Protein AF-A0A4R6TU83-F1 (afdb_monomer_lite)

Foldseek 3Di:
DDDDDDDDDDDDPPDPPPPPQQPAPLRLDPLNVLQVVCCVLVLQHAPDPRGNFQFAFDFQLSLLSSLLSLLVFFFAAQQAPPQDPPHPSRRSNRRLVVLVLADADDPSHNRRGDFDFLLNSLSSLLSSLVSLVDDADFADQQAPCLVVRPCNRSVRRCVSLVLADADLVRHRRRGDGHGNSNSSSSSSSSSVSSVLVPPDDPDDDPDDPDDDPPDPPPPPPQPPDPFQWKWFWDADPVRDTDIDDTDNDPVVNVVVVVPDVTAFMDRRNATQFGNFDWKFFQAWWWWAADDPPCPPPRHHTFFIAGGQDIWGFPGGDRQWTWTAALNDTTITGSVGIGGAYPSRPLDAWWWFDDPQFIKTWHQGPNDTDIDTLAGDDPPGDHGDIFDDRNVADTPPDGDDQQQQFDQQLDEDPDALVLLLVLLCVVPVPAPCRPCSVLLNVLCVVQSGYSLLLSLQLCVQCVSQPNPCCVVQVASNLPQQDPVHRNSGGHRDPHVSRNSNVVSNLCSQADNDPPRHVQHFHRHLHFCNGGNNVYVDSHRCSSSNSSSSSNVSCVVSPNRPGPPDDGDDD

Sequence (569 aa):
MKKTWLLAAGLVLAVPVHAGAANDDVSGHYFEVEIRDLEEAGIMNGYGNGQFKPDQNVTRAEFAAFVSRSLSLSKGEATFTDVSEEHPLYNEVGAAAEAGIVRGIGDDLFDPKRFITREEMAVMLDRAVQYKDIDPEAAELTFLDKDDILYPLNVRHTVALGIVAGGKDGMFRPKDSATRGQAATFIHRMLEAIAVAELPEPEEPITPPEEPVTPEEELPDPPETSSDAYRTATFDSEGQPQFSDEVNSWEEALELLGDKDADVLYKGDQIVWIADGLAVSKGLTYIYREEEDDVALGGQQVTYVAPGTEMKLLESGQERVHVMLQGLKGSVNASDIALLPTELIPGQSYYKERDGFLWHYIYVNNKYEAYLYGEAPSFFDEGEQIQSWDGATFEDETYRQYFSYMPLRSTTSYSAEELDEYVASQRPDSPLIGLGEFFKDAEETYDVNALYLLAHAIHESAWGFSQIAQEKNNLYGLRAYDVNPGENALAFPSVEANIDFAAKYISENYLTDAEGTYYNGGYLGNKNGGMNVVYASDPYWGQKIAGYMYRADKVMGEKDIHQLDMISQ

Secondary structure (DSSP, 8-state):
----------------------SSSSTT-TTHHHHHHHHHTTSS---STT---TTSBPBHHHHHHHHHHHTTPPP-----TTS-TTSTTHHHHHHHHHTTS---SBTTB--TTSBPBHHHHHHHHHHHHHHTT-----PPP--TTGGG-S-HHHHHHHHHTTS----TTS---TTSBPBHHHHHHHHHHHHHHHHHHTSPPPP--------------------------EEEEEE-TTS-EEE---BSSHHHHHHHHHSS---EEEETTEEEEESSEEEEESSSEEEE---TT-TTTT--EEEEE-TT-EEEEEE--SSEEEEEETTEEEEEEGGGEEEEEGGG-----EEEEETTEEEEEEEETTEEEEEEEEEPPTTSPTT-EE--SSSSEETTEE---HHHHS-TTSPPS--HHHHHHHHHHH-TT-TTTT-HHHHHHHHHHH---HHHHHHHHHHHTTTTTSHHHHHH--TT-TT--TT-HHHHSPP-SSHHHHHHHHHHHHIIIIISTTT-TT-S-SS--BTTBSGGGTS-S-TTHHHHHHHHHHHHHHHHTSSSTTSSPPPP-

Organism: NCBI:txid1508390

pLDDT: mean 81.79, std 19.55, range [25.62, 98.81]

Structure (mmCIF, N/CA/C/O backbone):
data_AF-A0A4R6TU83-F1
#
_entry.id   AF-A0A4R6TU83-F1
#
loop_
_atom_site.group_PDB
_atom_site.id
_atom_site.type_symbol
_atom_site.label_atom_id
_atom_site.label_alt_id
_atom_site.label_comp_id
_atom_site.label_asym_id
_atom_site.label_entity_id
_atom_site.label_seq_id
_atom_site.pdbx_PDB_ins_code
_atom_site.Cartn_x
_atom_site.Cartn_y
_atom_site.Cartn_z
_atom_site.occupancy
_atom_site.B_iso_or_equiv
_atom_site.auth_seq_id
_atom_site.auth_comp_id
_atom_site.auth_asym_id
_atom_site.auth_atom_id
_atom_site.pdbx_PDB_model_num
ATOM 1 N N . MET A 1 1 ? -47.762 1.571 49.901 1.00 35.19 1 MET A N 1
ATOM 2 C CA . MET A 1 1 ? -47.682 2.751 49.014 1.00 35.19 1 MET A CA 1
ATOM 3 C C . MET A 1 1 ? -46.217 2.979 48.667 1.00 35.19 1 MET A C 1
ATOM 5 O O . MET A 1 1 ? -45.483 3.488 49.501 1.00 35.19 1 MET A O 1
ATOM 9 N N . LYS A 1 2 ? -45.774 2.506 47.496 1.00 30.38 2 LYS A N 1
ATOM 10 C CA . LYS A 1 2 ? -44.437 2.791 46.954 1.00 30.38 2 LYS A CA 1
ATOM 11 C C . LYS A 1 2 ? -44.485 4.197 46.344 1.00 30.38 2 LYS A C 1
ATOM 13 O O . LYS A 1 2 ? -45.356 4.445 45.517 1.00 30.38 2 LYS A O 1
ATOM 18 N N . LYS A 1 3 ? -43.616 5.110 46.783 1.00 30.70 3 LYS A N 1
ATOM 19 C CA . LYS A 1 3 ? -43.396 6.410 46.132 1.00 30.70 3 LYS A CA 1
ATOM 20 C C . LYS A 1 3 ? -42.045 6.355 45.429 1.00 30.70 3 LYS A C 1
ATOM 22 O O . LYS A 1 3 ? -41.011 6.318 46.084 1.00 30.70 3 LYS A O 1
ATOM 27 N N . THR A 1 4 ? -42.101 6.292 44.109 1.00 28.95 4 THR A N 1
ATOM 28 C CA . THR A 1 4 ? -40.997 6.523 43.179 1.00 28.95 4 THR A CA 1
ATOM 29 C C . THR A 1 4 ? -40.622 8.004 43.199 1.00 28.95 4 THR A C 1
ATOM 31 O O . THR A 1 4 ? -41.498 8.860 43.077 1.00 28.95 4 THR A O 1
ATOM 34 N N . TRP A 1 5 ? -39.333 8.299 43.349 1.00 28.38 5 TRP A N 1
ATOM 35 C CA . TRP A 1 5 ? -38.755 9.610 43.067 1.00 28.38 5 TRP A CA 1
ATOM 36 C C . TRP A 1 5 ? -37.956 9.493 41.769 1.00 28.38 5 TRP A C 1
ATOM 38 O O . TRP A 1 5 ? -37.032 8.688 41.690 1.00 28.38 5 TRP A O 1
ATOM 48 N N . LEU A 1 6 ? -38.359 10.264 40.758 1.00 32.53 6 LEU A N 1
ATOM 49 C CA . LEU A 1 6 ? -37.559 10.553 39.571 1.00 32.53 6 LEU A CA 1
ATOM 50 C C . LEU A 1 6 ? -36.451 11.532 39.970 1.00 32.53 6 LEU A C 1
ATOM 52 O O . LEU A 1 6 ? -36.744 12.601 40.505 1.00 32.53 6 LEU A O 1
ATOM 56 N N . LEU A 1 7 ? -35.201 11.177 39.684 1.00 31.27 7 LEU A N 1
ATOM 57 C CA . LEU A 1 7 ? -34.068 12.096 39.673 1.00 31.27 7 LEU A CA 1
ATOM 58 C C . LEU A 1 7 ? -33.671 12.290 38.211 1.00 31.27 7 LEU A C 1
ATOM 60 O O . LEU A 1 7 ? -33.149 11.382 37.573 1.00 31.27 7 LEU A O 1
ATOM 64 N N . ALA A 1 8 ? -33.996 13.467 37.682 1.00 32.00 8 ALA A N 1
ATOM 65 C CA . ALA A 1 8 ? -33.477 13.953 36.417 1.00 32.00 8 ALA A CA 1
ATOM 66 C C . ALA A 1 8 ? -32.016 14.370 36.635 1.00 32.00 8 ALA A C 1
ATOM 68 O O . ALA A 1 8 ? -31.750 15.321 37.372 1.00 32.00 8 ALA A O 1
ATOM 69 N N . ALA A 1 9 ? -31.079 13.646 36.026 1.00 30.14 9 ALA A N 1
ATOM 70 C CA . ALA A 1 9 ? -29.693 14.071 35.910 1.00 30.14 9 ALA A CA 1
ATOM 71 C C . ALA A 1 9 ? -29.566 14.896 34.624 1.00 30.14 9 ALA A C 1
ATOM 73 O O . ALA A 1 9 ? -29.602 14.355 33.523 1.00 30.14 9 ALA A O 1
ATOM 74 N N . GLY A 1 10 ? -29.486 16.220 34.766 1.00 28.58 10 GLY A N 1
ATOM 75 C CA . GLY A 1 10 ? -29.050 17.091 33.681 1.00 28.58 10 GLY A CA 1
ATOM 76 C C . GLY A 1 10 ? -27.556 16.886 33.464 1.00 28.58 10 GLY A C 1
ATOM 77 O O . GLY A 1 10 ? -26.762 17.198 34.351 1.00 28.58 10 GLY A O 1
ATOM 78 N N . LEU A 1 11 ? -27.188 16.340 32.308 1.00 28.86 11 LEU A N 1
ATOM 79 C CA . LEU A 1 11 ? -25.810 16.273 31.849 1.00 28.86 11 LEU A CA 1
ATOM 80 C C . LEU A 1 11 ? -25.394 17.691 31.434 1.00 28.86 11 LEU A C 1
ATOM 82 O O . LEU A 1 11 ? -25.859 18.222 30.428 1.00 28.86 11 LEU A O 1
ATOM 86 N N . VAL A 1 12 ? -24.563 18.337 32.250 1.00 32.38 12 VAL A N 1
ATOM 87 C CA . VAL A 1 12 ? -23.805 19.509 31.811 1.00 32.38 12 VAL A CA 1
ATOM 88 C C . VAL A 1 12 ? -22.707 18.968 30.903 1.00 32.38 12 VAL A C 1
ATOM 90 O O . VAL A 1 12 ? -21.768 18.344 31.390 1.00 32.38 12 VAL A O 1
ATOM 93 N N . LEU A 1 13 ? -22.848 19.170 29.592 1.00 31.61 13 LEU A N 1
ATOM 94 C CA . LEU A 1 13 ? -21.758 18.999 28.636 1.00 31.61 13 LEU A CA 1
ATOM 95 C C . LEU A 1 13 ? -20.667 20.012 28.996 1.00 31.61 13 LEU A C 1
ATOM 97 O O . LEU A 1 13 ? -20.763 21.199 28.684 1.00 31.61 13 LEU A O 1
ATOM 101 N N . ALA A 1 14 ? -19.651 19.546 29.718 1.00 30.66 14 ALA A N 1
ATOM 102 C CA . ALA A 1 14 ? -18.363 20.206 29.717 1.00 30.66 14 ALA A CA 1
ATOM 103 C C . ALA A 1 14 ? -17.799 20.017 28.308 1.00 30.66 14 ALA A C 1
ATOM 105 O O . ALA A 1 14 ? -17.489 18.899 27.908 1.00 30.66 14 ALA A O 1
ATOM 106 N N . VAL A 1 15 ? -17.733 21.105 27.542 1.00 30.89 15 VAL A N 1
ATOM 107 C CA . VAL A 1 15 ? -16.955 21.148 26.302 1.00 30.89 15 VAL A CA 1
ATOM 108 C C . VAL A 1 15 ? -15.545 20.665 26.656 1.00 30.89 15 VAL A C 1
ATOM 110 O O . VAL A 1 15 ? -14.980 21.206 27.617 1.00 30.89 15 VAL A O 1
ATOM 113 N N . PRO A 1 16 ? -14.965 19.676 25.953 1.00 36.34 16 PRO A N 1
ATOM 114 C CA . PRO A 1 16 ? -13.550 19.415 26.101 1.00 36.34 16 PRO A CA 1
ATOM 115 C C . PRO A 1 16 ? -12.838 20.688 25.648 1.00 36.34 16 PRO A C 1
ATOM 117 O O . PRO A 1 16 ? -12.824 21.058 24.474 1.00 36.34 16 PRO A O 1
ATOM 120 N N . VAL A 1 17 ? -12.297 21.420 26.620 1.00 30.08 17 VAL A N 1
ATOM 121 C CA . VAL A 1 17 ? -11.197 22.337 26.357 1.00 30.08 17 VAL A CA 1
ATOM 122 C C . VAL A 1 17 ? -10.165 21.476 25.645 1.00 30.08 17 VAL A C 1
ATOM 124 O O . VAL A 1 17 ? -9.714 20.497 26.237 1.00 30.08 17 VAL A O 1
ATOM 127 N N . HIS A 1 18 ? -9.864 21.793 24.382 1.00 39.09 18 HIS A N 1
ATOM 128 C CA . HIS A 1 18 ? -8.729 21.204 23.683 1.00 39.09 18 HIS A CA 1
ATOM 129 C C . HIS A 1 18 ? -7.546 21.295 24.642 1.00 39.09 18 HIS A C 1
ATOM 131 O O . HIS A 1 18 ? -7.115 22.400 24.996 1.00 39.09 18 HIS A O 1
ATOM 137 N N . ALA A 1 19 ? -7.096 20.145 25.143 1.00 35.38 19 ALA A N 1
ATOM 138 C CA . ALA A 1 19 ? -5.836 20.078 25.843 1.00 35.38 19 ALA A CA 1
ATOM 139 C C . ALA A 1 19 ? -4.815 20.599 24.832 1.00 35.38 19 ALA A C 1
ATOM 141 O O . ALA A 1 19 ? -4.676 20.036 23.750 1.00 35.38 19 ALA A O 1
ATOM 142 N N . GLY A 1 20 ? -4.209 21.754 25.123 1.00 34.62 20 GLY A N 1
ATOM 143 C CA . GLY A 1 20 ? -3.124 22.260 24.294 1.00 34.62 20 GLY A CA 1
ATOM 144 C C . GLY A 1 20 ? -2.085 21.159 24.122 1.00 34.62 20 GLY A C 1
ATOM 145 O O . GLY A 1 20 ? -1.944 20.343 25.037 1.00 34.62 20 GLY A O 1
ATOM 146 N N . ALA A 1 21 ? -1.399 21.151 22.971 1.00 43.66 21 ALA A N 1
ATOM 147 C CA . ALA A 1 21 ? -0.225 20.317 22.724 1.00 43.66 21 ALA A CA 1
ATOM 148 C C . ALA A 1 21 ? 0.522 20.124 24.043 1.00 43.66 21 ALA A C 1
ATOM 150 O O . ALA A 1 21 ? 0.873 21.117 24.703 1.00 43.66 21 ALA A O 1
ATOM 151 N N . ALA A 1 22 ? 0.619 18.872 24.495 1.00 51.59 22 ALA A N 1
ATOM 152 C CA . ALA A 1 22 ? 1.301 18.585 25.737 1.00 51.59 22 ALA A CA 1
ATOM 153 C C . ALA A 1 22 ? 2.679 19.244 25.628 1.00 51.59 22 ALA A C 1
ATOM 155 O O . ALA A 1 22 ? 3.353 19.130 24.609 1.00 51.59 22 ALA A O 1
ATOM 156 N N . ASN A 1 23 ? 3.056 20.040 26.628 1.00 66.62 23 ASN A N 1
ATOM 157 C CA . ASN A 1 23 ? 4.357 20.703 26.645 1.00 66.62 23 ASN A CA 1
ATOM 158 C C . ASN A 1 23 ? 5.407 19.651 27.043 1.00 66.62 23 ASN A C 1
ATOM 160 O O . ASN A 1 23 ? 5.991 19.726 28.126 1.00 66.62 23 ASN A O 1
ATOM 164 N N . ASP A 1 24 ? 5.509 18.609 26.218 1.00 83.94 24 ASP A N 1
ATOM 165 C CA . ASP A 1 24 ? 6.352 17.437 26.364 1.00 83.94 24 ASP A CA 1
ATOM 166 C C . ASP A 1 24 ? 7.282 17.279 25.151 1.00 83.94 24 ASP A C 1
ATOM 168 O O . ASP A 1 24 ? 7.118 17.938 24.126 1.00 83.94 24 ASP A O 1
ATOM 172 N N . ASP A 1 25 ? 8.320 16.461 25.299 1.00 88.25 25 ASP A N 1
ATOM 173 C CA . ASP A 1 25 ? 9.330 16.207 24.263 1.00 88.25 25 ASP A CA 1
ATOM 174 C C . ASP A 1 25 ? 8.973 15.028 23.334 1.00 88.25 25 ASP A C 1
ATOM 176 O O . ASP A 1 25 ? 9.843 14.532 22.616 1.00 88.25 25 ASP A O 1
ATOM 180 N N . VAL A 1 26 ? 7.710 14.584 23.357 1.00 84.06 26 VAL A N 1
ATOM 181 C CA . VAL A 1 26 ? 7.176 13.489 22.528 1.00 84.06 26 VAL A CA 1
ATOM 182 C C . VAL A 1 26 ? 6.273 14.026 21.422 1.00 84.06 26 VAL A C 1
ATOM 184 O O . VAL A 1 26 ? 6.304 13.498 20.317 1.00 84.06 26 VAL A O 1
ATOM 187 N N . SER A 1 27 ? 5.501 15.080 21.696 1.00 81.69 27 SER A N 1
ATOM 188 C CA . SER A 1 27 ? 4.569 15.681 20.736 1.00 81.69 27 SER A CA 1
ATOM 189 C C . SER A 1 27 ? 5.290 16.159 19.465 1.00 81.69 27 SER A C 1
ATOM 191 O O . SER A 1 27 ? 6.193 16.995 19.534 1.00 81.69 27 SER A O 1
ATOM 193 N N . GLY A 1 28 ? 4.890 15.639 18.304 1.00 68.56 28 GLY A N 1
ATOM 194 C CA . GLY A 1 28 ? 5.500 15.890 16.995 1.00 68.56 28 GLY A CA 1
ATOM 195 C C . GLY A 1 28 ? 6.803 15.122 16.738 1.00 68.56 28 GLY A C 1
ATOM 196 O O . GLY A 1 28 ? 7.482 15.383 15.742 1.00 68.56 28 GLY A O 1
ATOM 197 N N . HIS A 1 29 ? 7.203 14.204 17.624 1.00 81.75 29 HIS A N 1
ATOM 198 C CA . HIS A 1 29 ? 8.405 13.394 17.438 1.00 81.75 29 HIS A CA 1
ATOM 199 C C . HIS A 1 29 ? 8.140 12.205 16.506 1.00 81.75 29 HIS A C 1
ATOM 201 O O . HIS A 1 29 ? 7.101 11.561 16.580 1.00 81.75 29 HIS A O 1
ATOM 207 N N . TYR A 1 30 ? 9.144 11.804 15.721 1.00 73.00 30 TYR A N 1
ATOM 208 C CA . TYR A 1 30 ? 9.068 10.664 14.789 1.00 73.00 30 TYR A CA 1
ATOM 209 C C . TYR A 1 30 ? 8.641 9.317 15.420 1.00 73.00 30 TYR A C 1
ATOM 211 O O . TYR A 1 30 ? 8.233 8.415 14.704 1.00 73.00 30 TYR A O 1
ATOM 219 N N . PHE A 1 31 ? 8.742 9.172 16.744 1.00 74.06 31 PHE A N 1
ATOM 220 C CA . PHE A 1 31 ? 8.420 7.937 17.479 1.00 74.06 31 PHE A CA 1
ATOM 221 C C . PHE A 1 31 ? 7.224 8.135 18.423 1.00 74.06 31 PHE A C 1
ATOM 223 O O . PHE A 1 31 ? 7.078 7.400 19.394 1.00 74.06 31 PHE A O 1
ATOM 230 N N . GLU A 1 32 ? 6.439 9.201 18.230 1.00 74.06 32 GLU A N 1
ATOM 231 C CA . GLU A 1 32 ? 5.381 9.603 19.160 1.00 74.06 32 GLU A CA 1
ATOM 232 C C . GLU A 1 32 ? 4.382 8.477 19.426 1.00 74.06 32 GLU A C 1
ATOM 234 O O . GLU A 1 32 ? 4.090 8.200 20.587 1.00 74.06 32 GLU A O 1
ATOM 239 N N . VAL A 1 33 ? 3.906 7.810 18.372 1.00 67.44 33 VAL A N 1
ATOM 240 C CA . VAL A 1 33 ? 2.890 6.755 18.476 1.00 67.44 33 VAL A CA 1
ATOM 241 C C . VAL A 1 33 ? 3.392 5.617 19.358 1.00 67.44 33 VAL A C 1
ATOM 243 O O . VAL A 1 33 ? 2.807 5.344 20.404 1.00 67.44 33 VAL A O 1
ATOM 246 N N . GLU A 1 34 ? 4.535 5.019 19.013 1.00 75.38 34 GLU A N 1
ATOM 247 C CA . GLU A 1 34 ? 5.049 3.867 19.757 1.00 75.38 34 GLU A CA 1
ATOM 248 C C . GLU A 1 34 ? 5.438 4.238 21.190 1.00 75.38 34 GLU A C 1
ATOM 250 O O . GLU A 1 34 ? 5.336 3.419 22.103 1.00 75.38 34 GLU A O 1
ATOM 255 N N . ILE A 1 35 ? 5.881 5.477 21.410 1.00 80.81 35 ILE A N 1
ATOM 256 C CA . ILE A 1 35 ? 6.171 5.981 22.750 1.00 80.81 35 ILE A CA 1
ATOM 257 C C . ILE A 1 35 ? 4.895 6.072 23.582 1.00 80.81 35 ILE A C 1
ATOM 259 O O . ILE A 1 35 ? 4.890 5.583 24.712 1.00 80.81 35 ILE A O 1
ATOM 263 N N . ARG A 1 36 ? 3.828 6.674 23.044 1.00 77.06 36 ARG A N 1
ATOM 264 C CA . ARG A 1 36 ? 2.573 6.863 23.778 1.00 77.06 36 ARG A CA 1
ATOM 265 C C . ARG A 1 36 ? 1.898 5.534 24.091 1.00 77.06 36 ARG A C 1
ATOM 267 O O . ARG A 1 36 ? 1.487 5.341 25.234 1.00 77.06 36 ARG A O 1
ATOM 274 N N . ASP A 1 37 ? 1.890 4.598 23.147 1.00 61.50 37 ASP A N 1
ATOM 275 C CA . ASP A 1 37 ? 1.312 3.267 23.352 1.00 61.50 37 ASP A CA 1
ATOM 276 C C . ASP A 1 37 ? 2.053 2.500 24.462 1.00 61.50 37 ASP A C 1
ATOM 278 O O . ASP A 1 37 ? 1.445 1.898 25.354 1.00 61.50 37 ASP A O 1
ATOM 282 N N . LEU A 1 38 ? 3.390 2.569 24.480 1.00 79.06 38 LEU A N 1
ATOM 283 C CA . LEU A 1 38 ? 4.195 1.920 25.518 1.00 79.06 38 LEU A CA 1
ATOM 284 C C . LEU A 1 38 ? 4.172 2.658 26.865 1.00 79.06 38 LEU A C 1
ATOM 286 O O . LEU A 1 38 ? 4.383 2.013 27.900 1.00 79.06 38 LEU A O 1
ATOM 290 N N . GLU A 1 39 ? 3.931 3.972 26.882 1.00 80.19 39 GLU A N 1
ATOM 291 C CA . GLU A 1 39 ? 3.656 4.741 28.102 1.00 80.19 39 GLU A CA 1
ATOM 292 C C . GLU A 1 39 ? 2.310 4.342 28.710 1.00 80.19 39 GLU A C 1
ATOM 294 O O . GLU A 1 39 ? 2.245 4.059 29.909 1.00 80.19 39 GLU A O 1
ATOM 299 N N . GLU A 1 40 ? 1.257 4.250 27.896 1.00 74.00 40 GLU A N 1
ATOM 300 C CA . GLU A 1 40 ? -0.078 3.833 28.331 1.00 74.00 40 GLU A CA 1
ATOM 301 C C . GLU A 1 40 ? -0.079 2.394 28.864 1.00 74.00 40 GLU A C 1
ATOM 303 O O . GLU A 1 40 ? -0.641 2.120 29.928 1.00 74.00 40 GLU A O 1
ATOM 308 N N . ALA A 1 41 ? 0.650 1.492 28.201 1.00 68.50 41 ALA A N 1
ATOM 309 C CA . ALA A 1 41 ? 0.853 0.121 28.665 1.00 68.50 41 ALA A CA 1
ATOM 310 C C . ALA A 1 41 ? 1.748 0.017 29.921 1.00 68.50 41 ALA A C 1
ATOM 312 O O . ALA A 1 41 ? 1.918 -1.068 30.484 1.00 68.50 41 ALA A O 1
ATOM 313 N N . GLY A 1 42 ? 2.361 1.119 30.372 1.00 84.62 42 GLY A N 1
ATOM 314 C CA . GLY A 1 42 ? 3.275 1.149 31.517 1.00 84.62 42 GLY A CA 1
ATOM 315 C C . GLY A 1 42 ? 4.616 0.443 31.269 1.00 84.62 42 GLY A C 1
ATOM 316 O O . GLY A 1 42 ? 5.358 0.152 32.216 1.00 84.62 42 GLY A O 1
ATOM 317 N N . ILE A 1 43 ? 4.948 0.166 30.008 1.00 91.50 43 ILE A N 1
ATOM 318 C CA . ILE A 1 43 ? 6.149 -0.562 29.586 1.00 91.50 43 ILE A CA 1
ATOM 319 C C . ILE A 1 43 ? 7.352 0.381 29.545 1.00 91.50 43 ILE A C 1
ATOM 321 O O . ILE A 1 43 ? 8.407 0.075 30.117 1.00 91.50 43 ILE A O 1
ATOM 325 N N . MET A 1 44 ? 7.199 1.553 28.933 1.00 93.38 44 MET A N 1
ATOM 326 C CA . MET A 1 44 ? 8.228 2.590 28.872 1.00 93.38 44 MET A CA 1
ATOM 327 C C . MET A 1 44 ? 7.680 3.861 29.494 1.00 93.38 44 MET A C 1
ATOM 329 O O . MET A 1 44 ? 6.862 4.519 28.890 1.00 93.38 44 MET A O 1
ATOM 333 N N . ASN A 1 45 ? 8.149 4.234 30.684 1.00 85.44 45 ASN A N 1
ATOM 334 C CA . ASN A 1 45 ? 7.729 5.484 31.318 1.00 85.44 45 ASN A CA 1
ATOM 335 C C . ASN A 1 45 ? 8.713 6.616 30.993 1.00 85.44 45 ASN A C 1
ATOM 337 O O . ASN A 1 45 ? 9.933 6.386 30.948 1.00 85.44 45 ASN A O 1
ATOM 341 N N . GLY A 1 46 ? 8.202 7.838 30.831 1.00 83.62 46 GLY A N 1
ATOM 342 C CA . GLY A 1 46 ? 9.012 9.049 30.856 1.00 83.62 46 GLY A CA 1
ATOM 343 C C . GLY A 1 46 ? 9.651 9.337 32.225 1.00 83.62 46 GLY A C 1
ATOM 344 O O . GLY A 1 46 ? 9.362 8.721 33.250 1.00 83.62 46 GLY A O 1
ATOM 345 N N . TYR A 1 47 ? 10.533 10.329 32.253 1.00 85.56 47 TYR A N 1
ATOM 346 C CA . TYR A 1 47 ? 11.227 10.845 33.436 1.00 85.56 47 TYR A CA 1
ATOM 347 C C . TYR A 1 47 ? 10.382 11.841 34.260 1.00 85.56 47 TYR A C 1
ATOM 349 O O . TYR A 1 47 ? 10.865 12.391 35.253 1.00 85.56 47 TYR A O 1
ATOM 357 N N . GLY A 1 48 ? 9.124 12.071 33.866 1.00 81.94 48 GLY A N 1
ATOM 358 C CA . GLY A 1 48 ? 8.203 13.022 34.489 1.00 81.94 48 GLY A CA 1
ATOM 359 C C . GLY A 1 48 ? 8.352 14.456 33.966 1.00 81.94 48 GLY A C 1
ATOM 360 O O . GLY A 1 48 ? 9.302 14.788 33.262 1.00 81.94 48 GLY A O 1
ATOM 361 N N . ASN A 1 49 ? 7.395 15.323 34.317 1.00 80.94 49 ASN A N 1
ATOM 362 C CA . ASN A 1 49 ? 7.329 16.729 33.878 1.00 80.94 49 ASN A CA 1
ATOM 363 C C . ASN A 1 49 ? 7.376 16.916 32.345 1.00 80.94 49 ASN A C 1
ATOM 365 O O . ASN A 1 49 ? 8.021 17.850 31.873 1.00 80.94 49 ASN A O 1
ATOM 369 N N . GLY A 1 50 ? 6.735 16.020 31.587 1.00 80.50 50 GLY A N 1
ATOM 370 C CA . GLY A 1 50 ? 6.718 16.073 30.120 1.00 80.50 50 GLY A CA 1
ATOM 371 C C . GLY A 1 50 ? 8.040 15.673 29.454 1.00 80.50 50 GLY A C 1
ATOM 372 O O . GLY A 1 50 ? 8.292 16.077 28.331 1.00 80.50 50 GLY A O 1
ATOM 373 N N . GLN A 1 51 ? 8.924 14.936 30.133 1.00 90.38 51 GLN A N 1
ATOM 374 C CA . GLN A 1 51 ? 10.169 14.454 29.525 1.00 90.38 51 GLN A CA 1
ATOM 375 C C . GLN A 1 51 ? 10.167 12.940 29.374 1.00 90.38 51 GLN A C 1
ATOM 377 O O . GLN A 1 51 ? 10.296 12.224 30.364 1.00 90.38 51 GLN A O 1
ATOM 382 N N . PHE A 1 52 ? 10.123 12.455 28.145 1.00 91.06 52 PHE A N 1
ATOM 383 C CA . PHE A 1 52 ? 10.387 11.080 27.750 1.00 91.06 52 PHE A CA 1
ATOM 384 C C . PHE A 1 52 ? 11.806 10.888 27.209 1.00 91.06 52 PHE A C 1
ATOM 386 O O . PHE A 1 52 ? 12.403 9.834 27.433 1.00 91.06 52 PHE A O 1
ATOM 393 N N . LYS A 1 53 ? 12.371 11.914 26.560 1.00 94.06 53 LYS A N 1
ATOM 394 C CA . LYS A 1 53 ? 13.704 11.948 25.938 1.00 94.06 53 LYS A CA 1
ATOM 395 C C . LYS A 1 53 ? 13.896 10.899 24.832 1.00 94.06 53 LYS A C 1
ATOM 397 O O . LYS A 1 53 ? 14.766 10.033 24.969 1.00 94.06 53 LYS A O 1
ATOM 402 N N . PRO A 1 54 ? 13.113 10.961 23.742 1.00 91.31 54 PRO A N 1
ATOM 403 C CA . PRO A 1 54 ? 13.127 9.958 22.671 1.00 91.31 54 PRO A CA 1
ATOM 404 C C . PRO A 1 54 ? 14.509 9.733 22.039 1.00 91.31 54 PRO A C 1
ATOM 406 O O . PRO A 1 54 ? 14.855 8.593 21.734 1.00 91.31 54 PRO A O 1
ATOM 409 N N . ASP A 1 55 ? 15.337 10.772 21.927 1.00 94.12 55 ASP A N 1
ATOM 410 C CA . ASP A 1 55 ? 16.681 10.685 21.336 1.00 94.12 55 ASP A CA 1
ATOM 411 C C . ASP A 1 55 ? 17.780 10.239 22.314 1.00 94.12 55 ASP A C 1
ATOM 413 O O . ASP A 1 55 ? 18.943 10.089 21.935 1.00 94.12 55 ASP A O 1
ATOM 417 N N . GLN A 1 56 ? 17.457 10.030 23.593 1.00 95.81 56 GLN A N 1
ATOM 418 C CA . GLN A 1 56 ? 18.448 9.580 24.565 1.00 95.81 56 GLN A CA 1
ATOM 419 C C . GLN A 1 56 ? 18.763 8.094 24.355 1.00 95.81 56 GLN A C 1
ATOM 421 O O . GLN A 1 56 ? 17.854 7.279 24.228 1.00 95.81 56 GLN A O 1
ATOM 426 N N . ASN A 1 57 ? 20.045 7.725 24.390 1.00 97.75 57 ASN A N 1
ATOM 427 C CA . ASN A 1 57 ? 20.458 6.323 24.332 1.00 97.75 57 ASN A CA 1
ATOM 428 C C . ASN A 1 57 ? 19.937 5.512 25.525 1.00 97.75 57 ASN A C 1
ATOM 430 O O . ASN A 1 57 ? 19.906 5.995 26.662 1.00 97.75 57 ASN A O 1
ATOM 434 N N . VAL A 1 58 ? 19.587 4.257 25.249 1.00 97.69 58 VAL A N 1
ATOM 435 C CA . VAL A 1 58 ? 19.059 3.297 26.223 1.00 97.69 58 VAL A CA 1
ATOM 436 C C . VAL A 1 58 ? 20.174 2.409 26.755 1.00 97.69 58 VAL A C 1
ATOM 438 O O . VAL A 1 58 ? 20.999 1.889 26.001 1.00 97.69 58 VAL A O 1
ATOM 441 N N . THR A 1 59 ? 20.209 2.215 28.070 1.00 98.12 59 THR A N 1
ATOM 442 C CA . THR A 1 59 ? 21.117 1.254 28.705 1.00 98.12 59 THR A CA 1
ATOM 443 C C . THR A 1 59 ? 20.613 -0.182 28.562 1.00 98.12 59 THR A C 1
ATOM 445 O O . THR A 1 59 ? 19.415 -0.439 28.448 1.00 98.12 59 THR A O 1
ATOM 448 N N . ARG A 1 60 ? 21.520 -1.160 28.630 1.00 97.56 60 ARG A N 1
ATOM 449 C CA . ARG A 1 60 ? 21.161 -2.588 28.597 1.00 97.56 60 ARG A CA 1
ATOM 450 C C . ARG A 1 60 ? 20.168 -2.979 29.688 1.00 97.56 60 ARG A C 1
ATOM 452 O O . ARG A 1 60 ? 19.268 -3.769 29.415 1.00 97.56 60 ARG A O 1
ATOM 459 N N . ALA A 1 61 ? 20.301 -2.421 30.896 1.00 97.88 61 ALA A N 1
ATOM 460 C CA . ALA A 1 61 ? 19.351 -2.671 31.978 1.00 97.88 61 ALA A CA 1
ATOM 461 C C . ALA A 1 61 ? 17.967 -2.082 31.689 1.00 97.88 61 ALA A C 1
ATOM 463 O O . ALA A 1 61 ? 16.967 -2.748 31.941 1.00 97.88 61 ALA A O 1
ATOM 464 N N . GLU A 1 62 ? 17.896 -0.864 31.141 1.00 98.19 62 GLU A N 1
ATOM 465 C CA . GLU A 1 62 ? 16.621 -0.254 30.749 1.00 98.19 62 GLU A CA 1
ATOM 466 C C . GLU A 1 62 ? 15.915 -1.086 29.676 1.00 98.19 62 GLU A C 1
ATOM 468 O O . GLU A 1 62 ? 14.735 -1.389 29.838 1.00 98.19 62 GLU A O 1
ATOM 473 N N . PHE A 1 63 ? 16.632 -1.526 28.635 1.00 98.44 63 PHE A N 1
ATOM 474 C CA . PHE A 1 63 ? 16.029 -2.339 27.578 1.00 98.44 63 PHE A CA 1
ATOM 475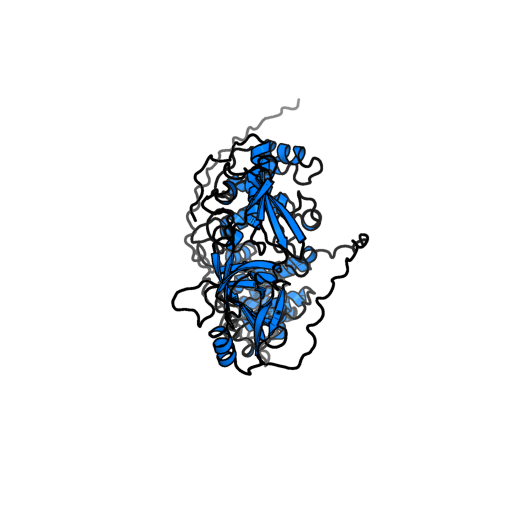 C C . PHE A 1 63 ? 15.543 -3.701 28.085 1.00 98.44 63 PHE A C 1
ATOM 477 O O . PHE A 1 63 ? 14.409 -4.086 27.808 1.00 98.44 63 PHE A O 1
ATOM 484 N N . ALA A 1 64 ? 16.348 -4.393 28.901 1.00 97.94 64 ALA A N 1
ATOM 485 C CA . ALA A 1 64 ? 15.925 -5.635 29.550 1.00 97.94 64 ALA A CA 1
ATOM 486 C C . ALA A 1 64 ? 14.659 -5.430 30.399 1.00 97.94 64 ALA A C 1
ATOM 488 O O . ALA A 1 64 ? 13.753 -6.263 30.380 1.00 97.94 64 ALA A O 1
ATOM 489 N N . ALA A 1 65 ? 14.558 -4.291 31.090 1.00 97.88 65 ALA A N 1
ATOM 490 C CA . ALA A 1 65 ? 13.375 -3.963 31.867 1.00 97.88 65 ALA A CA 1
ATOM 491 C C . ALA A 1 65 ? 12.141 -3.673 31.003 1.00 97.88 65 ALA A C 1
ATOM 493 O O . ALA A 1 65 ? 11.037 -4.065 31.382 1.00 97.88 65 ALA A O 1
ATOM 494 N N . PHE A 1 66 ? 12.304 -3.032 29.843 1.00 98.38 66 PHE A N 1
ATOM 495 C CA . PHE A 1 66 ? 11.201 -2.835 28.903 1.00 98.38 66 PHE A CA 1
ATOM 496 C C . PHE A 1 66 ? 10.680 -4.173 28.367 1.00 98.38 66 PHE A C 1
ATOM 498 O O . PHE A 1 66 ? 9.475 -4.415 28.418 1.00 98.38 66 PHE A O 1
ATOM 505 N N . VAL A 1 67 ? 11.567 -5.081 27.950 1.00 97.94 67 VAL A N 1
ATOM 506 C CA . VAL A 1 67 ? 11.178 -6.424 27.485 1.00 97.94 67 VAL A CA 1
ATOM 507 C C . VAL A 1 67 ? 10.502 -7.220 28.607 1.00 97.94 67 VAL A C 1
ATOM 509 O O . VAL A 1 67 ? 9.437 -7.796 28.402 1.00 97.94 67 VAL A O 1
ATOM 512 N N . SER A 1 68 ? 11.049 -7.181 29.826 1.00 97.44 68 SER A N 1
ATOM 513 C CA . SER A 1 68 ? 10.445 -7.844 30.989 1.00 97.44 68 SER A CA 1
ATOM 514 C C . SER A 1 68 ? 9.023 -7.357 31.274 1.00 97.44 68 SER A C 1
ATOM 516 O O . SER A 1 68 ? 8.165 -8.175 31.602 1.00 97.44 68 SER A O 1
ATOM 518 N N . ARG A 1 69 ? 8.761 -6.046 31.165 1.00 97.12 69 ARG A N 1
ATOM 519 C CA . ARG A 1 69 ? 7.410 -5.488 31.341 1.00 97.12 69 ARG A CA 1
ATOM 520 C C . ARG A 1 69 ? 6.487 -5.838 30.181 1.00 97.12 69 ARG A C 1
ATOM 522 O O . ARG A 1 69 ? 5.344 -6.199 30.430 1.00 97.12 69 ARG A O 1
ATOM 529 N N . SER A 1 70 ? 7.003 -5.813 28.953 1.00 90.88 70 SER A N 1
ATOM 530 C CA . SER A 1 70 ? 6.265 -6.189 27.739 1.00 90.88 70 SER A CA 1
ATOM 531 C C . SER A 1 70 ? 5.691 -7.602 27.842 1.00 90.88 70 SER A C 1
ATOM 533 O O . SER A 1 70 ? 4.530 -7.832 27.532 1.00 90.88 70 SER A O 1
ATOM 535 N N . LEU A 1 71 ? 6.481 -8.543 28.364 1.00 91.69 71 LEU A N 1
ATOM 536 C CA . LEU A 1 71 ? 6.058 -9.932 28.555 1.00 91.69 71 LEU A CA 1
ATOM 537 C C . LEU A 1 71 ? 5.363 -10.188 29.903 1.00 91.69 71 LEU A C 1
ATOM 539 O O . LEU A 1 71 ? 5.040 -11.334 30.210 1.00 91.69 71 LEU A O 1
ATOM 543 N N . SER A 1 72 ? 5.162 -9.151 30.725 1.00 92.50 72 SER A N 1
ATOM 544 C CA . SER A 1 72 ? 4.610 -9.262 32.082 1.00 92.50 72 SER A CA 1
ATOM 545 C C . SER A 1 72 ? 5.318 -10.315 32.952 1.00 92.50 72 SER A C 1
ATOM 547 O O . SER A 1 72 ? 4.677 -11.050 33.707 1.00 92.50 72 SER A O 1
ATOM 549 N N . LEU A 1 73 ? 6.651 -10.407 32.853 1.00 94.31 73 LEU A N 1
ATOM 550 C CA . LEU A 1 73 ? 7.427 -11.395 33.606 1.00 94.31 73 LEU A CA 1
ATOM 551 C C . LEU A 1 73 ? 7.321 -11.152 35.116 1.00 94.31 73 LEU A C 1
ATOM 553 O O . LEU A 1 73 ? 7.308 -10.015 35.597 1.00 94.31 73 LEU A O 1
ATOM 557 N N . SER A 1 74 ? 7.298 -12.244 35.879 1.00 93.50 74 SER A N 1
ATOM 558 C CA . SER A 1 74 ? 7.410 -12.170 37.336 1.00 93.50 74 SER A CA 1
ATOM 559 C C . SER A 1 74 ? 8.791 -11.656 37.734 1.00 93.50 74 SER A C 1
ATOM 561 O O . SER A 1 74 ? 9.778 -11.964 37.077 1.00 93.50 74 SER A O 1
ATOM 563 N N . LYS A 1 75 ? 8.862 -10.881 38.822 1.00 89.06 75 LYS A N 1
ATOM 564 C CA . LYS A 1 75 ? 10.134 -10.389 39.374 1.00 89.06 75 LYS A CA 1
ATOM 565 C C . LYS A 1 75 ? 11.085 -11.559 39.639 1.00 89.06 75 LYS A C 1
ATOM 567 O O . LYS A 1 75 ? 10.667 -12.512 40.293 1.00 89.06 75 LYS A O 1
ATOM 572 N N . GLY A 1 76 ? 12.329 -11.434 39.182 1.00 88.75 76 GLY A N 1
ATOM 573 C CA . GLY A 1 76 ? 13.386 -12.428 39.379 1.00 88.75 76 GLY A CA 1
ATOM 574 C C . GLY A 1 76 ? 14.601 -11.841 40.091 1.00 88.75 76 GLY A C 1
ATOM 575 O O . GLY A 1 76 ? 14.743 -10.622 40.192 1.00 88.75 76 GLY A O 1
ATOM 576 N N . GLU A 1 77 ? 15.491 -12.696 40.579 1.00 91.19 77 GLU A N 1
ATOM 577 C CA . GLU A 1 77 ? 16.724 -12.276 41.256 1.00 91.19 77 GLU A CA 1
ATOM 578 C C . GLU A 1 77 ? 17.887 -12.249 40.255 1.00 91.19 77 GLU A C 1
ATOM 580 O O . GLU A 1 77 ? 18.247 -13.267 39.665 1.00 91.19 77 GLU A O 1
ATOM 585 N N . ALA A 1 78 ? 18.499 -11.080 40.031 1.00 89.38 78 ALA A N 1
ATOM 586 C CA . ALA A 1 78 ? 19.653 -10.999 39.139 1.00 89.38 78 ALA A CA 1
ATOM 587 C C . ALA A 1 78 ? 20.869 -11.710 39.759 1.00 89.38 78 ALA A C 1
ATOM 589 O O . ALA A 1 78 ? 21.276 -11.405 40.881 1.00 89.38 78 ALA A O 1
ATOM 590 N N . THR A 1 79 ? 21.484 -12.624 39.002 1.00 90.69 79 THR A N 1
ATOM 591 C CA . THR A 1 79 ? 22.680 -13.380 39.423 1.00 90.69 79 THR A CA 1
ATOM 592 C C . THR A 1 79 ? 23.997 -12.741 38.975 1.00 90.69 79 THR A C 1
ATOM 594 O O . THR A 1 79 ? 25.068 -13.270 39.266 1.00 90.69 79 THR A O 1
ATOM 597 N N . PHE A 1 80 ? 23.937 -11.627 38.241 1.00 96.00 80 PHE A N 1
ATOM 598 C CA . PHE A 1 80 ? 25.117 -10.923 37.744 1.00 96.00 80 PHE A CA 1
ATOM 599 C C . PHE A 1 80 ? 25.776 -10.104 38.857 1.00 96.00 80 PHE A C 1
ATOM 601 O O . PHE A 1 80 ? 25.121 -9.328 39.551 1.00 96.00 80 PHE A O 1
ATOM 608 N N . THR A 1 81 ? 27.092 -10.240 39.005 1.00 95.44 81 THR A N 1
ATOM 609 C CA . THR A 1 81 ? 27.869 -9.632 40.099 1.00 95.44 81 THR A CA 1
ATOM 610 C C . THR A 1 81 ? 27.915 -8.102 40.053 1.00 95.44 81 THR A C 1
ATOM 612 O O . THR A 1 81 ? 28.154 -7.461 41.077 1.00 95.44 81 THR A O 1
ATOM 615 N N . ASP A 1 82 ? 27.660 -7.504 38.888 1.00 96.44 82 ASP A N 1
ATOM 616 C CA . ASP A 1 82 ? 27.596 -6.058 38.671 1.00 96.44 82 ASP A CA 1
ATOM 617 C C . ASP A 1 82 ? 26.170 -5.478 38.723 1.00 96.44 82 ASP A C 1
ATOM 619 O O . ASP A 1 82 ? 25.986 -4.269 38.545 1.00 96.44 82 ASP A O 1
ATOM 623 N N . VAL A 1 83 ? 25.165 -6.303 39.040 1.00 95.94 83 VAL A N 1
ATOM 624 C CA . VAL A 1 83 ? 23.773 -5.888 39.261 1.00 95.94 83 VAL A CA 1
ATOM 625 C C . VAL A 1 83 ? 23.428 -6.075 40.742 1.00 95.94 83 VAL A C 1
ATOM 627 O O . VAL A 1 83 ? 22.905 -7.099 41.161 1.00 95.94 83 VAL A O 1
ATOM 630 N N . SER A 1 84 ? 23.750 -5.063 41.555 1.00 94.88 84 SER A N 1
ATOM 631 C CA . SER A 1 84 ? 23.442 -5.038 42.998 1.00 94.88 84 SER A CA 1
ATOM 632 C C . SER A 1 84 ? 21.936 -5.154 43.269 1.00 94.88 84 SER A C 1
ATOM 634 O O . SER A 1 84 ? 21.147 -4.574 42.527 1.00 94.88 84 SER A O 1
ATOM 636 N N . GLU A 1 85 ? 21.542 -5.786 44.381 1.00 93.81 85 GLU A N 1
ATOM 637 C CA . GLU A 1 85 ? 20.152 -5.805 44.887 1.00 93.81 85 GLU A CA 1
ATOM 638 C C . GLU A 1 85 ? 19.562 -4.393 45.081 1.00 93.81 85 GLU A C 1
ATOM 640 O O . GLU A 1 85 ? 18.352 -4.195 45.016 1.00 93.81 85 GLU A O 1
ATOM 645 N N . GLU A 1 86 ? 20.415 -3.384 45.280 1.00 94.31 86 GLU A N 1
ATOM 646 C CA . GLU A 1 86 ? 20.009 -1.976 45.380 1.00 94.31 86 GLU A CA 1
ATOM 647 C C . GLU A 1 86 ? 19.782 -1.306 44.007 1.00 94.31 86 GLU A C 1
ATOM 649 O O . GLU A 1 86 ? 19.378 -0.142 43.941 1.00 94.31 86 GLU A O 1
ATOM 654 N N . HIS A 1 87 ? 20.066 -1.994 42.893 1.00 95.50 87 HIS A N 1
ATOM 655 C CA . HIS A 1 87 ? 19.876 -1.452 41.550 1.00 95.50 87 HIS A CA 1
ATOM 656 C C . HIS A 1 87 ? 18.373 -1.292 41.246 1.00 95.50 87 HIS A C 1
ATOM 658 O O . HIS A 1 87 ? 17.619 -2.251 41.404 1.00 95.50 87 HIS A O 1
ATOM 664 N N . PRO A 1 88 ? 17.906 -0.135 40.734 1.00 94.12 88 PRO A N 1
ATOM 665 C CA . PRO A 1 88 ? 16.473 0.108 40.520 1.00 94.12 88 PRO A CA 1
ATOM 666 C C . PRO A 1 88 ? 15.775 -0.899 39.599 1.00 94.12 88 PRO A C 1
ATOM 668 O O . PRO A 1 88 ? 14.583 -1.128 39.749 1.00 94.12 88 PRO A O 1
ATOM 671 N N . LEU A 1 89 ? 16.526 -1.485 38.661 1.00 96.56 89 LEU A N 1
ATOM 672 C CA . LEU A 1 89 ? 16.052 -2.487 37.698 1.00 96.56 89 LEU A CA 1
ATOM 673 C C . LEU A 1 89 ? 16.511 -3.916 38.046 1.00 96.56 89 LEU A C 1
ATOM 675 O O . LEU A 1 89 ? 16.556 -4.771 37.167 1.00 96.56 89 LEU A O 1
ATOM 679 N N . TYR A 1 90 ? 16.935 -4.169 39.294 1.00 97.25 90 TYR A N 1
ATOM 680 C CA . TYR A 1 90 ? 17.435 -5.482 39.734 1.00 97.25 90 TYR A CA 1
ATOM 681 C C . TYR A 1 90 ? 16.446 -6.606 39.403 1.00 97.25 90 TYR A C 1
ATOM 683 O O . TYR A 1 90 ? 16.827 -7.614 38.812 1.00 97.25 90 TYR A O 1
ATOM 691 N N . ASN A 1 91 ? 15.166 -6.392 39.725 1.00 96.94 91 ASN A N 1
ATOM 692 C CA . ASN A 1 91 ? 14.139 -7.420 39.580 1.00 96.94 91 ASN A CA 1
ATOM 693 C C . ASN A 1 91 ? 13.803 -7.718 38.116 1.00 96.94 91 ASN A C 1
ATOM 695 O O . ASN A 1 91 ? 13.575 -8.868 37.757 1.00 96.94 91 ASN A O 1
ATOM 699 N N . GLU A 1 92 ? 13.743 -6.691 37.271 1.00 97.31 92 GLU A N 1
ATOM 700 C CA . GLU A 1 92 ? 13.425 -6.840 35.853 1.00 97.31 92 GLU A CA 1
ATOM 701 C C . GLU A 1 92 ? 14.597 -7.436 35.064 1.00 97.31 92 GLU A C 1
ATOM 703 O O . GLU A 1 92 ? 14.391 -8.249 34.165 1.00 97.31 92 GLU A O 1
ATOM 708 N N . VAL A 1 93 ? 15.838 -7.089 35.427 1.00 97.62 93 VAL A N 1
ATOM 709 C CA . VAL A 1 93 ? 17.032 -7.738 34.866 1.00 97.62 93 VAL A CA 1
ATOM 710 C C . VAL A 1 93 ? 17.089 -9.208 35.289 1.00 97.62 93 VAL A C 1
ATOM 712 O O . VAL A 1 93 ? 17.371 -10.062 34.449 1.00 97.62 93 VAL A O 1
ATOM 715 N N . GLY A 1 94 ? 16.782 -9.514 36.555 1.00 96.75 94 GLY A N 1
ATOM 716 C CA . GLY A 1 94 ? 16.669 -10.888 37.048 1.00 96.75 94 GLY A CA 1
ATOM 717 C C . GLY A 1 94 ? 15.590 -11.681 36.314 1.00 96.75 94 GLY A C 1
ATOM 718 O O . GLY A 1 94 ? 15.872 -12.755 35.794 1.00 96.75 94 GLY A O 1
ATOM 719 N N . ALA A 1 95 ? 14.395 -11.107 36.158 1.00 97.06 95 ALA A N 1
ATOM 720 C CA . ALA A 1 95 ? 13.287 -11.717 35.422 1.00 97.06 95 ALA A CA 1
ATOM 721 C C . ALA A 1 95 ? 13.658 -12.049 33.967 1.00 97.06 95 ALA A C 1
ATOM 723 O O . ALA A 1 95 ? 13.423 -13.161 33.495 1.00 97.06 95 ALA A O 1
ATOM 724 N N . ALA A 1 96 ? 14.288 -11.107 33.257 1.00 97.25 96 ALA A N 1
ATOM 725 C CA . ALA A 1 96 ? 14.740 -11.328 31.884 1.00 97.25 96 ALA A CA 1
ATOM 726 C C . ALA A 1 96 ? 15.863 -12.382 31.788 1.00 97.25 96 ALA A C 1
ATOM 728 O O . ALA A 1 96 ? 15.966 -13.087 30.782 1.00 97.25 96 ALA A O 1
ATOM 729 N N . ALA A 1 97 ? 16.711 -12.509 32.812 1.00 96.12 97 ALA A N 1
ATOM 730 C CA . ALA A 1 97 ? 17.740 -13.545 32.872 1.00 96.12 97 ALA A CA 1
ATOM 731 C C . ALA A 1 97 ? 17.140 -14.935 33.139 1.00 96.12 97 ALA A C 1
ATOM 733 O O . ALA A 1 97 ? 17.482 -15.890 32.443 1.00 96.12 97 ALA A O 1
ATOM 734 N N . GLU A 1 98 ? 16.205 -15.040 34.087 1.00 96.00 98 GLU A N 1
ATOM 735 C CA . GLU A 1 98 ? 15.469 -16.275 34.391 1.00 96.00 98 GLU A CA 1
ATOM 736 C C . GLU A 1 98 ? 14.656 -16.769 33.185 1.00 96.00 98 GLU A C 1
ATOM 738 O O . GLU A 1 98 ? 14.640 -17.966 32.901 1.00 96.00 98 GLU A O 1
ATOM 743 N N . ALA A 1 99 ? 14.056 -15.849 32.422 1.00 95.00 99 ALA A N 1
ATOM 744 C CA . ALA A 1 99 ? 13.364 -16.139 31.164 1.00 95.00 99 ALA A CA 1
ATOM 745 C C . ALA A 1 99 ? 14.310 -16.478 29.992 1.00 95.00 99 ALA A C 1
ATOM 747 O O . ALA A 1 99 ? 13.855 -16.774 28.891 1.00 95.00 99 ALA A O 1
ATOM 748 N N . GLY A 1 100 ? 15.633 -16.419 30.185 1.00 95.56 100 GLY A N 1
ATOM 749 C CA . GLY A 1 100 ? 16.628 -16.746 29.158 1.00 95.56 100 GLY A CA 1
ATOM 750 C C . GLY A 1 100 ? 16.816 -15.683 28.067 1.00 95.56 100 GLY A C 1
ATOM 751 O O . GLY A 1 100 ? 17.623 -15.890 27.153 1.00 95.56 100 GLY A O 1
ATOM 752 N N . ILE A 1 101 ? 16.133 -14.542 28.185 1.00 97.25 101 ILE A N 1
ATOM 753 C CA . ILE A 1 101 ? 16.203 -13.386 27.278 1.00 97.25 101 ILE A CA 1
ATOM 754 C C . ILE A 1 101 ? 17.582 -12.717 27.383 1.00 97.25 101 ILE A C 1
ATOM 756 O O . ILE A 1 101 ? 18.219 -12.367 26.381 1.00 97.25 101 ILE A O 1
ATOM 760 N N . VAL A 1 102 ? 18.113 -12.630 28.604 1.00 95.00 102 VAL A N 1
ATOM 761 C CA . VAL A 1 102 ? 19.435 -12.073 28.912 1.00 95.00 102 VAL A CA 1
ATOM 762 C C . VAL A 1 102 ? 20.402 -13.173 29.362 1.00 95.00 102 VAL A C 1
ATOM 764 O O . VAL A 1 102 ? 20.052 -14.023 30.168 1.00 95.00 102 VAL A O 1
ATOM 767 N N . ARG A 1 103 ? 21.656 -13.137 28.877 1.00 88.94 103 ARG A N 1
ATOM 768 C CA . ARG A 1 103 ? 22.707 -14.127 29.219 1.00 88.94 103 ARG A CA 1
ATOM 769 C C . ARG A 1 103 ? 24.036 -13.521 29.710 1.00 88.94 103 ARG A C 1
ATOM 771 O O . ARG A 1 103 ? 25.035 -14.225 29.787 1.00 88.94 103 ARG A O 1
ATOM 778 N N . GLY A 1 104 ? 24.059 -12.230 30.050 1.00 86.25 104 GLY A N 1
ATOM 779 C CA . GLY A 1 104 ? 25.281 -11.522 30.462 1.00 86.25 104 GLY A CA 1
ATOM 780 C C . GLY A 1 104 ? 26.274 -11.274 29.319 1.00 86.25 104 GLY A C 1
ATOM 781 O O . GLY A 1 104 ? 25.956 -11.495 28.151 1.00 86.25 104 GLY A O 1
ATOM 782 N N . ILE A 1 105 ? 27.464 -10.775 29.657 1.00 90.19 105 ILE A N 1
ATOM 783 C CA . ILE A 1 105 ? 28.577 -10.502 28.726 1.00 90.19 105 ILE A CA 1
ATOM 784 C C . ILE A 1 105 ? 29.829 -11.358 29.010 1.00 90.19 105 ILE A C 1
ATOM 786 O O . ILE A 1 105 ? 30.866 -11.146 28.388 1.00 90.19 105 ILE A O 1
ATOM 790 N N . GLY A 1 106 ? 29.731 -12.328 29.927 1.00 88.50 106 GLY A N 1
ATOM 791 C CA . GLY A 1 106 ? 30.846 -13.152 30.418 1.00 88.50 106 GLY A CA 1
ATOM 792 C C . GLY A 1 106 ? 31.231 -12.824 31.865 1.00 88.50 106 GLY A C 1
ATOM 793 O O . GLY A 1 106 ? 30.825 -11.790 32.385 1.00 88.50 106 GLY A O 1
ATOM 794 N N . ASP A 1 107 ? 31.980 -13.720 32.519 1.00 90.19 107 ASP A N 1
ATOM 795 C CA . ASP A 1 107 ? 32.503 -13.565 33.893 1.00 90.19 107 ASP A CA 1
ATOM 796 C C . ASP A 1 107 ? 31.456 -13.151 34.952 1.00 90.19 107 ASP A C 1
ATOM 798 O O . ASP A 1 107 ? 31.745 -12.372 35.857 1.00 90.19 107 ASP A O 1
ATOM 802 N N . ASP A 1 108 ? 30.226 -13.663 34.831 1.00 90.75 108 ASP A N 1
ATOM 803 C CA . ASP A 1 108 ? 29.075 -13.305 35.677 1.00 90.75 108 ASP A CA 1
ATOM 804 C C . ASP A 1 108 ? 28.739 -11.795 35.675 1.00 90.75 108 ASP A C 1
ATOM 806 O O . ASP A 1 108 ? 28.220 -11.265 36.659 1.00 90.75 108 ASP A O 1
ATOM 810 N N . LEU A 1 109 ? 29.020 -11.091 34.570 1.00 95.50 109 LEU A N 1
ATOM 811 C CA . LEU A 1 109 ? 28.716 -9.667 34.365 1.00 95.50 109 LEU A CA 1
ATOM 812 C C . LEU A 1 109 ? 27.569 -9.457 33.366 1.00 95.50 109 LEU A C 1
ATOM 814 O O . LEU A 1 109 ? 27.412 -10.217 32.407 1.00 95.50 109 LEU A O 1
ATOM 818 N N . PHE A 1 110 ? 26.802 -8.379 33.542 1.00 96.31 110 PHE A N 1
ATOM 819 C CA . PHE A 1 110 ? 25.732 -7.948 32.629 1.00 96.31 110 PHE A CA 1
ATOM 820 C C . PHE A 1 110 ? 26.007 -6.609 31.930 1.00 96.31 110 PHE A C 1
ATOM 822 O O . PHE A 1 110 ? 25.543 -6.398 30.801 1.00 96.31 110 PHE A O 1
ATOM 829 N N . ASP A 1 111 ? 26.779 -5.745 32.584 1.00 96.38 111 ASP A N 1
ATOM 830 C CA . ASP A 1 111 ? 27.060 -4.354 32.240 1.00 96.38 111 ASP A CA 1
ATOM 831 C C . ASP A 1 111 ? 25.786 -3.491 32.142 1.00 96.38 111 ASP A C 1
ATOM 833 O O . ASP A 1 111 ? 25.389 -3.052 31.056 1.00 96.38 111 ASP A O 1
ATOM 837 N N . PRO A 1 112 ? 25.099 -3.242 33.280 1.00 96.81 112 PRO A N 1
ATOM 838 C CA . PRO A 1 112 ? 23.779 -2.612 33.293 1.00 96.81 112 PRO A CA 1
ATOM 839 C C . PRO A 1 112 ? 23.779 -1.158 32.809 1.00 96.81 112 PRO A C 1
ATOM 841 O O . PRO A 1 112 ? 22.730 -0.652 32.418 1.00 96.81 112 PRO A O 1
ATOM 844 N N . LYS A 1 113 ? 24.930 -0.473 32.847 1.00 96.69 113 LYS A N 1
ATOM 845 C CA . LYS A 1 113 ? 25.051 0.960 32.528 1.00 96.69 113 LYS A CA 1
ATOM 846 C C . LYS A 1 113 ? 25.505 1.227 31.098 1.00 96.69 113 LYS A C 1
ATOM 848 O O . LYS A 1 113 ? 25.437 2.373 30.657 1.00 96.69 113 LYS A O 1
ATOM 853 N N . ARG A 1 114 ? 25.986 0.211 30.381 1.00 96.75 114 ARG A N 1
ATOM 854 C CA . ARG A 1 114 ? 26.390 0.362 28.985 1.00 96.75 114 ARG A CA 1
ATOM 855 C C . ARG A 1 114 ? 25.170 0.558 28.095 1.00 96.75 114 ARG A C 1
ATOM 857 O O . ARG A 1 114 ? 24.148 -0.104 28.276 1.00 96.75 114 ARG A O 1
ATOM 864 N N . PHE A 1 115 ? 25.297 1.450 27.115 1.00 98.06 115 PHE A N 1
ATOM 865 C CA . PHE A 1 115 ? 24.287 1.607 26.075 1.00 98.06 115 PHE A CA 1
ATOM 866 C C . PHE A 1 115 ? 24.198 0.348 25.216 1.00 98.06 115 PHE A C 1
ATOM 868 O O . PHE A 1 115 ? 25.217 -0.222 24.814 1.00 98.06 115 PHE A O 1
ATOM 875 N N . ILE A 1 116 ? 22.972 -0.105 24.985 1.00 97.75 116 ILE A N 1
ATOM 876 C CA . ILE A 1 116 ? 22.717 -1.299 24.188 1.00 97.75 116 ILE A CA 1
ATOM 877 C C . ILE A 1 116 ? 22.839 -0.962 22.700 1.00 97.75 116 ILE A C 1
ATOM 879 O O . ILE A 1 116 ? 22.422 0.115 22.262 1.00 97.75 116 ILE A O 1
ATOM 883 N N . THR A 1 117 ? 23.425 -1.875 21.929 1.00 97.25 117 THR A N 1
ATOM 884 C CA . THR A 1 117 ? 23.509 -1.721 20.474 1.00 97.25 117 THR A CA 1
ATOM 885 C C . THR A 1 117 ? 22.263 -2.267 19.781 1.00 97.25 117 THR A C 1
ATOM 887 O O . THR A 1 117 ? 21.517 -3.070 20.348 1.00 97.25 117 THR A O 1
ATOM 890 N N . ARG A 1 118 ? 22.038 -1.861 18.528 1.00 96.38 118 ARG A N 1
ATOM 891 C CA . ARG A 1 118 ? 20.891 -2.327 17.729 1.00 96.38 118 ARG A CA 1
ATOM 892 C C . ARG A 1 118 ? 20.882 -3.844 17.523 1.00 96.38 118 ARG A C 1
ATOM 894 O O . ARG A 1 118 ? 19.827 -4.463 17.635 1.00 96.38 118 ARG A O 1
ATOM 901 N N . GLU A 1 119 ? 22.040 -4.465 17.293 1.00 96.25 119 GLU A N 1
ATOM 902 C CA . GLU A 1 119 ? 22.120 -5.931 17.184 1.00 96.25 119 GLU A CA 1
ATOM 903 C C . GLU A 1 119 ? 21.853 -6.632 18.527 1.00 96.25 119 GLU A C 1
ATOM 905 O O . GLU A 1 119 ? 21.276 -7.713 18.559 1.00 96.25 119 GLU A O 1
ATOM 910 N N . GLU A 1 120 ? 22.226 -6.018 19.654 1.00 97.00 120 GLU A N 1
ATOM 911 C CA . GLU A 1 120 ? 21.954 -6.577 20.980 1.00 97.00 120 GLU A CA 1
ATOM 912 C C . GLU A 1 120 ? 20.471 -6.479 21.346 1.00 97.00 120 GLU A C 1
ATOM 914 O O . GLU A 1 120 ? 19.948 -7.394 21.985 1.00 97.00 120 GLU A O 1
ATOM 919 N N . MET A 1 121 ? 19.783 -5.417 20.910 1.00 97.94 121 MET A N 1
ATOM 920 C CA . MET A 1 121 ? 18.323 -5.348 20.987 1.00 97.94 121 MET A CA 1
ATOM 921 C C . MET A 1 121 ? 17.688 -6.485 20.186 1.00 97.94 121 MET A C 1
ATOM 923 O O . MET A 1 121 ? 16.870 -7.212 20.740 1.00 97.94 121 MET A O 1
ATOM 927 N N . ALA A 1 122 ? 18.112 -6.700 18.934 1.00 97.19 122 ALA A N 1
ATOM 928 C CA . ALA A 1 122 ? 17.600 -7.787 18.095 1.00 97.19 122 ALA A CA 1
ATOM 929 C C . ALA A 1 122 ? 17.765 -9.164 18.765 1.00 97.19 122 ALA A C 1
ATOM 931 O O . ALA A 1 122 ? 16.831 -9.956 18.788 1.00 97.19 122 ALA A O 1
ATOM 932 N N . VAL A 1 123 ? 18.913 -9.421 19.401 1.00 98.19 123 VAL A N 1
ATOM 933 C CA . VAL A 1 123 ? 19.150 -10.651 20.178 1.00 98.19 123 VAL A CA 1
ATOM 934 C C . VAL A 1 123 ? 18.180 -10.802 21.353 1.00 98.19 123 VAL A C 1
ATOM 936 O O . VAL A 1 123 ? 17.690 -11.903 21.600 1.00 98.19 123 VAL A O 1
ATOM 939 N N . MET A 1 124 ? 17.927 -9.737 22.119 1.00 98.44 124 MET A N 1
ATOM 940 C CA . MET A 1 124 ? 16.987 -9.806 23.244 1.00 98.44 124 MET A CA 1
ATOM 941 C C . MET A 1 124 ? 15.540 -9.982 22.765 1.00 98.44 124 MET A C 1
ATOM 943 O O . MET A 1 124 ? 14.802 -10.748 23.373 1.00 98.44 124 MET A O 1
ATOM 947 N N . LEU A 1 125 ? 15.149 -9.324 21.672 1.00 98.25 125 LEU A N 1
ATOM 948 C CA . LEU A 1 125 ? 13.804 -9.422 21.096 1.00 98.25 125 LEU A CA 1
ATOM 949 C C . LEU A 1 125 ? 13.547 -10.800 20.472 1.00 98.25 125 LEU A C 1
ATOM 951 O O . LEU A 1 125 ? 12.506 -11.388 20.730 1.00 98.25 125 LEU A O 1
ATOM 955 N N . ASP A 1 126 ? 14.514 -11.361 19.740 1.00 97.94 126 ASP A N 1
ATOM 956 C CA . ASP A 1 126 ? 14.440 -12.731 19.207 1.00 97.94 126 ASP A CA 1
ATOM 957 C C . ASP A 1 126 ? 14.232 -13.765 20.329 1.00 97.94 126 ASP A C 1
ATOM 959 O O . ASP A 1 126 ? 13.383 -14.647 20.256 1.00 97.94 126 ASP A O 1
ATOM 963 N N . ARG A 1 127 ? 14.952 -13.618 21.444 1.00 98.31 127 ARG A N 1
ATOM 964 C CA . ARG A 1 127 ? 14.755 -14.500 22.605 1.00 98.31 127 ARG A CA 1
ATOM 965 C C . ARG A 1 127 ? 13.428 -14.258 23.314 1.00 98.31 127 ARG A C 1
ATOM 967 O O . ARG A 1 127 ? 12.891 -15.182 23.913 1.00 98.31 127 ARG A O 1
ATOM 974 N N . ALA A 1 128 ? 12.924 -13.028 23.293 1.00 97.44 128 ALA A N 1
ATOM 975 C CA . ALA A 1 128 ? 11.639 -12.683 23.884 1.00 97.44 128 ALA A CA 1
ATOM 976 C C . ALA A 1 128 ? 10.473 -13.316 23.113 1.00 97.44 128 ALA A C 1
ATOM 978 O O . ALA A 1 128 ? 9.553 -13.826 23.746 1.00 97.44 128 ALA A O 1
ATOM 979 N N . VAL A 1 129 ? 10.536 -13.351 21.778 1.00 89.38 129 VAL A N 1
ATOM 980 C CA . VAL A 1 129 ? 9.537 -14.064 20.966 1.00 89.38 129 VAL A CA 1
ATOM 981 C C . VAL A 1 129 ? 9.679 -15.584 21.109 1.00 89.38 129 VAL A C 1
ATOM 983 O O . VAL A 1 129 ? 8.677 -16.262 21.300 1.00 89.38 129 VAL A O 1
ATOM 986 N N . GLN A 1 130 ? 10.901 -16.122 21.193 1.00 94.81 130 GLN A N 1
ATOM 987 C CA . GLN A 1 130 ? 11.116 -17.550 21.490 1.00 94.81 130 GLN A CA 1
ATOM 988 C C . GLN A 1 130 ? 10.620 -17.953 22.885 1.00 94.81 130 GLN A C 1
ATOM 990 O O . GLN A 1 130 ? 10.142 -19.065 23.074 1.00 94.81 130 GLN A O 1
ATOM 995 N N . TYR A 1 131 ? 10.695 -17.058 23.877 1.00 94.94 131 TYR A N 1
ATOM 996 C CA . TYR A 1 131 ? 10.095 -17.285 25.199 1.00 94.94 131 TYR A CA 1
ATOM 997 C C . TYR A 1 131 ? 8.564 -17.420 25.132 1.00 94.94 131 TYR A C 1
ATOM 999 O O . TYR A 1 131 ? 7.958 -18.029 26.011 1.00 94.94 131 TYR A O 1
ATOM 1007 N N . LYS A 1 132 ? 7.945 -16.857 24.092 1.00 88.94 132 LYS A N 1
ATOM 1008 C CA . LYS A 1 132 ? 6.521 -16.990 23.769 1.00 88.94 132 LYS A CA 1
ATOM 1009 C C . LYS A 1 132 ? 6.231 -18.147 22.808 1.00 88.94 132 LYS A C 1
ATOM 1011 O O . LYS A 1 132 ? 5.162 -18.174 22.215 1.00 88.94 132 LYS A O 1
ATOM 1016 N N . ASP A 1 133 ? 7.173 -19.082 22.673 1.00 89.19 133 ASP A N 1
ATOM 1017 C CA . ASP A 1 133 ? 7.090 -20.249 21.791 1.00 89.19 133 ASP A CA 1
ATOM 1018 C C . ASP A 1 133 ? 6.945 -19.889 20.295 1.00 89.19 133 ASP A C 1
ATOM 1020 O O . ASP A 1 133 ? 6.418 -20.668 19.505 1.00 89.19 133 ASP A O 1
ATOM 1024 N N . ILE A 1 134 ? 7.454 -18.718 19.892 1.00 81.88 134 ILE A N 1
ATOM 1025 C CA . ILE A 1 134 ? 7.486 -18.260 18.496 1.00 81.88 134 ILE A CA 1
ATOM 1026 C C . ILE A 1 134 ? 8.869 -18.552 17.913 1.00 81.88 134 ILE A C 1
ATOM 1028 O O . ILE A 1 134 ? 9.865 -17.975 18.360 1.00 81.88 134 ILE A O 1
ATOM 1032 N N . ASP A 1 135 ? 8.925 -19.415 16.898 1.00 86.81 135 ASP A N 1
ATOM 1033 C CA . ASP A 1 135 ? 10.163 -19.805 16.211 1.00 86.81 135 ASP A CA 1
ATOM 1034 C C . ASP A 1 135 ? 10.112 -19.377 14.730 1.00 86.81 135 ASP A C 1
ATOM 1036 O O . ASP A 1 135 ? 9.571 -20.102 13.893 1.00 86.81 135 ASP A O 1
ATOM 1040 N N . PRO A 1 136 ? 10.570 -18.155 14.396 1.00 74.62 136 PRO A N 1
ATOM 1041 C CA . PRO A 1 136 ? 10.496 -17.633 13.035 1.00 74.62 136 PRO A CA 1
ATOM 1042 C C . PRO A 1 136 ? 11.576 -18.220 12.120 1.00 74.62 136 PRO A C 1
ATOM 1044 O O . PRO A 1 136 ? 12.745 -18.325 12.491 1.00 74.62 136 PRO A O 1
ATOM 1047 N N . GLU A 1 137 ? 11.212 -18.482 10.866 1.00 80.69 137 GLU A N 1
ATOM 1048 C CA . GLU A 1 137 ? 12.183 -18.812 9.821 1.00 80.69 137 GLU A CA 1
ATOM 1049 C C . GLU A 1 137 ? 13.112 -17.626 9.513 1.00 80.69 137 GLU A C 1
ATOM 1051 O O . GLU A 1 137 ? 12.740 -16.451 9.583 1.00 80.69 137 GLU A O 1
ATOM 1056 N N . ALA A 1 138 ? 14.360 -17.918 9.149 1.00 83.44 138 ALA A N 1
ATOM 1057 C CA . ALA A 1 138 ? 15.380 -16.889 8.992 1.00 83.44 138 ALA A CA 1
ATOM 1058 C C . ALA A 1 138 ? 15.285 -16.162 7.634 1.00 83.44 138 ALA A C 1
ATOM 1060 O O . ALA A 1 138 ? 15.736 -16.692 6.618 1.00 83.44 138 ALA A O 1
ATOM 1061 N N . ALA A 1 139 ? 14.829 -14.904 7.624 1.00 71.44 139 ALA A N 1
ATOM 1062 C CA . ALA A 1 139 ? 14.765 -14.062 6.419 1.00 71.44 139 ALA A CA 1
ATOM 1063 C C . ALA A 1 139 ? 16.145 -13.716 5.825 1.00 71.44 139 ALA A C 1
ATOM 1065 O O . ALA A 1 139 ? 17.155 -13.741 6.524 1.00 71.44 139 ALA A O 1
ATOM 1066 N N . GLU A 1 140 ? 16.208 -13.348 4.543 1.00 83.62 140 GLU A N 1
ATOM 1067 C CA . GLU A 1 140 ? 17.432 -12.820 3.926 1.00 83.62 140 GLU A CA 1
ATOM 1068 C C . GLU A 1 140 ? 17.702 -11.363 4.337 1.00 83.62 140 GLU A C 1
ATOM 1070 O O . GLU A 1 140 ? 16.792 -10.538 4.401 1.00 83.62 140 GLU A O 1
ATOM 1075 N N . LEU A 1 141 ? 18.971 -11.029 4.605 1.00 82.81 141 LEU A N 1
ATOM 1076 C CA . LEU A 1 141 ? 19.366 -9.667 4.981 1.00 82.81 141 LEU A CA 1
ATOM 1077 C C . LEU A 1 141 ? 19.764 -8.850 3.750 1.00 82.81 141 LEU A C 1
ATOM 1079 O O . LEU A 1 141 ? 20.713 -9.191 3.035 1.00 82.81 141 LEU A O 1
ATOM 1083 N N . THR A 1 142 ? 19.085 -7.722 3.563 1.00 89.06 142 THR A N 1
ATOM 1084 C CA . THR A 1 142 ? 19.303 -6.772 2.460 1.00 89.06 142 THR A CA 1
ATOM 1085 C C . THR A 1 142 ? 20.062 -5.511 2.883 1.00 89.06 142 THR A C 1
ATOM 1087 O O . THR A 1 142 ? 20.270 -4.618 2.067 1.00 89.06 142 THR A O 1
ATOM 1090 N N . PHE A 1 143 ? 20.509 -5.432 4.141 1.00 86.62 143 PHE A N 1
ATOM 1091 C CA . PHE A 1 143 ? 21.257 -4.281 4.649 1.00 86.62 143 PHE A CA 1
ATOM 1092 C C . PHE A 1 143 ? 22.634 -4.156 3.994 1.00 86.62 143 PHE A C 1
ATOM 1094 O O . PHE A 1 143 ? 23.338 -5.154 3.815 1.00 86.62 143 PHE A O 1
ATOM 1101 N N . LEU A 1 144 ? 23.040 -2.922 3.694 1.00 90.12 144 LEU A N 1
ATOM 1102 C CA . LEU A 1 144 ? 24.342 -2.628 3.087 1.00 90.12 144 LEU A CA 1
ATOM 1103 C C . LEU A 1 144 ? 25.518 -2.983 4.012 1.00 90.12 144 LEU A C 1
ATOM 1105 O O . LEU A 1 144 ? 26.590 -3.345 3.538 1.00 90.12 144 LEU A O 1
ATOM 1109 N N . ASP A 1 145 ? 25.305 -2.927 5.325 1.00 95.62 145 ASP A N 1
ATOM 1110 C CA . ASP A 1 145 ? 26.265 -3.259 6.381 1.00 95.62 145 ASP A CA 1
ATOM 1111 C C . ASP A 1 145 ? 25.976 -4.620 7.040 1.00 95.62 145 ASP A C 1
ATOM 1113 O O . ASP A 1 145 ? 26.353 -4.867 8.188 1.00 95.62 145 ASP A O 1
ATOM 1117 N N . LYS A 1 146 ? 25.304 -5.538 6.327 1.00 94.62 146 LYS A N 1
ATOM 1118 C CA . LYS A 1 146 ? 24.949 -6.864 6.866 1.00 94.62 146 LYS A CA 1
ATOM 1119 C C . LYS A 1 146 ? 26.152 -7.687 7.334 1.00 94.62 146 LYS A C 1
ATOM 1121 O O . LYS A 1 146 ? 26.013 -8.483 8.261 1.00 94.62 146 LYS A O 1
ATOM 1126 N N . ASP A 1 147 ? 27.320 -7.470 6.734 1.00 96.69 147 ASP A N 1
ATOM 1127 C CA . ASP A 1 147 ? 28.557 -8.174 7.083 1.00 96.69 147 ASP A CA 1
ATOM 1128 C C . ASP A 1 147 ? 29.153 -7.710 8.430 1.00 96.69 147 ASP A C 1
ATOM 1130 O O . ASP A 1 147 ? 29.962 -8.424 9.024 1.00 96.69 147 ASP A O 1
ATOM 1134 N N . ASP A 1 148 ? 28.712 -6.563 8.966 1.00 96.88 148 ASP A N 1
ATOM 1135 C CA . ASP A 1 148 ? 29.133 -6.053 10.280 1.00 96.88 148 ASP A CA 1
ATOM 1136 C C . ASP A 1 148 ? 28.306 -6.638 11.448 1.00 96.88 148 ASP A C 1
ATOM 1138 O O . ASP A 1 148 ? 28.591 -6.386 12.630 1.00 96.88 148 ASP A O 1
ATOM 1142 N N . ILE A 1 149 ? 27.269 -7.428 11.148 1.00 97.12 149 ILE A N 1
ATOM 1143 C CA . ILE A 1 149 ? 26.345 -8.005 12.132 1.00 97.12 149 ILE A CA 1
ATOM 1144 C C . ILE A 1 149 ? 26.989 -9.216 12.815 1.00 97.12 149 ILE A C 1
ATOM 1146 O O . ILE A 1 149 ? 27.283 -10.229 12.184 1.00 97.12 149 ILE A O 1
ATOM 1150 N N . LEU A 1 150 ? 27.153 -9.159 14.143 1.00 97.00 150 LEU A N 1
ATOM 1151 C CA . LEU A 1 150 ? 27.753 -10.262 14.908 1.00 97.00 150 LEU A CA 1
ATOM 1152 C C . LEU A 1 150 ? 26.767 -11.412 15.166 1.00 97.00 150 LEU A C 1
ATOM 1154 O O . LEU A 1 150 ? 27.181 -12.560 15.324 1.00 97.00 150 LEU A O 1
ATOM 1158 N N . TYR A 1 151 ? 25.470 -11.104 15.202 1.00 95.75 151 TYR A N 1
ATOM 1159 C CA . TYR A 1 151 ? 24.390 -12.051 15.495 1.00 95.75 151 TYR A CA 1
ATOM 1160 C C . TYR A 1 151 ? 23.403 -12.158 14.322 1.00 95.75 151 TYR A C 1
ATOM 1162 O O . TYR A 1 151 ? 22.232 -11.798 14.467 1.00 95.75 151 TYR A O 1
ATOM 1170 N N . PRO A 1 152 ? 23.851 -12.622 13.138 1.00 94.56 152 PRO A N 1
ATOM 1171 C CA . PRO A 1 152 ? 23.045 -12.562 11.923 1.00 94.56 152 PRO A CA 1
ATOM 1172 C C . PRO A 1 152 ? 21.754 -13.369 12.040 1.00 94.56 152 PRO A C 1
ATOM 1174 O O . PRO A 1 152 ? 20.730 -12.907 11.563 1.00 94.56 152 PRO A O 1
ATOM 1177 N N . LEU A 1 153 ? 21.756 -14.519 12.723 1.00 95.88 153 LEU A N 1
ATOM 1178 C CA . LEU A 1 153 ? 20.547 -15.336 12.877 1.00 95.88 153 LEU A CA 1
ATOM 1179 C C . LEU A 1 153 ? 19.435 -14.595 13.638 1.00 95.88 153 LEU A C 1
ATOM 1181 O O . LEU A 1 153 ? 18.320 -14.501 13.141 1.00 95.88 153 LEU A O 1
ATOM 1185 N N . ASN A 1 154 ? 19.752 -13.990 14.788 1.00 97.44 154 ASN A N 1
ATOM 1186 C CA . ASN A 1 154 ? 18.774 -13.235 15.581 1.00 97.44 154 ASN A CA 1
ATOM 1187 C C . ASN A 1 154 ? 18.235 -12.019 14.807 1.00 97.44 154 ASN A C 1
ATOM 1189 O O . ASN A 1 154 ? 17.056 -11.679 14.904 1.00 97.44 154 ASN A O 1
ATOM 1193 N N . VAL A 1 155 ? 19.088 -11.363 14.010 1.00 95.25 155 VAL A N 1
ATOM 1194 C CA . VAL A 1 155 ? 18.647 -10.271 13.131 1.00 95.25 155 VAL A CA 1
ATOM 1195 C C . VAL A 1 155 ? 17.741 -10.803 12.017 1.00 95.25 155 VAL A C 1
ATOM 1197 O O . VAL A 1 155 ? 16.696 -10.219 11.773 1.00 95.25 155 VAL A O 1
ATOM 1200 N N . ARG A 1 156 ? 18.067 -11.936 11.386 1.00 91.25 156 ARG A N 1
ATOM 1201 C CA . ARG A 1 156 ? 17.223 -12.571 10.355 1.00 91.25 156 ARG A CA 1
ATOM 1202 C C . ARG A 1 156 ? 15.842 -12.952 10.885 1.00 91.25 156 ARG A C 1
ATOM 1204 O O . ARG A 1 156 ? 14.851 -12.668 10.225 1.00 91.25 156 ARG A O 1
ATOM 1211 N N . HIS A 1 157 ? 15.773 -13.532 12.079 1.00 92.00 157 HIS A N 1
ATOM 1212 C CA . HIS A 1 157 ? 14.515 -13.868 12.750 1.00 92.00 157 HIS A CA 1
ATOM 1213 C C . HIS A 1 157 ? 13.663 -12.625 13.033 1.00 92.00 157 HIS A C 1
ATOM 1215 O O . HIS A 1 157 ? 12.482 -12.563 12.704 1.00 92.00 157 HIS A O 1
ATOM 1221 N N . THR A 1 158 ? 14.276 -11.587 13.602 1.00 79.19 158 THR A N 1
ATOM 1222 C CA . THR A 1 158 ? 13.562 -10.339 13.908 1.00 79.19 158 THR A CA 1
ATOM 1223 C C . THR A 1 158 ? 13.187 -9.537 12.662 1.00 79.19 158 THR A C 1
ATOM 1225 O O . THR A 1 158 ? 12.198 -8.811 12.700 1.00 79.19 158 THR A O 1
ATOM 1228 N N . VAL A 1 159 ? 13.921 -9.675 11.555 1.00 74.75 159 VAL A N 1
ATOM 1229 C CA . VAL A 1 159 ? 13.528 -9.142 10.240 1.00 74.75 159 VAL A CA 1
ATOM 1230 C C . VAL A 1 159 ? 12.350 -9.930 9.665 1.00 74.75 159 VAL A C 1
ATOM 1232 O O . VAL A 1 159 ? 11.411 -9.309 9.178 1.00 74.75 159 VAL A O 1
ATOM 1235 N N . ALA A 1 160 ? 12.352 -11.264 9.772 1.00 61.94 160 ALA A N 1
ATOM 1236 C CA . ALA A 1 160 ? 11.242 -12.109 9.323 1.00 61.94 160 ALA A CA 1
ATOM 1237 C C . ALA A 1 160 ? 9.920 -11.748 10.017 1.00 61.94 160 ALA A C 1
ATOM 1239 O O . ALA A 1 160 ? 8.872 -11.714 9.384 1.00 61.94 160 ALA A O 1
ATOM 1240 N N . LEU A 1 161 ? 9.991 -11.399 11.304 1.00 62.81 161 LEU A N 1
ATOM 1241 C CA . LEU A 1 161 ? 8.847 -10.940 12.096 1.00 62.81 161 LEU A CA 1
ATOM 1242 C C . LEU A 1 161 ? 8.522 -9.445 11.924 1.00 62.81 161 LEU A C 1
ATOM 1244 O O . LEU A 1 161 ? 7.639 -8.928 12.604 1.00 62.81 161 LEU A O 1
ATOM 1248 N N . GLY A 1 162 ? 9.261 -8.708 11.088 1.00 71.81 162 GLY A N 1
ATOM 1249 C CA . GLY A 1 162 ? 9.078 -7.264 10.900 1.00 71.81 162 GLY A CA 1
ATOM 1250 C C . GLY A 1 162 ? 9.442 -6.399 12.117 1.00 71.81 162 GLY A C 1
ATOM 1251 O O . GLY A 1 162 ? 9.208 -5.191 12.110 1.00 71.81 162 GLY A O 1
ATOM 1252 N N . ILE A 1 163 ? 10.047 -6.982 13.155 1.00 81.75 163 ILE A N 1
ATOM 1253 C CA . ILE A 1 163 ? 10.462 -6.289 14.383 1.00 81.75 163 ILE A CA 1
ATOM 1254 C C . ILE A 1 163 ? 11.614 -5.328 14.077 1.00 81.75 163 ILE A C 1
ATOM 1256 O O . ILE A 1 163 ? 11.596 -4.159 14.474 1.00 81.75 163 ILE A O 1
ATOM 1260 N N . VAL A 1 164 ? 12.610 -5.815 13.334 1.00 83.69 164 VAL A N 1
ATOM 1261 C CA . VAL A 1 164 ? 13.803 -5.058 12.949 1.00 83.69 164 VAL A CA 1
ATOM 1262 C C . VAL A 1 164 ? 13.708 -4.616 11.492 1.00 83.69 164 VAL A C 1
ATOM 1264 O O . VAL A 1 164 ? 13.426 -5.411 10.604 1.00 83.69 164 VAL A O 1
ATOM 1267 N N . ALA A 1 165 ? 14.019 -3.342 11.248 1.00 73.88 165 ALA A N 1
ATOM 1268 C CA . ALA A 1 165 ? 14.143 -2.768 9.912 1.00 73.88 165 ALA A CA 1
ATOM 1269 C C . ALA A 1 165 ? 15.396 -1.881 9.800 1.00 73.88 165 ALA A C 1
ATOM 1271 O O . ALA A 1 165 ? 15.905 -1.355 10.802 1.00 73.88 165 ALA A O 1
ATOM 1272 N N . GLY A 1 166 ? 15.881 -1.720 8.568 1.00 72.44 166 GLY A N 1
ATOM 1273 C CA . GLY A 1 166 ? 16.984 -0.822 8.221 1.00 72.44 166 GLY A CA 1
ATOM 1274 C C . GLY A 1 166 ? 16.556 0.646 8.224 1.00 72.44 166 GLY A C 1
ATOM 1275 O O . GLY A 1 166 ? 15.367 0.966 8.223 1.00 72.44 166 GLY A O 1
ATOM 1276 N N . GLY A 1 167 ? 17.534 1.549 8.245 1.00 64.94 167 GLY A N 1
ATOM 1277 C CA . GLY A 1 167 ? 17.301 2.970 8.003 1.00 64.94 167 GLY A CA 1
ATOM 1278 C C . GLY A 1 167 ? 16.897 3.241 6.551 1.00 64.94 167 GLY A C 1
ATOM 1279 O O . GLY A 1 167 ? 17.071 2.395 5.676 1.00 64.94 167 GLY A O 1
ATOM 1280 N N . LYS A 1 168 ? 16.401 4.455 6.278 1.00 67.81 168 LYS A N 1
ATOM 1281 C CA . LYS A 1 168 ? 16.041 4.903 4.915 1.00 67.81 168 LYS A CA 1
ATOM 1282 C C . LYS A 1 168 ? 17.217 4.863 3.927 1.00 67.81 168 LYS A C 1
ATOM 1284 O O . LYS A 1 168 ? 17.007 4.904 2.726 1.00 67.81 168 LYS A O 1
ATOM 1289 N N . ASP A 1 169 ? 18.439 4.784 4.437 1.00 72.94 169 ASP A N 1
ATOM 1290 C CA . ASP A 1 169 ? 19.691 4.670 3.693 1.00 72.94 169 ASP A CA 1
ATOM 1291 C C . ASP A 1 169 ? 20.165 3.218 3.494 1.00 72.94 169 ASP A C 1
ATOM 1293 O O . ASP A 1 169 ? 21.305 2.992 3.098 1.00 72.94 169 ASP A O 1
ATOM 1297 N N . GLY A 1 170 ? 19.326 2.225 3.812 1.00 75.50 170 GLY A N 1
ATOM 1298 C CA . GLY A 1 170 ? 19.635 0.803 3.631 1.00 75.50 170 GLY A CA 1
ATOM 1299 C C . GLY A 1 170 ? 20.594 0.210 4.672 1.00 75.50 170 GLY A C 1
ATOM 1300 O O . GLY A 1 170 ? 20.991 -0.947 4.543 1.00 75.50 170 GLY A O 1
ATOM 1301 N N . MET A 1 171 ? 20.965 0.966 5.710 1.00 86.62 171 MET A N 1
ATOM 1302 C CA . MET A 1 171 ? 21.907 0.532 6.751 1.00 86.62 171 MET A CA 1
ATOM 1303 C C . MET A 1 171 ? 21.173 0.033 8.004 1.00 86.62 171 MET A C 1
ATOM 1305 O O . MET A 1 171 ? 20.229 0.672 8.479 1.00 86.62 171 MET A O 1
ATOM 1309 N N . PHE A 1 172 ? 21.636 -1.063 8.606 1.00 92.00 172 PHE A N 1
ATOM 1310 C CA . PHE A 1 172 ? 21.132 -1.554 9.891 1.00 92.00 172 PHE A CA 1
ATOM 1311 C C . PHE A 1 172 ? 21.844 -0.932 11.092 1.00 92.00 172 PHE A C 1
ATOM 1313 O O . PHE A 1 172 ? 21.204 -0.739 12.123 1.00 92.00 172 PHE A O 1
ATOM 1320 N N . ARG A 1 173 ? 23.124 -0.577 10.970 1.00 94.38 173 ARG A N 1
ATOM 1321 C CA . ARG A 1 173 ? 23.994 -0.018 12.016 1.00 94.38 173 ARG A CA 1
ATOM 1322 C C . ARG A 1 173 ? 24.086 -0.910 13.258 1.00 94.38 173 ARG A C 1
ATOM 1324 O O . ARG A 1 173 ? 23.709 -0.485 14.354 1.00 94.38 173 ARG A O 1
ATOM 1331 N N . PRO A 1 174 ? 24.593 -2.150 13.137 1.00 96.75 174 PRO A N 1
ATOM 1332 C CA . PRO A 1 174 ? 24.536 -3.135 14.219 1.00 96.75 174 PRO A CA 1
ATOM 1333 C C . PRO A 1 174 ? 25.235 -2.690 15.509 1.00 96.75 174 PRO A C 1
ATOM 1335 O O . PRO A 1 174 ? 24.818 -3.094 16.595 1.00 96.75 174 PRO A O 1
ATOM 1338 N N . LYS A 1 175 ? 26.284 -1.862 15.402 1.00 96.81 175 LYS A N 1
ATOM 1339 C CA . LYS A 1 175 ? 27.123 -1.427 16.533 1.00 96.81 175 LYS A CA 1
ATOM 1340 C C . LYS A 1 175 ? 26.697 -0.100 17.155 1.00 96.81 175 LYS A C 1
ATOM 1342 O O . LYS A 1 175 ? 27.211 0.252 18.219 1.00 96.81 175 LYS A O 1
ATOM 1347 N N . ASP A 1 176 ? 25.773 0.620 16.528 1.00 95.19 176 ASP A N 1
ATOM 1348 C CA . ASP A 1 176 ? 25.329 1.910 17.039 1.00 95.19 176 ASP A CA 1
ATOM 1349 C C . ASP A 1 176 ? 24.466 1.717 18.285 1.00 95.19 176 ASP A C 1
ATOM 1351 O O . ASP A 1 176 ? 23.684 0.765 18.392 1.00 95.19 176 ASP A O 1
ATOM 1355 N N . SER A 1 177 ? 24.622 2.632 19.245 1.00 95.38 177 SER A N 1
ATOM 1356 C CA . SER A 1 177 ? 23.735 2.700 20.406 1.00 95.38 177 SER A CA 1
ATOM 1357 C C . SER A 1 177 ? 22.341 3.124 19.962 1.00 95.38 177 SER A C 1
ATOM 1359 O O . SER A 1 177 ? 22.205 4.042 19.156 1.00 95.38 177 SER A O 1
ATOM 1361 N N . ALA A 1 178 ? 21.319 2.472 20.502 1.00 90.62 178 ALA A N 1
ATOM 1362 C CA . ALA A 1 178 ? 19.939 2.769 20.151 1.00 90.62 178 ALA A CA 1
ATOM 1363 C C . ALA A 1 178 ? 19.298 3.778 21.115 1.00 90.62 178 ALA A C 1
ATOM 1365 O O . ALA A 1 178 ? 19.536 3.750 22.330 1.00 90.62 178 ALA A O 1
ATOM 1366 N N . THR A 1 179 ? 18.466 4.658 20.559 1.00 95.56 179 THR A N 1
ATOM 1367 C CA . THR A 1 179 ? 17.720 5.667 21.322 1.00 95.56 179 THR A CA 1
ATOM 1368 C C . THR A 1 179 ? 16.462 5.082 21.964 1.00 95.56 179 THR A C 1
ATOM 1370 O O . THR A 1 179 ? 16.019 3.981 21.628 1.00 95.56 179 THR A O 1
ATOM 1373 N N . ARG A 1 180 ? 15.857 5.819 22.901 1.00 96.75 180 ARG A N 1
ATOM 1374 C CA . ARG A 1 180 ? 14.597 5.441 23.559 1.00 96.75 180 ARG A CA 1
ATOM 1375 C C . ARG A 1 180 ? 13.445 5.306 22.574 1.00 96.75 180 ARG A C 1
ATOM 1377 O O . ARG A 1 180 ? 12.666 4.373 22.713 1.00 96.75 180 ARG A O 1
ATOM 1384 N N . GLY A 1 181 ? 13.360 6.184 21.581 1.00 89.75 181 GLY A N 1
ATOM 1385 C CA . GLY A 1 181 ? 12.351 6.095 20.531 1.00 89.75 181 GLY A CA 1
ATOM 1386 C C . GLY A 1 181 ? 12.556 4.885 19.616 1.00 89.75 181 GLY A C 1
ATOM 1387 O O . GLY A 1 181 ? 11.614 4.152 19.351 1.00 89.75 181 GLY A O 1
ATOM 1388 N N . GLN A 1 182 ? 13.801 4.570 19.243 1.00 89.50 182 GLN A N 1
ATOM 1389 C CA . GLN A 1 182 ? 14.094 3.341 18.490 1.00 89.50 182 GLN A CA 1
ATOM 1390 C C . GLN A 1 182 ? 13.777 2.074 19.298 1.00 89.50 182 GLN A C 1
ATOM 1392 O O . GLN A 1 182 ? 13.248 1.107 18.752 1.00 89.50 182 GLN A O 1
ATOM 1397 N N . ALA A 1 183 ? 14.081 2.083 20.601 1.00 96.69 183 ALA A N 1
ATOM 1398 C CA . ALA A 1 183 ? 13.701 1.009 21.512 1.00 96.69 183 ALA A CA 1
ATOM 1399 C C . ALA A 1 183 ? 12.178 0.837 21.567 1.00 96.69 183 ALA A C 1
ATOM 1401 O O . ALA A 1 183 ? 11.703 -0.295 21.523 1.00 96.69 183 ALA A O 1
ATOM 1402 N N . ALA A 1 184 ? 11.433 1.947 21.627 1.00 87.44 184 ALA A N 1
ATOM 1403 C CA . ALA A 1 184 ? 9.976 1.941 21.630 1.00 87.44 184 ALA A CA 1
ATOM 1404 C C . ALA A 1 184 ? 9.423 1.291 20.356 1.00 87.44 184 ALA A C 1
ATOM 1406 O O . ALA A 1 184 ? 8.670 0.328 20.450 1.00 87.44 184 ALA A O 1
ATOM 1407 N N . THR A 1 185 ? 9.892 1.704 19.175 1.00 79.62 185 THR A N 1
ATOM 1408 C CA . THR A 1 185 ? 9.474 1.096 17.902 1.00 79.62 185 THR A CA 1
ATOM 1409 C C . THR A 1 185 ? 9.731 -0.413 17.856 1.00 79.62 185 THR A C 1
ATOM 1411 O O . THR A 1 185 ? 8.865 -1.179 17.437 1.00 79.62 185 THR A O 1
ATOM 1414 N N . PHE A 1 186 ? 10.904 -0.876 18.295 1.00 91.81 186 PHE A N 1
ATOM 1415 C CA . PHE A 1 186 ? 11.230 -2.306 18.269 1.00 91.81 186 PHE A CA 1
ATOM 1416 C C . PHE A 1 186 ? 10.374 -3.123 19.245 1.00 91.81 186 PHE A C 1
ATOM 1418 O O . PHE A 1 186 ? 9.943 -4.226 18.917 1.00 91.81 186 PHE A O 1
ATOM 1425 N N . ILE A 1 187 ? 10.105 -2.587 20.435 1.00 91.75 187 ILE A N 1
ATOM 1426 C CA . ILE A 1 187 ? 9.263 -3.252 21.435 1.00 91.75 187 ILE A CA 1
ATOM 1427 C C . ILE A 1 187 ? 7.804 -3.274 20.996 1.00 91.75 187 ILE A C 1
ATOM 1429 O O . ILE A 1 187 ? 7.153 -4.306 21.131 1.00 91.75 187 ILE A O 1
ATOM 1433 N N . HIS A 1 188 ? 7.314 -2.173 20.432 1.00 84.25 188 HIS A N 1
ATOM 1434 C CA . HIS A 1 188 ? 5.967 -2.089 19.888 1.00 84.25 188 HIS A CA 1
ATOM 1435 C C . HIS A 1 188 ? 5.740 -3.175 18.826 1.00 84.25 188 HIS A C 1
ATOM 1437 O O . HIS A 1 188 ? 4.826 -3.983 18.946 1.00 84.25 188 HIS A O 1
ATOM 1443 N N . ARG A 1 189 ? 6.650 -3.296 17.851 1.00 76.12 189 ARG A N 1
ATOM 1444 C CA . ARG A 1 189 ? 6.576 -4.336 16.808 1.00 76.12 189 ARG A CA 1
ATOM 1445 C C . ARG A 1 189 ? 6.733 -5.758 17.350 1.00 76.12 189 ARG A C 1
ATOM 1447 O O . ARG A 1 189 ? 6.131 -6.683 16.821 1.00 76.12 189 ARG A O 1
ATOM 1454 N N . MET A 1 190 ? 7.519 -5.956 18.410 1.00 91.81 190 MET A N 1
ATOM 1455 C CA . MET A 1 190 ? 7.603 -7.257 19.083 1.00 91.81 190 MET A CA 1
ATOM 1456 C C . MET A 1 190 ? 6.274 -7.636 19.743 1.00 91.81 190 MET A C 1
ATOM 1458 O O . MET A 1 190 ? 5.856 -8.784 19.633 1.00 91.81 190 MET A O 1
ATOM 1462 N N . LEU A 1 191 ? 5.609 -6.697 20.422 1.00 69.94 191 LEU A N 1
ATOM 1463 C CA . LEU A 1 191 ? 4.287 -6.933 21.008 1.00 69.94 191 LEU A CA 1
ATOM 1464 C C . LEU A 1 191 ? 3.255 -7.260 19.930 1.00 69.94 191 LEU A C 1
ATOM 1466 O O . LEU A 1 191 ? 2.465 -8.176 20.125 1.00 69.94 191 LEU A O 1
ATOM 1470 N N . GLU A 1 192 ? 3.309 -6.577 18.786 1.00 59.59 192 GLU A N 1
ATOM 1471 C CA . GLU A 1 192 ? 2.490 -6.922 17.621 1.00 59.59 192 GLU A CA 1
ATOM 1472 C C . GLU A 1 192 ? 2.777 -8.352 17.134 1.00 59.59 192 GLU A C 1
ATOM 1474 O O . GLU A 1 192 ? 1.844 -9.131 16.966 1.00 59.59 192 GLU A O 1
ATOM 1479 N N . ALA A 1 193 ? 4.049 -8.733 16.965 1.00 62.47 193 ALA A N 1
ATOM 1480 C CA . ALA A 1 193 ? 4.428 -10.080 16.526 1.00 62.47 193 ALA A CA 1
ATOM 1481 C C . ALA A 1 193 ? 3.985 -11.177 17.515 1.00 62.47 193 ALA A C 1
ATOM 1483 O O . ALA A 1 193 ? 3.513 -12.233 17.100 1.00 62.47 193 ALA A O 1
ATOM 1484 N N . ILE A 1 194 ? 4.092 -10.924 18.824 1.00 70.56 194 ILE A N 1
ATOM 1485 C CA . ILE A 1 194 ? 3.622 -11.851 19.865 1.00 70.56 194 ILE A CA 1
ATOM 1486 C C . ILE A 1 194 ? 2.100 -11.952 19.859 1.00 70.56 194 ILE A C 1
ATOM 1488 O O . ILE A 1 194 ? 1.564 -13.055 19.906 1.00 70.56 194 ILE A O 1
ATOM 1492 N N . ALA A 1 195 ? 1.405 -10.818 19.770 1.00 55.38 195 ALA A N 1
ATOM 1493 C CA . ALA A 1 195 ? -0.049 -10.799 19.710 1.00 55.38 195 ALA A CA 1
ATOM 1494 C C . ALA A 1 195 ? -0.574 -11.579 18.497 1.00 55.38 195 ALA A C 1
ATOM 1496 O O . ALA A 1 195 ? -1.596 -12.241 18.624 1.00 55.38 195 ALA A O 1
ATOM 1497 N N . VAL A 1 196 ? 0.137 -11.545 17.361 1.00 48.59 196 VAL A N 1
ATOM 1498 C CA . VAL A 1 196 ? -0.174 -12.349 16.168 1.00 48.59 196 VAL A CA 1
ATOM 1499 C C . VAL A 1 196 ? -0.013 -13.849 16.431 1.00 48.59 196 VAL A C 1
ATOM 1501 O O . VAL A 1 196 ? -0.890 -14.619 16.051 1.00 48.59 196 VAL A O 1
ATOM 1504 N N . ALA A 1 197 ? 1.065 -14.275 17.094 1.00 51.16 197 ALA A N 1
ATOM 1505 C CA . ALA A 1 197 ? 1.332 -15.694 17.339 1.00 51.16 197 ALA A CA 1
ATOM 1506 C C . ALA A 1 197 ? 0.494 -16.315 18.474 1.00 51.16 197 ALA A C 1
ATOM 1508 O O . ALA A 1 197 ? 0.293 -17.524 18.497 1.00 51.16 197 ALA A O 1
ATOM 1509 N N . GLU A 1 198 ? -0.003 -15.510 19.420 1.00 47.88 198 GLU A N 1
ATOM 1510 C CA . GLU A 1 198 ? -0.899 -15.966 20.498 1.00 47.88 198 GLU A CA 1
ATOM 1511 C C . GLU A 1 198 ? -2.369 -16.111 20.042 1.00 47.88 198 GLU A C 1
ATOM 1513 O O . GLU A 1 198 ? -3.229 -16.528 20.828 1.00 47.88 198 GLU A O 1
ATOM 1518 N N . LEU A 1 199 ? -2.679 -15.788 18.779 1.00 40.25 199 LEU A N 1
ATOM 1519 C CA . LEU A 1 199 ? -3.984 -16.077 18.185 1.00 40.25 199 LEU A CA 1
ATOM 1520 C C . LEU A 1 199 ? -4.155 -17.599 18.025 1.00 40.25 199 LEU A C 1
ATOM 1522 O O . LEU A 1 199 ? -3.200 -18.290 17.676 1.00 40.25 199 LEU A O 1
ATOM 1526 N N . PRO A 1 200 ? -5.354 -18.154 18.284 1.00 30.38 200 PRO A N 1
ATOM 1527 C CA . PRO A 1 200 ? -5.580 -19.585 18.133 1.00 30.38 200 PRO A CA 1
ATOM 1528 C C . PRO A 1 200 ? -5.288 -20.014 16.693 1.00 30.38 200 PRO A C 1
ATOM 1530 O O . PRO A 1 200 ? -5.811 -19.402 15.759 1.00 30.38 200 PRO A O 1
ATOM 1533 N N . GLU A 1 201 ? -4.489 -21.074 16.523 1.00 30.88 201 GLU A N 1
ATOM 1534 C CA . GLU A 1 201 ? -4.334 -21.696 15.209 1.00 30.88 201 GLU A CA 1
ATOM 1535 C C . GLU A 1 201 ? -5.725 -22.079 14.680 1.00 30.88 201 GLU A C 1
ATOM 1537 O O . GLU A 1 201 ? -6.517 -22.682 15.421 1.00 30.88 201 GLU A O 1
ATOM 1542 N N . PRO A 1 202 ? -6.062 -21.703 13.435 1.00 30.38 202 PRO A N 1
ATOM 1543 C CA . PRO A 1 202 ? -7.326 -22.099 12.841 1.00 30.38 202 PRO A CA 1
ATOM 1544 C C . PRO A 1 202 ? -7.409 -23.630 12.826 1.00 30.38 202 PRO A C 1
ATOM 1546 O O . PRO A 1 202 ? -6.458 -24.308 12.439 1.00 30.38 202 PRO A O 1
ATOM 1549 N N . GLU A 1 203 ? -8.546 -24.188 13.261 1.00 29.45 203 GLU A N 1
ATOM 1550 C CA . GLU A 1 203 ? -8.834 -25.610 13.043 1.00 29.45 203 GLU A CA 1
ATOM 1551 C C . GLU A 1 203 ? -8.642 -25.913 11.550 1.00 29.45 203 GLU A C 1
ATOM 1553 O O . GLU A 1 203 ? -9.143 -25.156 10.716 1.00 29.45 203 GLU A O 1
ATOM 1558 N N . GLU A 1 204 ? -7.888 -26.977 11.225 1.00 26.59 204 GLU A N 1
ATOM 1559 C CA . GLU A 1 204 ? -7.468 -27.264 9.847 1.00 26.59 204 GLU A CA 1
ATOM 1560 C C . GLU A 1 204 ? -8.617 -27.075 8.839 1.00 26.59 204 GLU A C 1
ATOM 1562 O O . GLU A 1 204 ? -9.711 -27.627 9.032 1.00 26.59 204 GLU A O 1
ATOM 1567 N N . PRO A 1 205 ? -8.390 -26.325 7.746 1.00 29.86 205 PRO A N 1
ATOM 1568 C CA . PRO A 1 205 ? -9.438 -26.018 6.795 1.00 29.86 205 PRO A CA 1
ATOM 1569 C C . PRO A 1 205 ? -9.969 -27.295 6.140 1.00 29.86 205 PRO A C 1
ATOM 1571 O O . PRO A 1 205 ? -9.228 -28.147 5.643 1.00 29.86 205 PRO A O 1
ATOM 1574 N N . ILE A 1 206 ? -11.296 -27.401 6.065 1.00 27.12 206 ILE A N 1
ATOM 1575 C CA . ILE A 1 206 ? -11.957 -28.332 5.154 1.00 27.12 206 ILE A CA 1
ATOM 1576 C C . ILE A 1 206 ? -11.575 -27.879 3.743 1.00 27.12 206 ILE A C 1
ATOM 1578 O O . ILE A 1 206 ? -12.058 -26.845 3.292 1.00 27.12 206 ILE A O 1
ATOM 1582 N N . THR A 1 207 ? -10.698 -28.631 3.070 1.00 25.62 207 THR A N 1
ATOM 1583 C CA . THR A 1 207 ? -10.283 -28.355 1.681 1.00 25.62 207 THR A CA 1
ATOM 1584 C C . THR A 1 207 ? -11.488 -27.996 0.792 1.00 25.62 207 THR A C 1
ATOM 1586 O O . THR A 1 207 ? -12.370 -28.840 0.588 1.00 25.62 207 THR A O 1
ATOM 1589 N N . PRO A 1 208 ? -11.564 -26.760 0.262 1.00 27.94 208 PRO A N 1
ATOM 1590 C CA . PRO A 1 208 ? -12.435 -26.450 -0.864 1.00 27.94 208 PRO A CA 1
ATOM 1591 C C . PRO A 1 208 ? -12.003 -27.312 -2.061 1.00 27.94 208 PRO A C 1
ATOM 1593 O O . PRO A 1 208 ? -10.824 -27.666 -2.148 1.00 27.94 208 PRO A O 1
ATOM 1596 N N . PRO A 1 209 ? -12.912 -27.696 -2.979 1.00 29.42 209 PRO A N 1
ATOM 1597 C CA . PRO A 1 209 ? -12.492 -28.396 -4.186 1.00 29.42 209 PRO A CA 1
ATOM 1598 C C . PRO A 1 209 ? -11.473 -27.517 -4.910 1.00 29.42 209 PRO A C 1
ATOM 1600 O O . PRO A 1 209 ? -11.737 -26.329 -5.088 1.00 29.42 209 PRO A O 1
ATOM 1603 N N . GLU A 1 210 ? -10.334 -28.104 -5.291 1.00 31.28 210 GLU A N 1
ATOM 1604 C CA . GLU A 1 210 ? -9.348 -27.456 -6.155 1.00 31.28 210 GLU A CA 1
ATOM 1605 C C . GLU A 1 210 ? -10.094 -26.759 -7.297 1.00 31.28 210 GLU A C 1
ATOM 1607 O O . GLU A 1 210 ? -10.749 -27.410 -8.122 1.00 31.28 210 GLU A O 1
ATOM 1612 N N . GLU A 1 211 ? -10.028 -25.426 -7.327 1.00 30.00 211 GLU A N 1
ATOM 1613 C CA . GLU A 1 211 ? -10.266 -24.714 -8.571 1.00 30.00 211 GLU A CA 1
ATOM 1614 C C . GLU A 1 211 ? -9.302 -25.302 -9.602 1.00 30.00 211 GLU A C 1
ATOM 1616 O O . GLU A 1 211 ? -8.175 -25.660 -9.244 1.00 30.00 211 GLU A O 1
ATOM 1621 N N . PRO A 1 212 ? -9.742 -25.501 -10.855 1.00 28.58 212 PRO A N 1
ATOM 1622 C CA . PRO A 1 212 ? -8.916 -26.172 -11.833 1.00 28.58 212 PRO A CA 1
ATOM 1623 C C . PRO A 1 212 ? -7.606 -25.406 -11.942 1.00 28.58 212 PRO A C 1
ATOM 1625 O O . PRO A 1 212 ? -7.585 -24.268 -12.407 1.00 28.58 212 PRO A O 1
ATOM 1628 N N . VAL A 1 213 ? -6.527 -26.064 -11.525 1.00 32.25 213 VAL A N 1
ATOM 1629 C CA . VAL A 1 213 ? -5.172 -25.683 -11.878 1.00 32.25 213 VAL A CA 1
ATOM 1630 C C . VAL A 1 213 ? -5.136 -25.774 -13.399 1.00 32.25 213 VAL A C 1
ATOM 1632 O O . VAL A 1 213 ? -4.961 -26.845 -13.984 1.00 32.25 213 VAL A O 1
ATOM 1635 N N . THR A 1 214 ? -5.418 -24.661 -14.074 1.00 28.44 214 THR A N 1
ATOM 1636 C CA . THR A 1 214 ? -4.883 -24.453 -15.410 1.00 28.44 214 THR A CA 1
ATOM 1637 C C . THR A 1 214 ? -3.383 -24.595 -15.239 1.00 28.44 214 THR A C 1
ATOM 1639 O O . THR A 1 214 ? -2.845 -23.908 -14.368 1.00 28.44 214 THR A O 1
ATOM 1642 N N . PRO A 1 215 ? -2.723 -25.506 -15.971 1.00 32.28 215 PRO A N 1
ATOM 1643 C CA . PRO A 1 215 ? -1.279 -25.591 -15.917 1.00 32.28 215 PRO A CA 1
ATOM 1644 C C . PRO A 1 215 ? -0.747 -24.176 -16.117 1.00 32.28 215 PRO A C 1
ATOM 1646 O O . PRO A 1 215 ? -1.078 -23.540 -17.120 1.00 32.28 215 PRO A O 1
ATOM 1649 N N . GLU A 1 216 ? 0.019 -23.677 -15.150 1.00 39.25 216 GLU A N 1
ATOM 1650 C CA . GLU A 1 216 ? 1.088 -22.754 -15.484 1.00 39.25 216 GLU A CA 1
ATOM 1651 C C . GLU A 1 216 ? 1.851 -23.473 -16.596 1.00 39.25 216 GLU A C 1
ATOM 1653 O O . GLU A 1 216 ? 2.524 -24.481 -16.366 1.00 39.25 216 GLU A O 1
ATOM 1658 N N . GLU A 1 217 ? 1.646 -23.043 -17.841 1.00 32.38 217 GLU A N 1
ATOM 1659 C CA . GLU A 1 217 ? 2.722 -23.178 -18.801 1.00 32.38 217 GLU A CA 1
ATOM 1660 C C . GLU A 1 217 ? 3.840 -22.345 -18.190 1.00 32.38 217 GLU A C 1
ATOM 1662 O O . GLU A 1 217 ? 3.847 -21.118 -18.300 1.00 32.38 217 GLU A O 1
ATOM 1667 N N . GLU A 1 218 ? 4.743 -23.023 -17.473 1.00 33.22 218 GLU A N 1
ATOM 1668 C CA . GLU A 1 218 ? 6.105 -22.543 -17.331 1.00 33.22 218 GLU A CA 1
ATOM 1669 C C . GLU A 1 218 ? 6.493 -22.048 -18.720 1.00 33.22 218 GLU A C 1
ATOM 1671 O O . GLU A 1 218 ? 6.468 -22.810 -19.698 1.00 33.22 218 GLU A O 1
ATOM 1676 N N . LEU A 1 219 ? 6.779 -20.746 -18.814 1.00 34.38 219 LEU A N 1
ATOM 1677 C CA . LEU A 1 219 ? 7.529 -20.231 -19.944 1.00 34.38 219 LEU A CA 1
ATOM 1678 C C . LEU A 1 219 ? 8.681 -21.217 -20.141 1.00 34.38 219 LEU A C 1
ATOM 1680 O O . LEU A 1 219 ? 9.349 -21.528 -19.151 1.00 34.38 219 LEU A O 1
ATOM 1684 N N . PRO A 1 220 ? 8.867 -21.773 -21.352 1.00 34.09 220 PRO A N 1
ATOM 1685 C CA . PRO A 1 220 ? 9.948 -22.712 -21.569 1.00 34.09 220 PRO A CA 1
ATOM 1686 C C . PRO A 1 220 ? 11.213 -22.052 -21.044 1.00 34.09 220 PRO A C 1
ATOM 1688 O O . PRO A 1 220 ? 11.482 -20.906 -21.423 1.00 34.09 220 PRO A O 1
ATOM 1691 N N . ASP A 1 221 ? 11.937 -22.749 -20.159 1.00 33.31 221 ASP A N 1
ATOM 1692 C CA . ASP A 1 221 ? 13.275 -22.326 -19.767 1.00 33.31 221 ASP A CA 1
ATOM 1693 C C . ASP A 1 221 ? 13.970 -21.874 -21.053 1.00 33.31 221 ASP A C 1
ATOM 1695 O O . ASP A 1 221 ? 13.978 -22.649 -22.029 1.00 33.31 221 ASP A O 1
ATOM 1699 N N . PRO A 1 222 ? 14.458 -20.617 -21.125 1.00 38.00 222 PRO A N 1
ATOM 1700 C CA . PRO A 1 222 ? 15.168 -20.172 -22.306 1.00 38.00 222 PRO A CA 1
ATOM 1701 C C . PRO A 1 222 ? 16.236 -21.230 -22.568 1.00 38.00 222 PRO A C 1
ATOM 1703 O O . PRO A 1 222 ? 16.882 -21.680 -21.613 1.00 38.00 222 PRO A O 1
ATOM 1706 N N . PRO A 1 223 ? 16.352 -21.725 -23.812 1.00 35.50 223 PRO A N 1
ATOM 1707 C CA . PRO A 1 223 ? 17.269 -22.811 -24.092 1.00 35.50 223 PRO A CA 1
ATOM 1708 C C . PRO A 1 223 ? 18.625 -22.411 -23.525 1.00 35.50 223 PRO A C 1
ATOM 1710 O O . PRO A 1 223 ? 19.075 -21.298 -23.779 1.00 35.50 223 PRO A O 1
ATOM 1713 N N . GLU A 1 224 ? 19.244 -23.274 -22.710 1.00 39.94 224 GLU A N 1
ATOM 1714 C CA . GLU A 1 224 ? 20.586 -23.020 -22.187 1.00 39.94 224 GLU A CA 1
ATOM 1715 C C . GLU A 1 224 ? 21.552 -22.900 -23.376 1.00 39.94 224 GLU A C 1
ATOM 1717 O O . GLU A 1 224 ? 22.170 -23.867 -23.832 1.00 39.94 224 GLU A O 1
ATOM 1722 N N . THR A 1 225 ? 21.667 -21.689 -23.913 1.00 42.31 225 THR A N 1
ATOM 1723 C CA . THR A 1 225 ? 22.688 -21.294 -24.858 1.00 42.31 225 THR A CA 1
ATOM 1724 C C . THR A 1 225 ? 23.709 -20.468 -24.087 1.00 42.31 225 THR A C 1
ATOM 1726 O O . THR A 1 225 ? 23.498 -19.351 -23.632 1.00 42.31 225 THR A O 1
ATOM 1729 N N . SER A 1 226 ? 24.842 -21.133 -23.890 1.00 50.97 226 SER A N 1
ATOM 1730 C CA . SER A 1 226 ? 26.081 -20.784 -23.189 1.00 50.97 226 SER A CA 1
ATOM 1731 C C . SER A 1 226 ? 26.802 -19.510 -23.695 1.00 50.97 226 SER A C 1
ATOM 1733 O O . SER A 1 226 ? 28.031 -19.438 -23.609 1.00 50.97 226 SER A O 1
ATOM 1735 N N . SER A 1 227 ? 26.102 -18.527 -24.267 1.00 60.62 227 SER A N 1
ATOM 1736 C CA . SER A 1 227 ? 26.730 -17.335 -24.847 1.00 60.62 227 SER A CA 1
ATOM 1737 C C . SER A 1 227 ? 26.335 -16.063 -24.100 1.00 60.62 227 SER A C 1
ATOM 1739 O O . SER A 1 227 ? 25.187 -15.638 -24.136 1.00 60.62 227 SER A O 1
ATOM 1741 N N . ASP A 1 228 ? 27.321 -15.416 -23.474 1.00 74.88 228 ASP A N 1
ATOM 1742 C CA . ASP A 1 228 ? 27.222 -14.041 -22.960 1.00 74.88 228 ASP A CA 1
ATOM 1743 C C . ASP A 1 228 ? 27.306 -12.980 -24.081 1.00 74.88 228 ASP A C 1
ATOM 1745 O O . ASP A 1 228 ? 27.387 -11.783 -23.792 1.00 74.88 228 ASP A O 1
ATOM 1749 N N . ALA A 1 229 ? 27.324 -13.404 -25.350 1.00 88.75 229 ALA A N 1
ATOM 1750 C CA . ALA A 1 229 ? 27.421 -12.517 -26.499 1.00 88.75 229 ALA A CA 1
ATOM 1751 C C . ALA A 1 229 ? 26.116 -11.751 -26.755 1.00 88.75 229 ALA A C 1
ATOM 1753 O O . ALA A 1 229 ? 25.009 -12.187 -26.420 1.00 88.75 229 ALA A O 1
ATOM 1754 N N . TYR A 1 230 ? 26.274 -10.604 -27.399 1.00 91.00 230 TYR A N 1
ATOM 1755 C CA . TYR A 1 230 ? 25.209 -9.709 -27.804 1.00 91.00 230 TYR A CA 1
ATOM 1756 C C . TYR A 1 230 ? 24.934 -9.834 -29.301 1.00 91.00 230 TYR A C 1
ATOM 1758 O O . TYR A 1 230 ? 25.845 -10.078 -30.090 1.00 91.00 230 TYR A O 1
ATOM 1766 N N . ARG A 1 231 ? 23.686 -9.614 -29.709 1.00 91.69 231 ARG A N 1
ATOM 1767 C CA . ARG A 1 231 ? 23.282 -9.512 -31.122 1.00 91.69 231 ARG A CA 1
ATOM 1768 C C . ARG A 1 231 ? 22.066 -8.609 -31.251 1.00 91.69 231 ARG A C 1
ATOM 1770 O O . ARG A 1 231 ? 21.207 -8.614 -30.371 1.00 91.69 231 ARG A O 1
ATOM 1777 N N . THR A 1 232 ? 21.973 -7.853 -32.337 1.00 91.25 232 THR A N 1
ATOM 1778 C CA . THR A 1 232 ? 20.788 -7.038 -32.624 1.00 91.25 232 THR A CA 1
ATOM 1779 C C . THR A 1 232 ? 19.801 -7.806 -33.494 1.00 91.25 232 THR A C 1
ATOM 1781 O O . THR A 1 232 ? 20.172 -8.787 -34.146 1.00 91.25 232 THR A O 1
ATOM 1784 N N . ALA A 1 233 ? 18.539 -7.384 -33.501 1.00 90.56 233 ALA A N 1
ATOM 1785 C CA . ALA A 1 233 ? 17.535 -7.911 -34.412 1.00 90.56 233 ALA A CA 1
ATOM 1786 C C . ALA A 1 233 ? 16.617 -6.812 -34.953 1.00 90.56 233 ALA A C 1
ATOM 1788 O O . ALA A 1 233 ? 16.343 -5.821 -34.276 1.00 90.56 233 ALA A O 1
ATOM 1789 N N . THR A 1 234 ? 16.116 -7.040 -36.163 1.00 89.31 234 THR A N 1
ATOM 1790 C CA . THR A 1 234 ? 14.904 -6.404 -36.696 1.00 89.31 234 THR A CA 1
ATOM 1791 C C . THR A 1 234 ? 13.779 -7.421 -36.753 1.00 89.31 234 THR A C 1
ATOM 1793 O O . THR A 1 234 ? 14.047 -8.621 -36.811 1.00 89.31 234 THR A O 1
ATOM 1796 N N . PHE A 1 235 ? 12.528 -6.974 -36.775 1.00 86.31 235 PHE A N 1
ATOM 1797 C CA . PHE A 1 235 ? 11.401 -7.861 -37.055 1.00 86.31 235 PHE A CA 1
ATOM 1798 C C . PHE A 1 235 ? 10.978 -7.744 -38.515 1.00 86.31 235 PHE A C 1
ATOM 1800 O O . PHE A 1 235 ? 10.886 -6.652 -39.076 1.00 86.31 235 PHE A O 1
ATOM 1807 N N . ASP A 1 236 ? 10.734 -8.884 -39.157 1.00 84.81 236 ASP A N 1
ATOM 1808 C CA . ASP A 1 236 ? 10.099 -8.888 -40.470 1.00 84.81 236 ASP A CA 1
ATOM 1809 C C . ASP A 1 236 ? 8.579 -8.668 -40.372 1.00 84.81 236 ASP A C 1
ATOM 1811 O O . ASP A 1 236 ? 7.995 -8.545 -39.296 1.00 84.81 236 ASP A O 1
ATOM 1815 N N . SER A 1 237 ? 7.904 -8.628 -41.523 1.00 81.12 237 SER A N 1
ATOM 1816 C CA . SER A 1 237 ? 6.451 -8.421 -41.591 1.00 81.12 237 SER A CA 1
ATOM 1817 C C . SER A 1 237 ? 5.616 -9.532 -40.939 1.00 81.12 237 SER A C 1
ATOM 1819 O O . SER A 1 237 ? 4.404 -9.374 -40.817 1.00 81.12 237 SER A O 1
ATOM 1821 N N . GLU A 1 238 ? 6.230 -10.664 -40.589 1.00 79.94 238 GLU A N 1
ATOM 1822 C CA . GLU A 1 238 ? 5.602 -11.792 -39.894 1.00 79.94 238 GLU A CA 1
ATOM 1823 C C . GLU A 1 238 ? 5.978 -11.818 -38.396 1.00 79.94 238 GLU A C 1
ATOM 1825 O O . GLU A 1 238 ? 5.639 -12.770 -37.690 1.00 79.94 238 GLU A O 1
ATOM 1830 N N . GLY A 1 239 ? 6.663 -10.777 -37.902 1.00 78.06 239 GLY A N 1
ATOM 1831 C CA . GLY A 1 239 ? 7.094 -10.649 -36.510 1.00 78.06 239 GLY A CA 1
ATOM 1832 C C . GLY A 1 239 ? 8.253 -11.574 -36.139 1.00 78.06 239 GLY A C 1
ATOM 1833 O O . GLY A 1 239 ? 8.485 -11.813 -34.956 1.00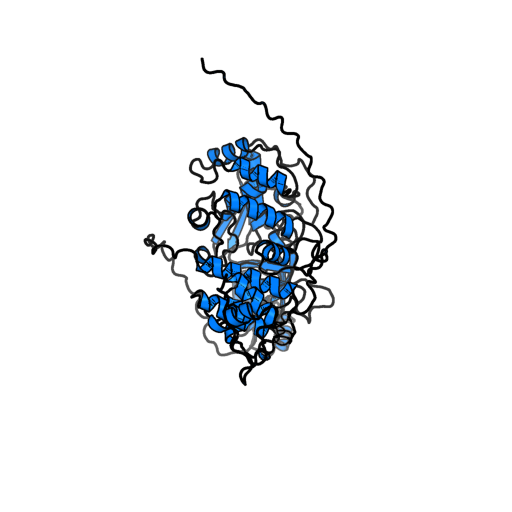 78.06 239 GLY A O 1
ATOM 1834 N N . GLN A 1 240 ? 8.972 -12.138 -37.118 1.00 84.69 240 GLN A N 1
ATOM 1835 C CA . GLN A 1 240 ? 10.112 -13.013 -36.843 1.00 84.69 240 GLN A CA 1
ATOM 1836 C C . GLN A 1 240 ? 11.410 -12.197 -36.733 1.00 84.69 240 GLN A C 1
ATOM 1838 O O . GLN A 1 240 ? 11.671 -11.351 -37.597 1.00 84.69 240 GLN A O 1
ATOM 1843 N N . PRO A 1 241 ? 12.246 -12.440 -35.703 1.00 87.75 241 PRO A N 1
ATOM 1844 C CA . PRO A 1 241 ? 13.487 -11.701 -35.515 1.00 87.75 241 PRO A CA 1
ATOM 1845 C C . PRO A 1 241 ? 14.551 -12.108 -36.546 1.00 87.75 241 PRO A C 1
ATOM 1847 O O . PRO A 1 241 ? 14.838 -13.289 -36.756 1.00 87.75 241 PRO A O 1
ATOM 1850 N N . GLN A 1 242 ? 15.183 -11.109 -37.154 1.00 90.25 242 GLN A N 1
ATOM 1851 C CA . GLN A 1 242 ? 16.287 -11.230 -38.101 1.00 90.25 242 GLN A CA 1
ATOM 1852 C C . GLN A 1 242 ? 17.577 -10.753 -37.425 1.00 90.25 242 GLN A C 1
ATOM 1854 O O . GLN A 1 242 ? 17.807 -9.553 -37.279 1.00 90.25 242 GLN A O 1
ATOM 1859 N N . PHE A 1 243 ? 18.408 -11.699 -36.983 1.00 90.50 243 PHE A N 1
ATOM 1860 C CA . PHE A 1 243 ? 19.574 -11.416 -36.140 1.00 90.50 243 PHE A CA 1
ATOM 1861 C C . PHE A 1 243 ? 20.811 -10.934 -36.913 1.00 90.50 243 PHE A C 1
ATOM 1863 O O . PHE A 1 243 ? 21.092 -11.385 -38.027 1.00 90.50 243 PHE A O 1
ATOM 1870 N N . SER A 1 244 ? 21.592 -10.059 -36.275 1.00 89.94 244 SER A N 1
ATOM 1871 C CA . SER A 1 244 ? 22.950 -9.696 -36.686 1.00 89.94 244 SER A CA 1
ATOM 1872 C C . SER A 1 244 ? 23.976 -10.790 -36.363 1.00 89.94 244 SER A C 1
ATOM 1874 O O . SER A 1 244 ? 23.675 -11.783 -35.700 1.00 89.94 244 SER A O 1
ATOM 1876 N N . ASP A 1 245 ? 25.227 -10.561 -36.777 1.00 88.25 245 ASP A N 1
ATOM 1877 C CA . ASP A 1 245 ? 26.377 -11.269 -36.207 1.00 88.25 245 ASP A CA 1
ATOM 1878 C C . ASP A 1 245 ? 26.507 -10.964 -34.699 1.00 88.25 245 ASP A C 1
ATOM 1880 O O . ASP A 1 245 ? 26.085 -9.897 -34.239 1.00 88.25 245 ASP A O 1
ATOM 1884 N N . GLU A 1 246 ? 27.094 -11.896 -33.945 1.00 91.25 246 GLU A N 1
ATOM 1885 C CA . GLU A 1 246 ? 27.331 -11.758 -32.502 1.00 91.25 246 GLU A CA 1
ATOM 1886 C C . GLU A 1 246 ? 28.563 -10.888 -32.191 1.00 91.25 246 GLU A C 1
ATOM 1888 O O . GLU A 1 246 ? 29.592 -10.969 -32.870 1.00 91.25 246 GLU A O 1
ATOM 1893 N N . VAL A 1 247 ? 28.477 -10.105 -31.115 1.00 90.00 247 VAL A N 1
ATOM 1894 C CA . VAL A 1 247 ? 29.552 -9.270 -30.551 1.00 90.00 247 VAL A CA 1
ATOM 1895 C C . VAL A 1 247 ? 29.708 -9.530 -29.053 1.00 90.00 247 VAL A C 1
ATOM 1897 O O . VAL A 1 247 ? 28.808 -10.067 -28.417 1.00 90.00 247 VAL A O 1
ATOM 1900 N N . ASN A 1 248 ? 30.859 -9.194 -28.465 1.00 88.19 248 ASN A N 1
ATOM 1901 C CA . ASN A 1 248 ? 31.184 -9.629 -27.094 1.00 88.19 248 ASN A CA 1
ATOM 1902 C C . ASN A 1 248 ? 31.167 -8.498 -26.057 1.00 88.19 248 ASN A C 1
ATOM 1904 O O . ASN A 1 248 ? 31.429 -8.754 -24.880 1.00 88.19 248 ASN A O 1
ATOM 1908 N N . SER A 1 249 ? 30.867 -7.262 -26.461 1.00 86.38 249 SER A N 1
ATOM 1909 C CA . SER A 1 249 ? 30.702 -6.136 -25.542 1.00 86.38 249 SER A CA 1
ATOM 1910 C C . SER A 1 249 ? 29.416 -5.361 -25.802 1.00 86.38 249 SER A C 1
ATOM 1912 O O . SER A 1 249 ? 28.863 -5.374 -26.903 1.00 86.38 249 SER A O 1
ATOM 1914 N N . TRP A 1 250 ? 28.954 -4.669 -24.761 1.00 83.31 250 TRP A N 1
ATOM 1915 C CA . TRP A 1 250 ? 27.802 -3.778 -24.836 1.00 83.31 250 TRP A CA 1
ATOM 1916 C C . TRP A 1 250 ? 28.069 -2.601 -25.782 1.00 83.31 250 TRP A C 1
ATOM 1918 O O . TRP A 1 250 ? 27.199 -2.214 -26.549 1.00 83.31 250 TRP A O 1
ATOM 1928 N N . GLU A 1 251 ? 29.288 -2.062 -25.790 1.00 86.62 251 GLU A N 1
ATOM 1929 C CA . GLU A 1 251 ? 29.656 -0.950 -26.667 1.00 86.62 251 GLU A CA 1
ATOM 1930 C C . GLU A 1 251 ? 29.624 -1.354 -28.146 1.00 86.62 251 GLU A C 1
ATOM 1932 O O . GLU A 1 251 ? 29.068 -0.624 -28.962 1.00 86.62 251 GLU A O 1
ATOM 1937 N N . GLU A 1 252 ? 30.144 -2.539 -28.489 1.00 87.38 252 GLU A N 1
ATOM 1938 C CA . GLU A 1 252 ? 30.047 -3.089 -29.850 1.00 87.38 252 GLU A CA 1
ATOM 1939 C C . GLU A 1 252 ? 28.580 -3.331 -30.237 1.00 87.38 252 GLU A C 1
ATOM 1941 O O . GLU A 1 252 ? 28.175 -3.087 -31.372 1.00 87.38 252 GLU A O 1
ATOM 1946 N N . ALA A 1 253 ? 27.764 -3.774 -29.281 1.00 87.06 253 ALA A N 1
ATOM 1947 C CA . ALA A 1 253 ? 26.339 -3.991 -29.477 1.00 87.06 253 ALA A CA 1
ATOM 1948 C C . ALA A 1 253 ? 25.566 -2.685 -29.731 1.00 87.06 253 ALA A C 1
ATOM 1950 O O . ALA A 1 253 ? 24.693 -2.647 -30.598 1.00 87.06 253 ALA A O 1
ATOM 1951 N N . LEU A 1 254 ? 25.915 -1.601 -29.032 1.00 83.88 254 LEU A N 1
ATOM 1952 C CA . LEU A 1 254 ? 25.357 -0.270 -29.279 1.00 83.88 254 LEU A CA 1
ATOM 1953 C C . LEU A 1 254 ? 25.776 0.287 -30.648 1.00 83.88 254 LEU A C 1
ATOM 1955 O O . LEU A 1 254 ? 24.965 0.924 -31.318 1.00 83.88 254 LEU A O 1
ATOM 1959 N N . GLU A 1 255 ? 27.006 0.028 -31.104 1.00 84.62 255 GLU A N 1
ATOM 1960 C CA . GLU A 1 255 ? 27.428 0.401 -32.463 1.00 84.62 255 GLU A CA 1
ATOM 1961 C C . GLU A 1 255 ? 26.582 -0.309 -33.532 1.00 84.62 255 GLU A C 1
ATOM 1963 O O . GLU A 1 255 ? 26.203 0.309 -34.528 1.00 84.62 255 GLU A O 1
ATOM 1968 N N . LEU A 1 256 ? 26.211 -1.577 -33.308 1.00 81.06 256 LEU A N 1
ATOM 1969 C CA . LEU A 1 256 ? 25.315 -2.314 -34.207 1.00 81.06 256 LEU A CA 1
ATOM 1970 C C . LEU A 1 256 ? 23.898 -1.723 -34.277 1.00 81.06 256 LEU A C 1
ATOM 1972 O O . LEU A 1 256 ? 23.271 -1.831 -35.332 1.00 81.06 256 LEU A O 1
ATOM 1976 N N . LEU A 1 257 ? 23.404 -1.112 -33.192 1.00 81.25 257 LEU A N 1
ATOM 1977 C CA . LEU A 1 257 ? 22.118 -0.398 -33.170 1.00 81.25 257 LEU A CA 1
ATOM 1978 C C . LEU A 1 257 ? 22.183 0.930 -33.940 1.00 81.25 257 LEU A C 1
ATOM 1980 O O . LEU A 1 257 ? 21.196 1.351 -34.531 1.00 81.25 257 LEU A O 1
ATOM 1984 N N . GLY A 1 258 ? 23.341 1.596 -33.954 1.00 67.25 258 GLY A N 1
ATOM 1985 C CA . GLY A 1 258 ? 23.504 2.912 -34.580 1.00 67.25 258 GLY A CA 1
ATOM 1986 C C . GLY A 1 258 ? 23.577 2.913 -36.114 1.00 67.25 258 GLY A C 1
ATOM 1987 O O . GLY A 1 258 ? 23.411 3.972 -36.719 1.00 67.25 258 GLY A O 1
ATOM 1988 N N . ASP A 1 259 ? 23.833 1.760 -36.742 1.00 55.06 259 ASP A N 1
ATOM 1989 C CA . ASP A 1 259 ? 24.192 1.661 -38.172 1.00 55.06 259 ASP A CA 1
ATOM 1990 C C . ASP A 1 259 ? 23.175 0.874 -39.026 1.00 55.06 259 ASP A C 1
ATOM 1992 O O . ASP A 1 259 ? 23.329 0.746 -40.246 1.00 55.06 259 ASP A O 1
ATOM 1996 N N . LYS A 1 260 ? 22.136 0.312 -38.405 1.00 54.12 260 LYS A N 1
ATOM 1997 C CA . LYS A 1 260 ? 21.107 -0.520 -39.044 1.00 54.12 260 LYS A CA 1
ATOM 1998 C C . LYS A 1 260 ? 19.777 -0.217 -38.370 1.00 54.12 260 LYS A C 1
ATOM 2000 O O . LYS A 1 260 ? 19.787 0.105 -37.194 1.00 54.12 260 LYS A O 1
ATOM 2005 N N . ASP A 1 261 ? 18.669 -0.338 -39.093 1.00 64.81 261 ASP A N 1
ATOM 2006 C CA . ASP A 1 261 ? 17.288 -0.156 -38.608 1.00 64.81 261 ASP A CA 1
ATOM 2007 C C . ASP A 1 261 ? 16.882 -1.173 -37.505 1.00 64.81 261 ASP A C 1
ATOM 2009 O O . ASP A 1 261 ? 15.783 -1.701 -37.544 1.00 64.81 261 ASP A O 1
ATOM 2013 N N . ALA A 1 262 ? 17.796 -1.549 -36.604 1.00 66.69 262 ALA A N 1
ATOM 2014 C CA . ALA A 1 262 ? 17.656 -2.558 -35.571 1.00 66.69 262 ALA A CA 1
ATOM 2015 C C . ALA A 1 262 ? 16.916 -2.003 -34.356 1.00 66.69 262 ALA A C 1
ATOM 2017 O O . ALA A 1 262 ? 17.344 -1.023 -33.748 1.00 66.69 262 ALA A O 1
ATOM 2018 N N . ASP A 1 263 ? 15.859 -2.706 -33.968 1.00 84.25 263 ASP A N 1
ATOM 2019 C CA . ASP A 1 263 ? 14.928 -2.250 -32.938 1.00 84.25 263 ASP A CA 1
ATOM 2020 C C . ASP A 1 263 ? 15.138 -2.965 -31.598 1.00 84.25 263 ASP A C 1
ATOM 2022 O O . ASP A 1 263 ? 14.579 -2.559 -30.581 1.00 84.25 263 ASP A O 1
ATOM 2026 N N . VAL A 1 264 ? 15.947 -4.034 -31.570 1.00 91.31 264 VAL A N 1
ATOM 2027 C CA . VAL A 1 264 ? 16.125 -4.888 -30.388 1.00 91.31 264 VAL A CA 1
ATOM 2028 C C . VAL A 1 264 ? 17.572 -5.330 -30.218 1.00 91.31 264 VAL A C 1
ATOM 2030 O O . VAL A 1 264 ? 18.235 -5.707 -31.186 1.00 91.31 264 VAL A O 1
ATOM 2033 N N . LEU A 1 265 ? 18.032 -5.373 -28.968 1.00 92.50 265 LEU A N 1
ATOM 2034 C CA . LEU A 1 265 ? 19.272 -6.023 -28.565 1.00 92.50 265 LEU A CA 1
ATOM 2035 C C . LEU A 1 265 ? 19.003 -7.233 -27.675 1.00 92.50 265 LEU A C 1
ATOM 2037 O O . LEU A 1 265 ? 18.296 -7.147 -26.668 1.00 92.50 265 LEU A O 1
ATOM 2041 N N . TYR A 1 266 ? 19.661 -8.336 -28.011 1.00 91.94 266 TYR A N 1
ATOM 2042 C CA . TYR A 1 266 ? 19.668 -9.563 -27.235 1.00 91.94 266 TYR A CA 1
ATOM 2043 C C . TYR A 1 266 ? 21.026 -9.767 -26.568 1.00 91.94 266 TYR A C 1
ATOM 2045 O O . TYR A 1 266 ? 22.062 -9.482 -27.173 1.00 91.94 266 TYR A O 1
ATOM 2053 N N . LYS A 1 267 ? 21.015 -10.325 -25.356 1.00 90.00 267 LYS A N 1
ATOM 2054 C CA . LYS A 1 267 ? 22.158 -10.984 -24.720 1.00 90.00 267 LYS A CA 1
ATOM 2055 C C . LYS A 1 267 ? 21.801 -12.461 -24.554 1.00 90.00 267 LYS A C 1
ATOM 2057 O O . LYS A 1 267 ? 20.888 -12.791 -23.798 1.00 90.00 267 LYS A O 1
ATOM 2062 N N . GLY A 1 268 ? 22.465 -13.334 -25.308 1.00 87.88 268 GLY A N 1
ATOM 2063 C CA . GLY A 1 268 ? 21.982 -14.702 -25.516 1.00 87.88 268 GLY A CA 1
ATOM 2064 C C . GLY A 1 268 ? 20.564 -14.700 -26.108 1.00 87.88 268 GLY A C 1
ATOM 2065 O O . GLY A 1 268 ? 20.337 -14.175 -27.205 1.00 87.88 268 GLY A O 1
ATOM 2066 N N . ASP A 1 269 ? 19.604 -15.248 -25.364 1.00 85.25 269 ASP A N 1
ATOM 2067 C CA . ASP A 1 269 ? 18.184 -15.291 -25.743 1.00 85.25 269 ASP A CA 1
ATOM 2068 C C . ASP A 1 269 ? 17.324 -14.235 -25.020 1.00 85.25 269 ASP A C 1
ATOM 2070 O O . ASP A 1 269 ? 16.138 -14.094 -25.311 1.00 85.25 269 ASP A O 1
ATOM 2074 N N . GLN A 1 270 ? 17.911 -13.446 -24.114 1.00 88.69 270 GLN A N 1
ATOM 2075 C CA . GLN A 1 270 ? 17.199 -12.403 -23.378 1.00 88.69 270 GLN A CA 1
ATOM 2076 C C . GLN A 1 270 ? 17.242 -11.068 -24.129 1.00 88.69 270 GLN A C 1
ATOM 2078 O O . GLN A 1 270 ? 18.317 -10.597 -24.498 1.00 88.69 270 GLN A O 1
ATOM 2083 N N . ILE A 1 271 ? 16.090 -10.410 -24.275 1.00 92.62 271 ILE A N 1
ATOM 2084 C CA . ILE A 1 271 ? 16.019 -9.014 -24.722 1.00 92.62 271 ILE A CA 1
ATOM 2085 C C . ILE A 1 271 ? 16.514 -8.102 -23.595 1.00 92.62 271 ILE A C 1
ATOM 2087 O O . ILE A 1 271 ? 15.976 -8.123 -22.487 1.00 92.62 271 ILE A O 1
ATOM 2091 N N . VAL A 1 272 ? 17.537 -7.298 -23.882 1.00 92.56 272 VAL A N 1
ATOM 2092 C CA . VAL A 1 272 ? 18.193 -6.401 -22.911 1.00 92.56 272 VAL A CA 1
ATOM 2093 C C . VAL A 1 272 ? 18.112 -4.923 -23.295 1.00 92.56 272 VAL A C 1
ATOM 2095 O O . VAL A 1 272 ? 18.444 -4.065 -22.485 1.00 92.56 272 VAL A O 1
ATOM 2098 N N . TRP A 1 273 ? 17.663 -4.613 -24.512 1.00 93.56 273 TRP A N 1
ATOM 2099 C CA . TRP A 1 273 ? 17.395 -3.249 -24.969 1.00 93.56 273 TRP A CA 1
ATOM 2100 C C . TRP A 1 273 ? 16.381 -3.290 -26.115 1.00 93.56 273 TRP A C 1
ATOM 2102 O O . TRP A 1 273 ? 16.442 -4.195 -26.949 1.00 93.56 273 TRP A O 1
ATOM 2112 N N . ILE A 1 274 ? 15.470 -2.319 -26.166 1.00 93.50 274 ILE A N 1
ATOM 2113 C CA . ILE A 1 274 ? 14.526 -2.122 -27.278 1.00 93.50 274 ILE A CA 1
ATOM 2114 C C . ILE A 1 274 ? 14.437 -0.634 -27.637 1.00 93.50 274 ILE A C 1
ATOM 2116 O O . ILE A 1 274 ? 14.588 0.222 -26.760 1.00 93.50 274 ILE A O 1
ATOM 2120 N N . ALA A 1 275 ? 14.181 -0.331 -28.906 1.00 91.00 275 ALA A N 1
ATOM 2121 C CA . ALA A 1 275 ? 14.014 1.036 -29.390 1.00 91.00 275 ALA A CA 1
ATOM 2122 C C . ALA A 1 275 ? 12.654 1.626 -28.985 1.00 91.00 275 ALA A C 1
ATOM 2124 O O . ALA A 1 275 ? 12.579 2.784 -28.579 1.00 91.00 275 ALA A O 1
ATOM 2125 N N . ASP A 1 276 ? 11.597 0.819 -29.075 1.00 90.94 276 ASP A N 1
ATOM 2126 C CA . ASP A 1 276 ? 10.225 1.183 -28.725 1.00 90.94 276 ASP A CA 1
ATOM 2127 C C . ASP A 1 276 ? 9.461 -0.042 -28.206 1.00 90.94 276 ASP A C 1
ATOM 2129 O O . ASP A 1 276 ? 9.784 -1.184 -28.548 1.00 90.94 276 ASP A O 1
ATOM 2133 N N . GLY A 1 277 ? 8.463 0.202 -27.358 1.00 93.88 277 GLY A N 1
ATOM 2134 C CA . GLY A 1 277 ? 7.619 -0.838 -26.778 1.00 93.88 277 GLY A CA 1
ATOM 2135 C C . GLY A 1 277 ? 7.332 -0.615 -25.297 1.00 93.88 277 GLY A C 1
ATOM 2136 O O . GLY A 1 277 ? 7.136 0.514 -24.837 1.00 93.88 277 GLY A O 1
ATOM 2137 N N . LEU A 1 278 ? 7.273 -1.710 -24.540 1.00 95.62 278 LEU A N 1
ATOM 2138 C CA . LEU A 1 278 ? 6.879 -1.719 -23.132 1.00 95.62 278 LEU A CA 1
ATOM 2139 C C . LEU A 1 278 ? 7.975 -2.277 -22.228 1.00 95.62 278 LEU A C 1
ATOM 2141 O O . LEU A 1 278 ? 8.756 -3.146 -22.614 1.00 95.62 278 LEU A O 1
ATOM 2145 N N . ALA A 1 279 ? 7.954 -1.827 -20.979 1.00 96.31 279 ALA A N 1
ATOM 2146 C CA . ALA A 1 279 ? 8.567 -2.527 -19.863 1.00 96.31 279 ALA A CA 1
ATOM 2147 C C . ALA A 1 279 ? 7.459 -3.193 -19.039 1.00 96.31 279 ALA A C 1
ATOM 2149 O O . ALA A 1 279 ? 6.488 -2.537 -18.669 1.00 96.31 279 ALA A O 1
ATOM 2150 N N . VAL A 1 280 ? 7.601 -4.480 -18.732 1.00 94.62 280 VAL A N 1
ATOM 2151 C CA . VAL A 1 280 ? 6.637 -5.239 -17.924 1.00 94.62 280 VAL A CA 1
ATOM 2152 C C . VAL A 1 280 ? 7.334 -5.754 -16.674 1.00 94.62 280 VAL A C 1
ATOM 2154 O O . VAL A 1 280 ? 8.389 -6.380 -16.772 1.00 94.62 280 VAL A O 1
ATOM 2157 N N . SER A 1 281 ? 6.782 -5.494 -15.490 1.00 90.06 281 SER A N 1
ATOM 2158 C CA . SER A 1 281 ? 7.370 -5.986 -14.238 1.00 90.06 281 SER A CA 1
ATOM 2159 C C . SER A 1 281 ? 7.338 -7.518 -14.159 1.00 90.06 281 SER A C 1
ATOM 2161 O O . SER A 1 281 ? 6.308 -8.143 -14.402 1.00 90.06 281 SER A O 1
ATOM 2163 N N . LYS A 1 282 ? 8.461 -8.145 -13.788 1.00 85.81 282 LYS A N 1
ATOM 2164 C CA . LYS A 1 282 ? 8.531 -9.604 -13.552 1.00 85.81 282 LYS A CA 1
ATOM 2165 C C . LYS A 1 282 ? 8.133 -9.977 -12.126 1.00 85.81 282 LYS A C 1
ATOM 2167 O O . LYS A 1 282 ? 7.670 -11.083 -11.879 1.00 85.81 282 LYS A O 1
ATOM 2172 N N . GLY A 1 283 ? 8.328 -9.046 -11.197 1.00 80.69 283 GLY A N 1
ATOM 2173 C CA . GLY A 1 283 ? 8.035 -9.175 -9.774 1.00 80.69 283 GLY A CA 1
ATOM 2174 C C . GLY A 1 283 ? 7.591 -7.835 -9.186 1.00 80.69 283 GLY A C 1
ATOM 2175 O O . GLY A 1 283 ? 7.330 -6.882 -9.926 1.00 80.69 283 GLY A O 1
ATOM 2176 N N . LEU A 1 284 ? 7.559 -7.736 -7.854 1.00 80.19 284 LEU A N 1
ATOM 2177 C CA . LEU A 1 284 ? 7.415 -6.446 -7.177 1.00 80.19 284 LEU A CA 1
ATOM 2178 C C . LEU A 1 284 ? 8.540 -5.510 -7.644 1.00 80.19 284 LEU A C 1
ATOM 2180 O O . LEU A 1 284 ? 9.714 -5.794 -7.420 1.00 80.19 284 LEU A O 1
ATOM 2184 N N . THR A 1 285 ? 8.185 -4.424 -8.326 1.00 82.19 285 THR A N 1
ATOM 2185 C CA . THR A 1 285 ? 9.160 -3.552 -8.999 1.00 82.19 285 THR A CA 1
ATOM 2186 C C . THR A 1 285 ? 9.082 -2.143 -8.441 1.00 82.19 285 THR A C 1
ATOM 2188 O O . THR A 1 285 ? 8.000 -1.566 -8.361 1.00 82.19 285 THR A O 1
ATOM 2191 N N . TYR A 1 286 ? 10.226 -1.572 -8.069 1.00 85.38 286 TYR A N 1
ATOM 2192 C CA . TYR A 1 286 ? 10.323 -0.213 -7.539 1.00 85.38 286 TYR A CA 1
ATOM 2193 C C . TYR A 1 286 ? 10.589 0.803 -8.653 1.00 85.38 286 TYR A C 1
ATOM 2195 O O . TYR A 1 286 ? 11.445 0.579 -9.510 1.00 85.38 286 TYR A O 1
ATOM 2203 N N . ILE A 1 287 ? 9.885 1.936 -8.611 1.00 87.44 287 ILE A N 1
ATOM 2204 C CA . ILE A 1 287 ? 10.089 3.069 -9.524 1.00 87.44 287 ILE A CA 1
ATOM 2205 C C . ILE A 1 287 ? 10.778 4.191 -8.751 1.00 87.44 287 ILE A C 1
ATOM 2207 O O . ILE A 1 287 ? 10.330 4.590 -7.671 1.00 87.44 287 ILE A O 1
ATOM 2211 N N . TYR A 1 288 ? 11.856 4.717 -9.322 1.00 85.31 288 TYR A N 1
ATOM 2212 C CA . TYR A 1 288 ? 12.693 5.742 -8.709 1.00 85.31 288 TYR A CA 1
ATOM 2213 C C . TYR A 1 288 ? 12.612 7.045 -9.504 1.00 85.31 288 TYR A C 1
ATOM 2215 O O . TYR A 1 288 ? 12.478 7.027 -10.730 1.00 85.31 288 TYR A O 1
ATOM 2223 N N . ARG A 1 289 ? 12.696 8.179 -8.803 1.00 78.25 289 ARG A N 1
ATOM 2224 C CA . ARG A 1 289 ? 12.659 9.511 -9.414 1.00 78.25 289 ARG A CA 1
ATOM 2225 C C . ARG A 1 289 ? 13.962 9.789 -10.156 1.00 78.25 289 ARG A C 1
ATOM 2227 O O . ARG A 1 289 ? 15.040 9.458 -9.670 1.00 78.25 289 ARG A O 1
ATOM 2234 N N . GLU A 1 290 ? 13.842 10.457 -11.294 1.00 65.75 290 GLU A N 1
ATOM 2235 C CA . GLU A 1 290 ? 14.965 11.074 -11.992 1.00 65.75 290 GLU A CA 1
ATOM 2236 C C . GLU A 1 290 ? 15.122 12.517 -11.512 1.00 65.75 290 GLU A C 1
ATOM 2238 O O . GLU A 1 290 ? 14.238 13.345 -11.734 1.00 65.75 290 GLU A O 1
ATOM 2243 N N . GLU A 1 291 ? 16.233 12.823 -10.847 1.00 57.66 291 GLU A N 1
ATOM 2244 C CA . GLU A 1 291 ? 16.750 14.192 -10.800 1.00 57.66 291 GLU A CA 1
ATOM 2245 C C . GLU A 1 291 ? 17.903 14.303 -11.804 1.00 57.66 291 GLU A C 1
ATOM 2247 O O . GLU A 1 291 ? 18.648 13.339 -11.989 1.00 57.66 291 GLU A O 1
ATOM 2252 N N . GLU A 1 292 ? 18.034 15.465 -12.459 1.00 49.62 292 GLU A N 1
ATOM 2253 C CA . GLU A 1 292 ? 18.962 15.706 -13.585 1.00 49.62 292 GLU A CA 1
ATOM 2254 C C . GLU A 1 292 ? 20.435 15.342 -13.287 1.00 49.62 292 GLU A C 1
ATOM 2256 O O . GLU A 1 292 ? 21.197 15.133 -14.228 1.00 49.62 292 GLU A O 1
ATOM 2261 N N . ASP A 1 293 ? 20.828 15.201 -12.014 1.00 44.38 293 ASP A N 1
ATOM 2262 C CA . ASP A 1 293 ? 22.213 14.966 -11.584 1.00 44.38 293 ASP A CA 1
ATOM 2263 C C . ASP A 1 293 ? 22.478 13.598 -10.897 1.00 44.38 293 ASP A C 1
ATOM 2265 O O . ASP A 1 293 ? 23.631 13.314 -10.566 1.00 44.38 293 ASP A O 1
ATOM 2269 N N . ASP A 1 294 ? 21.475 12.725 -10.694 1.00 46.34 294 ASP A N 1
ATOM 2270 C CA . ASP A 1 294 ? 21.570 11.609 -9.714 1.00 46.34 294 ASP A CA 1
ATOM 2271 C C . ASP A 1 294 ? 21.492 10.178 -10.296 1.00 46.34 294 ASP A C 1
ATOM 2273 O O . ASP A 1 294 ? 21.325 9.187 -9.577 1.00 46.34 294 ASP A O 1
ATOM 2277 N N . VAL A 1 295 ? 21.678 10.038 -11.613 1.00 45.12 295 VAL A N 1
ATOM 2278 C CA . VAL A 1 295 ? 21.595 8.755 -12.352 1.00 45.12 295 VAL A CA 1
ATOM 2279 C C . VAL A 1 295 ? 22.583 7.693 -11.825 1.00 45.12 295 VAL A C 1
ATOM 2281 O O . VAL A 1 295 ? 22.371 6.497 -12.004 1.00 45.12 295 VAL A O 1
ATOM 2284 N N . ALA A 1 296 ? 23.639 8.108 -11.116 1.00 42.34 296 ALA A N 1
ATOM 2285 C CA . ALA A 1 296 ? 24.674 7.224 -10.577 1.00 42.34 296 ALA A CA 1
ATOM 2286 C C . ALA A 1 296 ? 24.392 6.663 -9.163 1.00 42.34 296 ALA A C 1
ATOM 2288 O O . ALA A 1 296 ? 25.156 5.815 -8.702 1.00 42.34 296 ALA A O 1
ATOM 2289 N N . LEU A 1 297 ? 23.344 7.121 -8.460 1.00 40.25 297 LEU A N 1
ATOM 2290 C CA . LEU A 1 297 ? 23.075 6.753 -7.054 1.00 40.25 297 LEU A CA 1
ATOM 2291 C C . LEU A 1 297 ? 21.717 6.071 -6.817 1.00 40.25 297 LEU A C 1
ATOM 2293 O O . LEU A 1 297 ? 21.310 5.882 -5.674 1.00 40.25 297 LEU A O 1
ATOM 2297 N N . GLY A 1 298 ? 21.028 5.651 -7.879 1.00 48.81 298 GLY A N 1
ATOM 2298 C CA . GLY A 1 298 ? 19.795 4.866 -7.766 1.00 48.81 298 GLY A CA 1
ATOM 2299 C C . GLY A 1 298 ? 18.526 5.673 -7.472 1.00 48.81 298 GLY A C 1
ATOM 2300 O O . GLY A 1 298 ? 17.467 5.063 -7.386 1.00 48.81 298 GLY A O 1
ATOM 2301 N N . GLY A 1 299 ? 18.598 7.008 -7.391 1.00 55.03 299 GLY A N 1
ATOM 2302 C CA . GLY A 1 299 ? 17.445 7.900 -7.209 1.00 55.03 299 GLY A CA 1
ATOM 2303 C C . GLY A 1 299 ? 16.642 7.663 -5.918 1.00 55.03 299 GLY A C 1
ATOM 2304 O O . GLY A 1 299 ? 16.801 6.675 -5.203 1.00 55.03 299 GLY A O 1
ATOM 2305 N N . GLN A 1 300 ? 15.728 8.577 -5.589 1.00 66.00 300 GLN A N 1
ATOM 2306 C CA . GLN A 1 300 ? 14.779 8.351 -4.493 1.00 66.00 300 GLN A CA 1
ATOM 2307 C C . GLN A 1 300 ? 13.667 7.404 -4.968 1.00 66.00 300 GLN A C 1
ATOM 2309 O O . GLN A 1 300 ? 12.992 7.703 -5.956 1.00 66.00 300 GLN A O 1
ATOM 2314 N N . GLN A 1 301 ? 13.439 6.288 -4.262 1.00 78.88 301 GLN A N 1
ATOM 2315 C CA . GLN A 1 301 ? 12.270 5.434 -4.505 1.00 78.88 301 GLN A CA 1
ATOM 2316 C C . GLN A 1 301 ? 10.991 6.265 -4.337 1.00 78.88 301 GLN A C 1
ATOM 2318 O O . GLN A 1 301 ? 10.763 6.860 -3.282 1.00 78.88 301 GLN A O 1
ATOM 2323 N N . VAL A 1 302 ? 10.156 6.283 -5.375 1.00 81.75 302 VAL A N 1
ATOM 2324 C CA . VAL A 1 302 ? 8.870 6.996 -5.386 1.00 81.75 302 VAL A CA 1
ATOM 2325 C C . VAL A 1 302 ? 7.738 6.047 -5.033 1.00 81.75 302 VAL A C 1
ATOM 2327 O O . VAL A 1 302 ? 6.890 6.366 -4.208 1.00 81.75 302 VAL A O 1
ATOM 2330 N N . THR A 1 303 ? 7.717 4.876 -5.670 1.00 87.12 303 THR A N 1
ATOM 2331 C CA . THR A 1 303 ? 6.610 3.921 -5.573 1.00 87.12 303 THR A CA 1
ATOM 2332 C C . THR A 1 303 ? 7.072 2.500 -5.914 1.00 87.12 303 THR A C 1
ATOM 2334 O O . THR A 1 303 ? 8.249 2.258 -6.184 1.00 87.12 303 THR A O 1
ATOM 2337 N N . TYR A 1 304 ? 6.138 1.556 -5.876 1.00 82.62 304 TYR A N 1
ATOM 2338 C CA . TYR A 1 304 ? 6.293 0.157 -6.240 1.00 82.62 304 TYR A CA 1
ATOM 2339 C C . TYR A 1 304 ? 5.053 -0.337 -6.991 1.00 82.62 304 TYR A C 1
ATOM 2341 O O . TYR A 1 304 ? 3.961 0.214 -6.816 1.00 82.62 304 TYR A O 1
ATOM 2349 N N . VAL A 1 305 ? 5.222 -1.363 -7.824 1.00 84.94 305 VAL A N 1
ATOM 2350 C CA . VAL A 1 305 ? 4.154 -1.958 -8.636 1.00 84.94 305 VAL A CA 1
ATOM 2351 C C . VAL A 1 305 ? 4.161 -3.479 -8.580 1.00 84.94 305 VAL A C 1
ATOM 2353 O O . VAL A 1 305 ? 5.213 -4.095 -8.400 1.00 84.94 305 VAL A O 1
ATOM 2356 N N . ALA A 1 306 ? 2.979 -4.073 -8.741 1.00 80.81 306 ALA A N 1
ATOM 2357 C CA . ALA A 1 306 ? 2.783 -5.519 -8.771 1.00 80.81 306 ALA A CA 1
ATOM 2358 C C . ALA A 1 306 ? 3.446 -6.170 -10.008 1.00 80.81 306 ALA A C 1
ATOM 2360 O O . ALA A 1 306 ? 3.676 -5.475 -11.007 1.00 80.81 306 ALA A O 1
ATOM 2361 N N . PRO A 1 307 ? 3.726 -7.487 -9.983 1.00 83.06 307 PRO A N 1
ATOM 2362 C CA . PRO A 1 307 ? 4.156 -8.237 -11.167 1.00 83.06 307 PRO A CA 1
ATOM 2363 C C . PRO A 1 307 ? 3.150 -8.119 -12.326 1.00 83.06 307 PRO A C 1
ATOM 2365 O O . PRO A 1 307 ? 1.948 -7.991 -12.099 1.00 83.06 307 PRO A O 1
ATOM 2368 N N . GLY A 1 308 ? 3.631 -8.175 -13.567 1.00 86.31 308 GLY A N 1
ATOM 2369 C CA . GLY A 1 308 ? 2.809 -8.094 -14.778 1.00 86.31 308 GLY A CA 1
ATOM 2370 C C . GLY A 1 308 ? 2.313 -6.687 -15.136 1.00 86.31 308 GLY A C 1
ATOM 2371 O O . GLY A 1 308 ? 1.516 -6.547 -16.058 1.00 86.31 308 GLY A O 1
ATOM 2372 N N . THR A 1 309 ? 2.769 -5.645 -14.437 1.00 91.62 309 THR A N 1
ATOM 2373 C CA . THR A 1 309 ? 2.376 -4.254 -14.695 1.00 91.62 309 THR A CA 1
ATOM 2374 C C . THR A 1 309 ? 3.041 -3.733 -15.966 1.00 91.62 309 THR A C 1
ATOM 2376 O O . THR A 1 309 ? 4.270 -3.676 -16.045 1.00 91.62 309 THR A O 1
ATOM 2379 N N . GLU A 1 310 ? 2.225 -3.299 -16.928 1.00 94.69 310 GLU A N 1
ATOM 2380 C CA . GLU A 1 310 ? 2.668 -2.618 -18.146 1.00 94.69 310 GLU A CA 1
ATOM 2381 C C . GLU A 1 310 ? 3.117 -1.183 -17.839 1.00 94.69 310 GLU A C 1
ATOM 2383 O O . GLU A 1 310 ? 2.387 -0.395 -17.235 1.00 94.69 310 GLU A O 1
ATOM 2388 N N . MET A 1 311 ? 4.309 -0.815 -18.300 1.00 95.75 311 MET A N 1
ATOM 2389 C CA . MET A 1 311 ? 4.844 0.539 -18.224 1.00 95.75 311 MET A CA 1
ATOM 2390 C C . MET A 1 311 ? 5.299 0.977 -19.612 1.00 95.75 311 MET A C 1
ATOM 2392 O O . MET A 1 311 ? 5.916 0.208 -20.355 1.00 95.75 311 MET A O 1
ATOM 2396 N N . LYS A 1 312 ? 5.020 2.233 -19.961 1.00 95.62 312 LYS A N 1
ATOM 2397 C CA . LYS A 1 312 ? 5.489 2.803 -21.221 1.00 95.62 312 LYS A CA 1
ATOM 2398 C C . LYS A 1 312 ? 7.000 2.912 -21.173 1.00 95.62 312 LYS A C 1
ATOM 2400 O O . LYS A 1 312 ? 7.518 3.544 -20.252 1.00 95.62 312 LYS A O 1
ATOM 2405 N N . LEU A 1 313 ? 7.695 2.380 -22.169 1.00 96.50 313 LEU A N 1
ATOM 2406 C CA . LEU A 1 313 ? 9.113 2.660 -22.320 1.00 96.50 313 LEU A CA 1
ATOM 2407 C C . LEU A 1 313 ? 9.321 4.131 -22.710 1.00 96.50 313 LEU A C 1
ATOM 2409 O O . LEU A 1 313 ? 8.645 4.653 -23.597 1.00 96.50 313 LEU A O 1
ATOM 2413 N N . LEU A 1 314 ? 10.256 4.802 -22.043 1.00 95.12 314 LEU A N 1
ATOM 2414 C CA . LEU A 1 314 ? 10.758 6.116 -22.452 1.00 95.12 314 LEU A CA 1
ATOM 2415 C C . LEU A 1 314 ? 12.167 6.002 -23.032 1.00 95.12 314 LEU A C 1
ATOM 2417 O O . LEU A 1 314 ? 12.443 6.598 -24.068 1.00 95.12 314 LEU A O 1
ATOM 2421 N N . GLU A 1 315 ? 13.037 5.237 -22.370 1.00 93.12 315 GLU A N 1
ATOM 2422 C CA . GLU A 1 315 ? 14.409 4.991 -22.813 1.00 93.12 315 GLU A CA 1
ATOM 2423 C C . GLU A 1 315 ? 14.927 3.666 -22.238 1.00 93.12 315 GLU A C 1
ATOM 2425 O O . GLU A 1 315 ? 14.833 3.408 -21.035 1.00 93.12 315 GLU A O 1
ATOM 2430 N N . SER A 1 316 ? 15.487 2.821 -23.103 1.00 91.75 316 SER A N 1
ATOM 2431 C CA . SER A 1 316 ? 16.154 1.579 -22.703 1.00 91.75 316 SER A CA 1
ATOM 2432 C C . SER A 1 316 ? 17.579 1.847 -22.220 1.00 91.75 316 SER A C 1
ATOM 2434 O O . SER A 1 316 ? 18.313 2.635 -22.814 1.00 91.75 316 SER A O 1
ATOM 2436 N N . GLY A 1 317 ? 18.020 1.102 -21.210 1.00 87.69 317 GLY A N 1
ATOM 2437 C CA . GLY A 1 317 ? 19.388 1.146 -20.705 1.00 87.69 317 GLY A CA 1
ATOM 2438 C C . GLY A 1 317 ? 19.804 -0.184 -20.084 1.00 87.69 317 GLY A C 1
ATOM 2439 O O . GLY A 1 317 ? 18.973 -1.046 -19.808 1.00 87.69 317 GLY A O 1
ATOM 2440 N N . GLN A 1 318 ? 21.114 -0.362 -19.906 1.00 84.56 318 GLN A N 1
ATOM 2441 C CA . GLN A 1 318 ? 21.699 -1.647 -19.509 1.00 84.56 318 GLN A CA 1
ATOM 2442 C C . GLN A 1 318 ? 21.354 -2.045 -18.067 1.00 84.56 318 GLN A C 1
ATOM 2444 O O . GLN A 1 318 ? 21.027 -3.197 -17.797 1.00 84.56 318 GLN A O 1
ATOM 2449 N N . GLU A 1 319 ? 21.448 -1.095 -17.135 1.00 85.88 319 GLU A N 1
ATOM 2450 C CA . GLU A 1 319 ? 21.152 -1.317 -15.711 1.00 85.88 319 GLU A CA 1
ATOM 2451 C C . GLU A 1 319 ? 19.813 -0.694 -15.307 1.00 85.88 319 GLU A C 1
ATOM 2453 O O . GLU A 1 319 ? 19.094 -1.226 -14.459 1.00 85.88 319 GLU A O 1
ATOM 2458 N N . ARG A 1 320 ? 19.466 0.433 -15.935 1.00 88.19 320 ARG A N 1
ATOM 2459 C CA . ARG A 1 320 ? 18.284 1.240 -15.641 1.00 88.19 320 ARG A CA 1
ATOM 2460 C C . ARG A 1 320 ? 17.493 1.468 -16.916 1.00 88.19 320 ARG A C 1
ATOM 2462 O O . ARG A 1 320 ? 18.075 1.770 -17.951 1.00 88.19 320 ARG A O 1
ATOM 2469 N N . VAL A 1 321 ? 16.177 1.338 -16.815 1.00 93.38 321 VAL A N 1
ATOM 2470 C CA . VAL A 1 321 ? 15.237 1.610 -17.905 1.00 93.38 321 VAL A CA 1
ATOM 2471 C C . VAL A 1 321 ? 14.305 2.725 -17.465 1.00 93.38 321 VAL A C 1
ATOM 2473 O O . VAL A 1 321 ? 13.742 2.668 -16.371 1.00 93.38 321 VAL A O 1
ATOM 2476 N N . HIS A 1 322 ? 14.160 3.740 -18.306 1.00 94.56 322 HIS A N 1
ATOM 2477 C CA . HIS A 1 322 ? 13.290 4.882 -18.074 1.00 94.56 322 HIS A CA 1
ATOM 2478 C C . HIS A 1 322 ? 11.892 4.562 -18.587 1.00 94.56 322 HIS A C 1
ATOM 2480 O O . HIS A 1 322 ? 11.713 4.110 -19.721 1.00 94.56 322 HIS A O 1
ATOM 2486 N N . VAL A 1 323 ? 10.893 4.794 -17.744 1.00 95.88 323 VAL A N 1
ATOM 2487 C CA . VAL A 1 323 ? 9.511 4.384 -17.972 1.00 95.88 323 VAL A CA 1
ATOM 2488 C C . VAL A 1 323 ? 8.518 5.467 -17.558 1.00 95.88 323 VAL A C 1
ATOM 2490 O O . VAL A 1 323 ? 8.821 6.366 -16.770 1.00 95.88 323 VAL A O 1
ATOM 2493 N N . MET A 1 324 ? 7.298 5.367 -18.081 1.00 95.00 324 MET A N 1
ATOM 2494 C CA . MET A 1 324 ? 6.142 6.114 -17.596 1.00 95.00 324 MET A CA 1
ATOM 2495 C C . MET A 1 324 ? 5.026 5.165 -17.168 1.00 95.00 324 MET A C 1
ATOM 2497 O O . MET A 1 324 ? 4.667 4.238 -17.894 1.00 95.00 324 MET A O 1
ATOM 2501 N N . LEU A 1 325 ? 4.426 5.464 -16.018 1.00 94.25 325 LEU A N 1
ATOM 2502 C CA . LEU A 1 325 ? 3.244 4.782 -15.510 1.00 94.25 325 LEU A CA 1
ATOM 2503 C C . LEU A 1 325 ? 2.308 5.781 -14.839 1.00 94.25 325 LEU A C 1
ATOM 2505 O O . LEU A 1 325 ? 2.707 6.467 -13.903 1.00 94.25 325 LEU A O 1
ATOM 2509 N N . GLN A 1 326 ? 1.046 5.838 -15.263 1.00 92.56 326 GLN A N 1
ATOM 2510 C CA . GLN A 1 326 ? 0.033 6.703 -14.644 1.00 92.56 326 GLN A CA 1
ATOM 2511 C C . GLN A 1 326 ? 0.465 8.187 -14.590 1.00 92.56 326 GLN A C 1
ATOM 2513 O O . GLN A 1 326 ? 0.180 8.907 -13.633 1.00 92.56 326 GLN A O 1
ATOM 2518 N N . GLY A 1 327 ? 1.206 8.637 -15.608 1.00 90.50 327 GLY A N 1
ATOM 2519 C CA . GLY A 1 327 ? 1.798 9.979 -15.686 1.00 90.50 327 GLY A CA 1
ATOM 2520 C C . GLY A 1 327 ? 3.094 10.172 -14.883 1.00 90.50 327 GLY A C 1
ATOM 2521 O O . GLY A 1 327 ? 3.822 11.128 -15.152 1.00 90.50 327 GLY A O 1
ATOM 2522 N N . LEU A 1 328 ? 3.436 9.258 -13.965 1.00 92.00 328 LEU A N 1
ATOM 2523 C CA . LEU A 1 328 ? 4.723 9.260 -13.268 1.00 92.00 328 LEU A CA 1
ATOM 2524 C C . LEU A 1 328 ? 5.819 8.836 -14.245 1.00 92.00 328 LEU A C 1
ATOM 2526 O O . LEU A 1 328 ? 5.776 7.729 -14.779 1.00 92.00 328 LEU A O 1
ATOM 2530 N N . LYS A 1 329 ? 6.813 9.700 -14.446 1.00 93.25 329 LYS A N 1
ATOM 2531 C CA . LYS A 1 329 ? 8.062 9.357 -15.133 1.00 93.25 329 LYS A CA 1
ATOM 2532 C C . LYS A 1 329 ? 9.129 9.002 -14.105 1.00 93.25 329 LYS A C 1
ATOM 2534 O O . LYS A 1 329 ? 9.259 9.691 -13.092 1.00 93.25 329 LYS A O 1
ATOM 2539 N N . GLY A 1 330 ? 9.891 7.957 -14.378 1.00 92.00 330 GLY A N 1
ATOM 2540 C CA . GLY A 1 330 ? 11.010 7.546 -13.544 1.00 92.00 330 GLY A CA 1
ATOM 2541 C C . GLY A 1 330 ? 11.743 6.366 -14.154 1.00 92.00 330 GLY A C 1
ATOM 2542 O O . GLY A 1 330 ? 11.486 5.984 -15.292 1.00 92.00 330 GLY A O 1
ATOM 2543 N N . SER A 1 331 ? 12.618 5.745 -13.373 1.00 91.88 331 SER A N 1
ATOM 2544 C CA . SER A 1 331 ? 13.393 4.591 -13.826 1.00 91.88 331 SER A CA 1
ATOM 2545 C C . SER A 1 331 ? 13.197 3.366 -12.939 1.00 91.88 331 SER A C 1
ATOM 2547 O O . SER A 1 331 ? 12.880 3.476 -11.752 1.00 91.88 331 SER A O 1
ATOM 2549 N N . VAL A 1 332 ? 13.405 2.193 -13.531 1.00 90.69 332 VAL A N 1
ATOM 2550 C CA . VAL A 1 332 ? 13.352 0.864 -12.902 1.00 90.69 332 VAL A CA 1
ATOM 2551 C C . VAL A 1 332 ? 14.656 0.114 -13.176 1.00 90.69 332 VAL A C 1
ATOM 2553 O O . VAL A 1 332 ? 15.382 0.457 -14.113 1.00 90.69 332 VAL A O 1
ATOM 2556 N N . ASN A 1 333 ? 14.978 -0.909 -12.381 1.00 87.44 333 ASN A N 1
ATOM 2557 C CA . ASN A 1 333 ? 16.121 -1.770 -12.694 1.00 87.44 333 ASN A CA 1
ATOM 2558 C C . ASN A 1 333 ? 15.778 -2.669 -13.884 1.00 87.44 333 ASN A C 1
ATOM 2560 O O . ASN A 1 333 ? 14.730 -3.318 -13.891 1.00 87.44 333 ASN A O 1
ATOM 2564 N N . ALA A 1 334 ? 16.690 -2.778 -14.849 1.00 88.44 334 ALA A N 1
ATOM 2565 C CA . ALA A 1 334 ? 16.532 -3.672 -15.996 1.00 88.44 334 ALA A CA 1
ATOM 2566 C C . ALA A 1 334 ? 16.365 -5.146 -15.566 1.00 88.44 334 ALA A C 1
ATOM 2568 O O . ALA A 1 334 ? 15.673 -5.922 -16.225 1.00 88.44 334 ALA A O 1
ATOM 2569 N N . SER A 1 335 ? 16.947 -5.532 -14.423 1.00 86.62 335 SER A N 1
ATOM 2570 C CA . SER A 1 335 ? 16.805 -6.871 -13.839 1.00 86.62 335 SER A CA 1
ATOM 2571 C C . SER A 1 335 ? 15.387 -7.206 -13.385 1.00 86.62 335 SER A C 1
ATOM 2573 O O . SER A 1 335 ? 15.055 -8.389 -13.337 1.00 86.62 335 SER A O 1
ATOM 2575 N N . ASP A 1 336 ? 14.551 -6.210 -13.093 1.00 87.88 336 ASP A N 1
ATOM 2576 C CA . ASP A 1 336 ? 13.240 -6.403 -12.455 1.00 87.88 336 ASP A CA 1
ATOM 2577 C C . ASP A 1 336 ? 12.100 -6.442 -13.487 1.00 87.88 336 ASP A C 1
ATOM 2579 O O . ASP A 1 336 ? 10.966 -6.811 -13.175 1.00 87.88 336 ASP A O 1
ATOM 2583 N N . ILE A 1 337 ? 12.414 -6.144 -14.751 1.00 93.69 337 ILE A N 1
ATOM 2584 C CA . ILE A 1 337 ? 11.457 -6.071 -15.855 1.00 93.69 337 ILE A CA 1
ATOM 2585 C C . ILE A 1 337 ? 11.795 -7.029 -17.004 1.00 93.69 337 ILE A C 1
ATOM 2587 O O . ILE A 1 337 ? 12.908 -7.552 -17.119 1.00 93.69 337 ILE A O 1
ATOM 2591 N N . ALA A 1 338 ? 10.806 -7.261 -17.857 1.00 94.31 338 ALA A N 1
ATOM 2592 C CA . ALA A 1 338 ? 10.961 -7.762 -19.210 1.00 94.31 338 ALA A CA 1
ATOM 2593 C C . ALA A 1 338 ? 10.695 -6.611 -20.190 1.00 94.31 338 ALA A C 1
ATOM 2595 O O . ALA A 1 338 ? 9.741 -5.852 -20.016 1.00 94.31 338 ALA A O 1
ATOM 2596 N N . LEU A 1 339 ? 11.543 -6.480 -21.207 1.00 95.88 339 LEU A N 1
ATOM 2597 C CA . LEU A 1 339 ? 11.339 -5.539 -22.305 1.00 95.88 339 LEU A CA 1
ATOM 2598 C C . LEU A 1 339 ? 10.566 -6.236 -23.422 1.00 95.88 339 LEU A C 1
ATOM 2600 O O . LEU A 1 339 ? 10.943 -7.329 -23.848 1.00 95.88 339 LEU A O 1
ATOM 2604 N N . LEU A 1 340 ? 9.498 -5.597 -23.888 1.00 92.94 340 LEU A N 1
ATOM 2605 C CA . LEU A 1 340 ? 8.611 -6.121 -24.915 1.00 92.94 340 LEU A CA 1
ATOM 2606 C C . LEU A 1 340 ? 8.576 -5.148 -26.104 1.00 92.94 340 LEU A C 1
ATOM 2608 O O . LEU A 1 340 ? 7.935 -4.101 -25.992 1.00 92.94 340 LEU A O 1
ATOM 2612 N N . PRO A 1 341 ? 9.269 -5.461 -27.215 1.00 92.69 341 PRO A N 1
ATOM 2613 C CA . PRO A 1 341 ? 9.209 -4.668 -28.440 1.00 92.69 341 PRO A CA 1
ATOM 2614 C C . PRO A 1 341 ? 7.778 -4.542 -28.956 1.00 92.69 341 PRO A C 1
ATOM 2616 O O . PRO A 1 341 ? 6.985 -5.474 -28.795 1.00 92.69 341 PRO A O 1
ATOM 2619 N N . THR A 1 342 ? 7.472 -3.431 -29.623 1.00 90.31 342 THR A N 1
ATOM 2620 C CA . THR A 1 342 ? 6.134 -3.124 -30.152 1.00 90.31 342 THR A CA 1
ATOM 2621 C C . THR A 1 342 ? 5.528 -4.264 -30.979 1.00 90.31 342 THR A C 1
ATOM 2623 O O . THR A 1 342 ? 4.346 -4.577 -30.834 1.00 90.31 342 THR A O 1
ATOM 2626 N N . GLU A 1 343 ? 6.332 -4.955 -31.786 1.00 87.00 343 GLU A N 1
ATOM 2627 C CA . GLU A 1 343 ? 5.910 -6.064 -32.651 1.00 87.00 343 GLU A CA 1
ATOM 2628 C C . GLU A 1 343 ? 5.480 -7.316 -31.877 1.00 87.00 343 GLU A C 1
ATOM 2630 O O . GLU A 1 343 ? 4.774 -8.167 -32.419 1.00 87.00 343 GLU A O 1
ATOM 2635 N N . LEU A 1 344 ? 5.911 -7.437 -30.620 1.00 86.94 344 LEU A N 1
ATOM 2636 C CA . LEU A 1 344 ? 5.657 -8.590 -29.763 1.00 86.94 344 LEU A CA 1
ATOM 2637 C C . LEU A 1 344 ? 4.588 -8.325 -28.699 1.00 86.94 344 LEU A C 1
ATOM 2639 O O . LEU A 1 344 ? 4.307 -9.228 -27.914 1.00 86.94 344 LEU A O 1
ATOM 2643 N N . ILE A 1 345 ? 3.981 -7.132 -28.659 1.00 89.75 345 ILE A N 1
ATOM 2644 C CA . ILE A 1 345 ? 2.932 -6.793 -27.687 1.00 89.75 345 ILE A CA 1
ATOM 2645 C C . ILE A 1 345 ? 1.650 -7.582 -28.014 1.00 89.75 345 ILE A C 1
ATOM 2647 O O . ILE A 1 345 ? 1.005 -7.318 -29.031 1.00 89.75 345 ILE A O 1
ATOM 2651 N N . PRO A 1 346 ? 1.231 -8.539 -27.163 1.00 85.25 346 PRO A N 1
ATOM 2652 C CA . PRO A 1 346 ? 0.075 -9.393 -27.447 1.00 85.25 346 PRO A CA 1
ATOM 2653 C C . PRO A 1 346 ? -1.270 -8.703 -27.161 1.00 85.25 346 PRO A C 1
ATOM 2655 O O . PRO A 1 346 ? -2.307 -9.097 -27.695 1.00 85.25 346 PRO A O 1
ATOM 2658 N N . GLY A 1 347 ? -1.253 -7.673 -26.320 1.00 88.81 347 GLY A N 1
ATOM 2659 C CA . GLY A 1 347 ? -2.390 -6.862 -25.916 1.00 88.81 347 GLY A CA 1
ATOM 2660 C C . GLY A 1 347 ? -1.899 -5.713 -25.045 1.00 88.81 347 GLY A C 1
ATOM 2661 O O . GLY A 1 347 ? -0.766 -5.736 -24.578 1.00 88.81 347 GLY A O 1
ATOM 2662 N N . GLN A 1 348 ? -2.739 -4.698 -24.879 1.00 91.00 348 GLN A N 1
ATOM 2663 C CA . GLN A 1 348 ? -2.426 -3.526 -24.067 1.00 91.00 348 GLN A CA 1
ATOM 2664 C C . GLN A 1 348 ? -3.683 -3.016 -23.379 1.00 91.00 348 GLN A C 1
ATOM 2666 O O . GLN A 1 348 ? -4.786 -3.130 -23.932 1.00 91.00 348 GLN A O 1
ATOM 2671 N N . SER A 1 349 ? -3.506 -2.457 -22.186 1.00 94.00 349 SER A N 1
ATOM 2672 C CA . SER A 1 349 ? -4.581 -1.837 -21.417 1.00 94.00 349 SER A CA 1
ATOM 2673 C C . SER A 1 349 ? -5.252 -0.680 -22.178 1.00 94.00 349 SER A C 1
ATOM 2675 O O . SER A 1 349 ? -4.587 0.117 -22.843 1.00 94.00 349 SER A O 1
ATOM 2677 N N . TYR A 1 350 ? -6.580 -0.580 -22.094 1.00 95.31 350 TYR A N 1
ATOM 2678 C CA . TYR A 1 350 ? -7.370 0.458 -22.767 1.00 95.31 350 TYR A CA 1
ATOM 2679 C C . TYR A 1 350 ? -8.624 0.831 -21.977 1.00 95.31 350 TYR A C 1
ATOM 2681 O O . TYR A 1 350 ? -9.132 0.070 -21.156 1.00 95.31 350 TYR A O 1
ATOM 2689 N N . TYR A 1 351 ? -9.171 2.002 -22.272 1.00 95.88 351 TYR A N 1
ATOM 2690 C CA . TYR A 1 351 ? -10.447 2.471 -21.758 1.00 95.88 351 TYR A CA 1
ATOM 2691 C C . TYR A 1 351 ? -11.527 2.332 -22.818 1.00 95.88 351 TYR A C 1
ATOM 2693 O O . TYR A 1 351 ? -11.261 2.498 -24.008 1.00 95.88 351 TYR A O 1
ATOM 2701 N N . LYS A 1 352 ? -12.747 2.019 -22.391 1.00 91.81 352 LYS A N 1
ATOM 2702 C CA . LYS A 1 352 ? -13.877 1.827 -23.290 1.00 91.81 352 LYS A CA 1
ATOM 2703 C C . LYS A 1 352 ? -15.175 2.329 -22.693 1.00 91.81 352 LYS A C 1
ATOM 2705 O O . LYS A 1 352 ? -15.500 2.019 -21.547 1.00 91.81 352 LYS A O 1
ATOM 2710 N N . GLU A 1 353 ? -15.934 3.049 -23.505 1.00 89.50 353 GLU A N 1
ATOM 2711 C CA . GLU A 1 353 ? -17.303 3.418 -23.176 1.00 89.50 353 GLU A CA 1
ATOM 2712 C C . GLU A 1 353 ? -18.216 2.190 -23.276 1.00 89.50 353 GLU A C 1
ATOM 2714 O O . GLU A 1 353 ? -18.118 1.377 -24.208 1.00 89.50 353 GLU A O 1
ATOM 2719 N N . ARG A 1 354 ? -19.091 2.042 -22.278 1.00 82.19 354 ARG A N 1
ATOM 2720 C CA . ARG A 1 354 ? -20.227 1.131 -22.334 1.00 82.19 354 ARG A CA 1
ATOM 2721 C C . ARG A 1 354 ? -21.355 1.607 -21.423 1.00 82.19 354 ARG A C 1
ATOM 2723 O O . ARG A 1 354 ? -21.170 1.687 -20.207 1.00 82.19 354 ARG A O 1
ATOM 2730 N N . ASP A 1 355 ? -22.545 1.765 -21.995 1.00 77.81 355 ASP A N 1
ATOM 2731 C CA . ASP A 1 355 ? -23.791 2.076 -21.280 1.00 77.81 355 ASP A CA 1
ATOM 2732 C C . ASP A 1 355 ? -23.717 3.396 -20.467 1.00 77.81 355 ASP A C 1
ATOM 2734 O O . ASP A 1 355 ? -24.328 3.522 -19.406 1.00 77.81 355 ASP A O 1
ATOM 2738 N N . GLY A 1 356 ? -22.956 4.383 -20.951 1.00 79.88 356 GLY A N 1
ATOM 2739 C CA . GLY A 1 356 ? -22.684 5.663 -20.288 1.00 79.88 356 GLY A CA 1
ATOM 2740 C C . GLY A 1 356 ? -21.539 5.621 -19.269 1.00 79.88 356 GLY A C 1
ATOM 2741 O O . GLY A 1 356 ? -21.260 6.625 -18.611 1.00 79.88 356 GLY A O 1
ATOM 2742 N N . PHE A 1 357 ? -20.866 4.479 -19.123 1.00 85.06 357 PHE A N 1
ATOM 2743 C CA . PHE A 1 357 ? -19.777 4.287 -18.170 1.00 85.06 357 PHE A CA 1
ATOM 2744 C C . PHE A 1 357 ? -18.437 4.125 -18.872 1.00 85.06 357 PHE A C 1
ATOM 2746 O O . PHE A 1 357 ? -18.328 3.447 -19.895 1.00 85.06 357 PHE A O 1
ATOM 2753 N N . LEU A 1 358 ? -17.396 4.690 -18.269 1.00 89.25 358 LEU A N 1
ATOM 2754 C CA . LEU A 1 358 ? -16.021 4.441 -18.659 1.00 89.25 358 LEU A CA 1
ATOM 2755 C C . LEU A 1 358 ? -15.522 3.186 -17.949 1.00 89.25 358 LEU A C 1
ATOM 2757 O O . LEU A 1 358 ? -15.451 3.136 -16.719 1.00 89.25 358 LEU A O 1
ATOM 2761 N N . TRP A 1 359 ? -15.155 2.176 -18.724 1.00 88.06 359 TRP A N 1
ATOM 2762 C CA . TRP A 1 359 ? -14.524 0.955 -18.242 1.00 88.06 359 TRP A CA 1
ATOM 2763 C C . TRP A 1 359 ? -13.037 0.998 -18.542 1.00 88.06 359 TRP A C 1
ATOM 2765 O O . TRP A 1 359 ? -12.649 1.381 -19.642 1.00 88.06 359 TRP A O 1
ATOM 2775 N N . HIS A 1 360 ? -12.213 0.563 -17.596 1.00 93.81 360 HIS A N 1
ATOM 2776 C CA . HIS A 1 360 ? -10.797 0.335 -17.841 1.00 93.81 360 HIS A CA 1
ATOM 2777 C C . HIS A 1 360 ? -10.546 -1.169 -17.956 1.00 93.81 360 HIS A C 1
ATOM 2779 O O . HIS A 1 360 ? -10.857 -1.920 -17.030 1.00 93.81 360 HIS A O 1
ATOM 2785 N N . TYR A 1 361 ? -10.031 -1.591 -19.107 1.00 91.75 361 TYR A N 1
ATOM 2786 C CA . TYR A 1 361 ? -9.623 -2.955 -19.411 1.00 91.75 361 TYR A CA 1
ATOM 2787 C C . TYR A 1 361 ? -8.108 -3.040 -19.247 1.00 91.75 361 TYR A C 1
ATOM 2789 O O . TYR A 1 361 ? -7.369 -2.520 -20.078 1.00 91.75 361 TYR A O 1
ATOM 2797 N N . ILE A 1 362 ? -7.657 -3.690 -18.179 1.00 89.06 362 ILE A N 1
ATOM 2798 C CA . ILE A 1 362 ? -6.243 -3.918 -17.886 1.00 89.06 362 ILE A CA 1
ATOM 2799 C C . ILE A 1 362 ? -5.806 -5.198 -18.585 1.00 89.06 362 ILE A C 1
ATOM 2801 O O . ILE A 1 362 ? -6.435 -6.244 -18.406 1.00 89.06 362 ILE A O 1
ATOM 2805 N N . TYR A 1 363 ? -4.722 -5.122 -19.349 1.00 85.56 363 TYR A N 1
ATOM 2806 C CA . TYR A 1 363 ? -4.058 -6.298 -19.888 1.00 85.56 363 TYR A CA 1
ATOM 2807 C C . TYR A 1 363 ? -2.987 -6.783 -18.909 1.00 85.56 363 TYR A C 1
ATOM 2809 O O . TYR A 1 363 ? -2.045 -6.064 -18.593 1.00 85.56 363 TYR A O 1
ATOM 2817 N N . VAL A 1 364 ? -3.146 -8.000 -18.394 1.00 80.25 364 VAL A N 1
ATOM 2818 C CA . VAL A 1 364 ? -2.208 -8.615 -17.445 1.00 80.25 364 VAL A CA 1
ATOM 2819 C C . VAL A 1 364 ? -2.270 -10.132 -17.590 1.00 80.25 364 VAL A C 1
ATOM 2821 O O . VAL A 1 364 ? -3.345 -10.691 -17.802 1.00 80.25 364 VAL A O 1
ATOM 2824 N N . ASN A 1 365 ? -1.130 -10.823 -17.503 1.00 75.81 365 ASN A N 1
ATOM 2825 C CA . ASN A 1 365 ? -1.045 -12.290 -17.602 1.00 75.81 365 ASN A CA 1
ATOM 2826 C C . ASN A 1 365 ? -1.773 -12.872 -18.833 1.00 75.81 365 ASN A C 1
ATOM 2828 O O . ASN A 1 365 ? -2.504 -13.857 -18.736 1.00 75.81 365 ASN A O 1
ATOM 2832 N N . ASN A 1 366 ? -1.601 -12.233 -19.994 1.00 79.19 366 ASN A N 1
ATOM 2833 C CA . ASN A 1 366 ? -2.223 -12.612 -21.267 1.00 79.19 366 ASN A CA 1
ATOM 2834 C C . ASN A 1 366 ? -3.762 -12.644 -21.291 1.00 79.19 366 ASN A C 1
ATOM 2836 O O . ASN A 1 366 ? -4.373 -13.333 -22.112 1.00 79.19 366 ASN A O 1
ATOM 2840 N N . LYS A 1 367 ? -4.410 -11.881 -20.409 1.00 82.75 367 LYS A N 1
ATOM 2841 C CA . LYS A 1 367 ? -5.866 -11.733 -20.357 1.00 82.75 367 LYS A CA 1
ATOM 2842 C C . LYS A 1 367 ? -6.254 -10.288 -20.050 1.00 82.75 367 LYS A C 1
ATOM 2844 O O . LYS A 1 367 ? -5.445 -9.494 -19.580 1.00 82.75 367 LYS A O 1
ATOM 2849 N N . TYR A 1 368 ? -7.522 -9.971 -20.304 1.00 82.62 368 TYR A N 1
ATOM 2850 C CA . TYR A 1 368 ? -8.116 -8.699 -19.911 1.00 82.62 368 TYR A CA 1
ATOM 2851 C C . TYR A 1 368 ? -8.929 -8.848 -18.629 1.00 82.62 368 TYR A C 1
ATOM 2853 O O . TYR A 1 368 ? -9.833 -9.682 -18.550 1.00 82.62 368 TYR A O 1
ATOM 2861 N N . GLU A 1 369 ? -8.649 -7.984 -17.662 1.00 84.44 369 GLU A N 1
ATOM 2862 C CA . GLU A 1 369 ? -9.499 -7.731 -16.502 1.00 84.44 369 GLU A CA 1
ATOM 2863 C C . GLU A 1 369 ? -10.143 -6.354 -16.654 1.00 84.44 369 GLU A C 1
ATOM 2865 O O . GLU A 1 369 ? -9.558 -5.463 -17.261 1.00 84.44 369 GLU A O 1
ATOM 2870 N N . ALA A 1 370 ? -11.360 -6.161 -16.146 1.00 80.81 370 ALA A N 1
ATOM 2871 C CA . ALA A 1 370 ? -12.076 -4.904 -16.344 1.00 80.81 370 ALA A CA 1
ATOM 2872 C C . ALA A 1 370 ? -12.770 -4.424 -15.076 1.00 80.81 370 ALA A C 1
ATOM 2874 O O . ALA A 1 370 ? -13.363 -5.212 -14.336 1.00 80.81 370 ALA A O 1
ATOM 2875 N N . TYR A 1 371 ? -12.761 -3.111 -14.868 1.00 82.38 371 TYR A N 1
ATOM 2876 C CA . TYR A 1 371 ? -13.540 -2.456 -13.825 1.00 82.38 371 TYR A CA 1
ATOM 2877 C C . TYR A 1 371 ? -14.151 -1.152 -14.337 1.00 82.38 371 TYR A C 1
ATOM 2879 O O . TYR A 1 371 ? -13.665 -0.531 -15.284 1.00 82.38 371 TYR A O 1
ATOM 2887 N N . LEU A 1 372 ? -15.248 -0.749 -13.700 1.00 82.06 372 LEU A N 1
ATOM 2888 C CA . LEU A 1 372 ? -15.889 0.532 -13.962 1.00 82.06 372 LEU A CA 1
ATOM 2889 C C . LEU A 1 372 ? -15.052 1.631 -13.310 1.00 82.06 372 LEU A C 1
ATOM 2891 O O . LEU A 1 372 ? -14.886 1.628 -12.092 1.00 82.06 372 LEU A O 1
ATOM 2895 N N . TYR A 1 373 ? -14.549 2.561 -14.115 1.00 86.19 373 TYR A N 1
ATOM 2896 C CA . TYR A 1 373 ? -13.757 3.696 -13.650 1.00 86.19 373 TYR A CA 1
ATOM 2897 C C . TYR A 1 373 ? -14.651 4.874 -13.240 1.00 86.19 373 TYR A C 1
ATOM 2899 O O . TYR A 1 373 ? -14.475 5.455 -12.168 1.00 86.19 373 TYR A O 1
ATOM 2907 N N . GLY A 1 374 ? -15.664 5.199 -14.043 1.00 87.12 374 GLY A N 1
ATOM 2908 C CA . GLY A 1 374 ? -16.590 6.287 -13.738 1.00 87.12 374 GLY A CA 1
ATOM 2909 C C . GLY A 1 374 ? -17.567 6.568 -14.870 1.00 87.12 374 GLY A C 1
ATOM 2910 O O . GLY A 1 374 ? -17.876 5.688 -15.671 1.00 87.12 374 GLY A O 1
ATOM 2911 N N . GLU A 1 375 ? -18.046 7.806 -14.933 1.00 88.12 375 GLU A N 1
ATOM 2912 C CA . GLU A 1 375 ? -18.829 8.307 -16.063 1.00 88.12 375 GLU A CA 1
ATOM 2913 C C . GLU A 1 375 ? -17.968 8.382 -17.326 1.00 88.12 375 GLU A C 1
ATOM 2915 O O . GLU A 1 375 ? -16.833 8.863 -17.270 1.00 88.12 375 GLU A O 1
ATOM 2920 N N . ALA A 1 376 ? -18.505 7.935 -18.461 1.00 90.06 376 ALA A N 1
ATOM 2921 C CA . ALA A 1 376 ? -17.850 8.144 -19.744 1.00 90.06 376 ALA A CA 1
ATOM 2922 C C . ALA A 1 376 ? -17.849 9.634 -20.113 1.00 90.06 376 ALA A C 1
ATOM 2924 O O . ALA A 1 376 ? -18.916 10.252 -20.142 1.00 90.06 376 ALA A O 1
ATOM 2925 N N . PRO A 1 377 ? -16.684 10.238 -20.407 1.00 91.81 377 PRO A N 1
ATOM 2926 C CA . PRO A 1 377 ? -16.663 11.603 -20.899 1.00 91.81 377 PRO A CA 1
ATOM 2927 C C . PRO A 1 377 ? -17.302 11.673 -22.286 1.00 91.81 377 PRO A C 1
ATOM 2929 O O . PRO A 1 377 ? -17.211 10.745 -23.084 1.00 91.81 377 PRO A O 1
ATOM 2932 N N . SER A 1 378 ? -17.914 12.815 -22.601 1.00 91.62 378 SER A N 1
ATOM 2933 C CA . SER A 1 378 ? -18.711 12.995 -23.823 1.00 91.62 378 SER A CA 1
ATOM 2934 C C . SER A 1 378 ? -17.938 12.860 -25.138 1.00 91.62 378 SER A C 1
ATOM 2936 O O . SER A 1 378 ? -18.560 12.897 -26.194 1.00 91.62 378 SER A O 1
ATOM 2938 N N . PHE A 1 379 ? -16.605 12.815 -25.080 1.00 92.38 379 PHE A N 1
ATOM 2939 C CA . PHE A 1 379 ? -15.737 12.647 -26.244 1.00 92.38 379 PHE A CA 1
ATOM 2940 C C . PHE A 1 379 ? -15.424 11.179 -26.565 1.00 92.38 379 PHE A C 1
ATOM 2942 O O . PHE A 1 379 ? -14.812 10.934 -27.593 1.00 92.38 379 PHE A O 1
ATOM 2949 N N . PHE A 1 380 ? -15.831 10.223 -25.722 1.00 92.12 380 PHE A N 1
ATOM 2950 C CA . PHE A 1 380 ? -15.804 8.807 -26.085 1.00 92.12 380 PHE A CA 1
ATOM 2951 C C . PHE A 1 380 ? -17.060 8.450 -26.880 1.00 92.12 380 PHE A C 1
ATOM 2953 O O . PHE A 1 380 ? -18.182 8.648 -26.402 1.00 92.12 380 PHE A O 1
ATOM 2960 N N . ASP A 1 381 ? -16.870 7.863 -28.056 1.00 90.38 381 ASP A N 1
ATOM 2961 C CA . ASP A 1 381 ? -17.954 7.252 -28.814 1.00 90.38 381 ASP A CA 1
ATOM 2962 C C . ASP A 1 381 ? -18.354 5.888 -28.219 1.00 90.38 381 ASP A C 1
ATOM 2964 O O . ASP A 1 381 ? -17.555 5.183 -27.593 1.00 90.38 381 ASP A O 1
ATOM 2968 N N . GLU A 1 382 ? -19.615 5.481 -28.427 1.00 87.25 382 GLU A N 1
ATOM 2969 C CA . GLU A 1 382 ? -20.127 4.230 -27.858 1.00 87.25 382 GLU A CA 1
ATOM 2970 C C . GLU A 1 382 ? -19.316 3.017 -28.338 1.00 87.25 382 GLU A C 1
ATOM 2972 O O . GLU A 1 382 ? -19.218 2.731 -29.536 1.00 87.25 382 GLU A O 1
ATOM 2977 N N . GLY A 1 383 ? -18.750 2.272 -27.387 1.00 84.81 383 GLY A N 1
ATOM 2978 C CA . GLY A 1 383 ? -17.920 1.101 -27.661 1.00 84.81 383 GLY A CA 1
ATOM 2979 C C . GLY A 1 383 ? -16.507 1.385 -28.192 1.00 84.81 383 GLY A C 1
ATOM 2980 O O . GLY A 1 383 ? -15.795 0.415 -28.493 1.00 84.81 383 GLY A O 1
ATOM 2981 N N . GLU A 1 384 ? -16.097 2.652 -28.283 1.00 90.62 384 GLU A N 1
ATOM 2982 C CA . GLU A 1 384 ? -14.742 3.076 -28.648 1.00 90.62 384 GLU A CA 1
ATOM 2983 C C . GLU A 1 384 ? -13.700 2.573 -27.639 1.00 90.62 384 GLU A C 1
ATOM 2985 O O . GLU A 1 384 ? -13.993 2.425 -26.453 1.00 90.62 384 GLU A O 1
ATOM 2990 N N . GLN A 1 385 ? -12.486 2.270 -28.113 1.00 93.81 385 GLN A N 1
ATOM 2991 C CA . GLN A 1 385 ? -11.363 1.827 -27.282 1.00 93.81 385 GLN A CA 1
ATOM 2992 C C . GLN A 1 385 ? -10.209 2.812 -27.428 1.00 93.81 385 GLN A C 1
ATOM 2994 O O . GLN A 1 385 ? -9.658 2.939 -28.519 1.00 93.81 385 GLN A O 1
ATOM 2999 N N . ILE A 1 386 ? -9.830 3.465 -26.331 1.00 95.12 386 ILE A N 1
ATOM 3000 C CA . ILE A 1 386 ? -8.761 4.467 -26.310 1.00 95.12 386 ILE A CA 1
ATOM 3001 C C . ILE A 1 386 ? -7.748 4.100 -25.230 1.00 95.12 386 ILE A C 1
ATOM 3003 O O . ILE A 1 386 ? -8.104 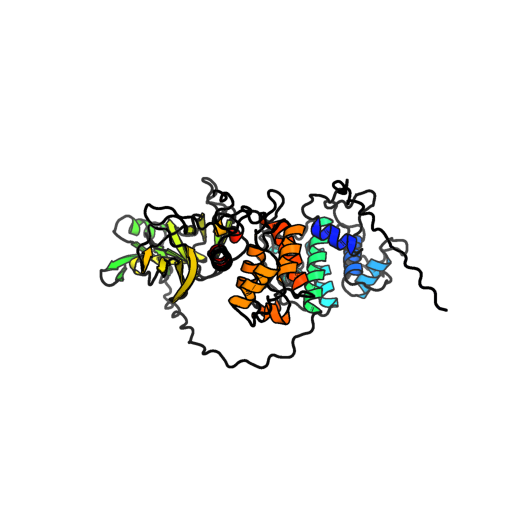3.825 -24.084 1.00 95.12 386 ILE A O 1
ATOM 3007 N N . GLN A 1 387 ? -6.468 4.096 -25.584 1.00 94.50 387 GLN A N 1
ATOM 3008 C CA . GLN A 1 387 ? -5.377 3.881 -24.635 1.00 94.50 387 GLN A CA 1
ATOM 3009 C C . GLN A 1 387 ? -5.011 5.186 -23.928 1.00 94.50 387 GLN A C 1
ATOM 3011 O O . GLN A 1 387 ? -5.074 6.265 -24.514 1.00 94.50 387 GLN A O 1
ATOM 3016 N N . SER A 1 388 ? -4.581 5.089 -22.672 1.00 94.62 388 SER A N 1
ATOM 3017 C CA . SER A 1 388 ? -4.098 6.241 -21.915 1.00 94.62 388 SER A CA 1
ATOM 3018 C C . SER A 1 388 ? -3.033 5.812 -20.914 1.00 94.62 388 SER A C 1
ATOM 3020 O O . SER A 1 388 ? -3.236 4.886 -20.132 1.00 94.62 388 SER A O 1
ATOM 3022 N N . TRP A 1 389 ? -1.893 6.502 -20.938 1.00 92.44 389 TRP A N 1
ATOM 3023 C CA . TRP A 1 389 ? -0.748 6.201 -20.074 1.00 92.44 389 TRP A CA 1
ATOM 3024 C C . TRP A 1 389 ? -0.816 6.861 -18.700 1.00 92.44 389 TRP A C 1
ATOM 3026 O O . TRP A 1 389 ? -0.086 6.468 -17.792 1.00 92.44 389 TRP A O 1
ATOM 3036 N N . ASP A 1 390 ? -1.676 7.860 -18.541 1.00 91.12 390 ASP A N 1
ATOM 3037 C CA . ASP A 1 390 ? -1.913 8.581 -17.290 1.00 91.12 390 ASP A CA 1
ATOM 3038 C C . ASP A 1 390 ? -3.348 8.409 -16.761 1.00 91.12 390 ASP A C 1
ATOM 3040 O O . ASP A 1 390 ? -3.668 8.903 -15.678 1.00 91.12 390 ASP A O 1
ATOM 3044 N N . GLY A 1 391 ? -4.207 7.707 -17.512 1.00 90.69 391 GLY A N 1
ATOM 3045 C CA . GLY A 1 391 ? -5.622 7.525 -17.195 1.00 90.69 391 GLY A CA 1
ATOM 3046 C C . GLY A 1 391 ? -6.418 8.833 -17.195 1.00 90.69 391 GLY A C 1
ATOM 3047 O O . GLY A 1 391 ? -7.502 8.884 -16.600 1.00 90.69 391 GLY A O 1
ATOM 3048 N N . ALA A 1 392 ? -5.862 9.889 -17.801 1.00 90.88 392 ALA A N 1
ATOM 3049 C CA . ALA A 1 392 ? -6.418 11.235 -17.797 1.00 90.88 392 ALA A CA 1
ATOM 3050 C C . ALA A 1 392 ? -6.377 11.901 -19.177 1.00 90.88 392 ALA A C 1
ATOM 3052 O O . ALA A 1 392 ? -7.328 12.574 -19.559 1.00 90.88 392 ALA A O 1
ATOM 3053 N N . THR A 1 393 ? -5.307 11.706 -19.934 1.00 92.75 393 THR A N 1
ATOM 3054 C CA . THR A 1 393 ? -5.140 12.200 -21.296 1.00 92.75 393 THR A CA 1
ATOM 3055 C C . THR A 1 393 ? -5.518 11.094 -22.274 1.00 92.75 393 THR A C 1
ATOM 3057 O O . THR A 1 393 ? -4.935 10.006 -22.258 1.00 92.75 393 THR A O 1
ATOM 3060 N N . PHE A 1 394 ? -6.507 11.373 -23.114 1.00 93.06 394 PHE A N 1
ATOM 3061 C CA . PHE A 1 394 ? -7.057 10.471 -24.118 1.00 93.06 394 PHE A CA 1
ATOM 3062 C C . PHE A 1 394 ? -6.900 11.149 -25.471 1.00 93.06 394 PHE A C 1
ATOM 3064 O O . PHE A 1 394 ? -7.661 12.055 -25.804 1.00 93.06 394 PHE A O 1
ATOM 3071 N N . GLU A 1 395 ? -5.868 10.751 -26.212 1.00 90.00 395 GLU A N 1
ATOM 3072 C CA . GLU A 1 395 ? -5.427 11.463 -27.416 1.00 90.00 395 GLU A CA 1
ATOM 3073 C C . GLU A 1 395 ? -5.143 12.951 -27.123 1.00 90.00 395 GLU A C 1
ATOM 3075 O O . GLU A 1 395 ? -4.190 13.253 -26.401 1.00 90.00 395 GLU A O 1
ATOM 3080 N N . ASP A 1 396 ? -5.962 13.864 -27.651 1.00 89.25 396 ASP A N 1
ATOM 3081 C CA . ASP A 1 396 ? -5.850 15.318 -27.463 1.00 89.25 396 ASP A CA 1
ATOM 3082 C C . ASP A 1 396 ? -6.782 15.865 -26.357 1.00 89.25 396 ASP A C 1
ATOM 3084 O O . ASP A 1 396 ? -6.738 17.057 -26.041 1.00 89.25 396 ASP A O 1
ATOM 3088 N N . GLU A 1 397 ? -7.621 15.014 -25.757 1.00 93.25 397 GLU A N 1
ATOM 3089 C CA . GLU A 1 397 ? -8.605 15.389 -24.739 1.00 93.25 397 GLU A CA 1
ATOM 3090 C C . GLU A 1 397 ? -8.137 15.014 -23.326 1.00 93.25 397 GLU A C 1
ATOM 3092 O O . GLU A 1 397 ? -7.329 14.108 -23.114 1.00 93.25 397 GLU A O 1
ATOM 3097 N N . THR A 1 398 ? -8.650 15.719 -22.316 1.00 91.12 398 THR A N 1
ATOM 3098 C CA . THR A 1 398 ? -8.336 15.446 -20.905 1.00 91.12 398 THR A CA 1
ATOM 3099 C C . THR A 1 398 ? -9.607 15.197 -20.106 1.00 91.12 398 THR A C 1
ATOM 3101 O O . THR A 1 398 ? -10.557 15.977 -20.143 1.00 91.12 398 THR A O 1
ATOM 3104 N N . TYR A 1 399 ? -9.592 14.136 -19.311 1.00 90.88 399 TYR A N 1
ATOM 3105 C CA . TYR A 1 399 ? -10.635 13.748 -18.379 1.00 90.88 399 TYR A CA 1
ATOM 3106 C C . TYR A 1 399 ? -10.022 13.427 -17.016 1.00 90.88 399 TYR A C 1
ATOM 3108 O O . TYR A 1 399 ? -8.983 12.785 -16.917 1.00 90.88 399 TYR A O 1
ATOM 3116 N N . ARG A 1 400 ? -10.673 13.852 -15.933 1.00 89.25 400 ARG A N 1
ATOM 3117 C CA . ARG A 1 400 ? -10.316 13.435 -14.574 1.00 89.25 400 ARG A CA 1
ATOM 3118 C C . ARG A 1 400 ? -11.568 12.948 -13.871 1.00 89.25 400 ARG A C 1
ATOM 3120 O O . ARG A 1 400 ? -12.552 13.677 -13.780 1.00 89.25 400 ARG A O 1
ATOM 3127 N N . GLN A 1 401 ? -11.512 11.719 -13.375 1.00 90.81 401 GLN A N 1
ATOM 3128 C CA . GLN A 1 401 ? -12.606 11.123 -12.624 1.00 90.81 401 GLN A CA 1
ATOM 3129 C C . GLN A 1 401 ? -12.695 11.807 -11.252 1.00 90.81 401 GLN A C 1
ATOM 3131 O O . GLN A 1 401 ? -11.719 11.833 -10.504 1.00 90.81 401 GLN A O 1
ATOM 3136 N N . TYR A 1 402 ? -13.853 12.387 -10.933 1.00 95.38 402 TYR A N 1
ATOM 3137 C CA . TYR A 1 402 ? -14.035 13.250 -9.760 1.00 95.38 402 TYR A CA 1
ATOM 3138 C C . TYR A 1 402 ? -13.586 12.617 -8.434 1.00 95.38 402 TYR A C 1
ATOM 3140 O O . TYR A 1 402 ? -12.781 13.198 -7.709 1.00 95.38 402 TYR A O 1
ATOM 3148 N N . PHE A 1 403 ? -14.067 11.412 -8.132 1.00 96.81 403 PHE A N 1
ATOM 3149 C CA . PHE A 1 403 ? -13.770 10.691 -6.894 1.00 96.81 403 PHE A CA 1
ATOM 3150 C C . PHE A 1 403 ? -12.296 10.284 -6.778 1.00 96.81 403 PHE A C 1
ATOM 3152 O O . PHE A 1 403 ? -11.777 10.202 -5.669 1.00 96.81 403 PHE A O 1
ATOM 3159 N N . SER A 1 404 ? -11.580 10.101 -7.893 1.00 95.56 404 SER A N 1
ATOM 3160 C CA . SER A 1 404 ? -10.132 9.872 -7.864 1.00 95.56 404 SER A CA 1
ATOM 3161 C C . SER A 1 404 ? -9.355 11.083 -7.341 1.00 95.56 404 SER A C 1
ATOM 3163 O O . SER A 1 404 ? -8.270 10.895 -6.798 1.00 95.56 404 SER A O 1
ATOM 3165 N N . TYR A 1 405 ? -9.893 12.300 -7.473 1.00 95.38 405 TYR A N 1
ATOM 3166 C CA . TYR A 1 405 ? -9.193 13.554 -7.160 1.00 95.38 405 TYR A CA 1
ATOM 3167 C C . TYR A 1 405 ? -9.900 14.432 -6.117 1.00 95.38 405 TYR A C 1
ATOM 3169 O O . TYR A 1 405 ? -9.428 15.533 -5.825 1.00 95.38 405 TYR A O 1
ATOM 3177 N N . MET A 1 406 ? -11.019 13.985 -5.545 1.00 95.38 406 MET A N 1
ATOM 3178 C CA . MET A 1 406 ? -11.688 14.724 -4.476 1.00 95.38 406 MET A CA 1
ATOM 3179 C C . MET A 1 406 ? -10.874 14.673 -3.169 1.00 95.38 406 MET A C 1
ATOM 3181 O O . MET A 1 406 ? -10.244 13.649 -2.884 1.00 95.38 406 MET A O 1
ATOM 3185 N N . PRO A 1 407 ? -10.909 15.727 -2.332 1.00 95.94 407 PRO A N 1
ATOM 3186 C CA . PRO A 1 407 ? -10.298 15.684 -1.008 1.00 95.94 407 PRO A CA 1
ATOM 3187 C C . PRO A 1 407 ? -10.972 14.620 -0.133 1.00 95.94 407 PRO A C 1
ATOM 3189 O O . PRO A 1 407 ? -12.155 14.731 0.187 1.00 95.94 407 PRO A O 1
ATOM 3192 N N . LEU A 1 408 ? -10.225 13.615 0.316 1.00 97.38 408 LEU A N 1
ATOM 3193 C CA . LEU A 1 408 ? -10.746 12.551 1.183 1.00 97.38 408 LEU A CA 1
ATOM 3194 C C . LEU A 1 408 ? -11.001 13.007 2.622 1.00 97.38 408 LEU A C 1
ATOM 3196 O O . LEU A 1 408 ? -11.651 12.290 3.370 1.00 97.38 408 LEU A O 1
ATOM 3200 N N . ARG A 1 409 ? -10.559 14.215 2.990 1.00 96.00 409 ARG A N 1
ATOM 3201 C CA . ARG A 1 409 ? -10.960 14.879 4.241 1.00 96.00 409 ARG A CA 1
ATOM 3202 C C . ARG A 1 409 ? -12.336 15.550 4.178 1.00 96.00 409 ARG A C 1
ATOM 3204 O O . ARG A 1 409 ? -12.753 16.200 5.128 1.00 96.00 409 ARG A O 1
ATOM 3211 N N . SER A 1 410 ? -13.024 15.468 3.042 1.00 95.94 410 SER A N 1
ATOM 3212 C CA . SER A 1 410 ? -14.377 16.008 2.907 1.00 95.94 410 SER A CA 1
ATOM 3213 C C . SER A 1 410 ? -15.419 15.106 3.562 1.00 95.94 410 SER A C 1
ATOM 3215 O O . SER A 1 410 ? -15.276 13.889 3.580 1.00 95.94 410 SER A O 1
ATOM 3217 N N . THR A 1 411 ? -16.510 15.699 4.032 1.00 97.31 411 THR A N 1
ATOM 3218 C CA . THR A 1 411 ? -17.669 14.965 4.549 1.00 97.31 411 THR A CA 1
ATOM 3219 C C . THR A 1 411 ? -18.583 14.540 3.400 1.00 97.31 411 THR A C 1
ATOM 3221 O O . THR A 1 411 ? -18.915 15.366 2.548 1.00 97.31 411 THR A O 1
ATOM 3224 N N . THR A 1 412 ? -19.031 13.286 3.385 1.00 98.31 412 THR A N 1
ATOM 3225 C CA . THR A 1 412 ? -20.085 12.837 2.466 1.00 98.31 412 THR A CA 1
ATOM 3226 C C . THR A 1 412 ? -21.450 13.407 2.859 1.00 98.31 412 THR A C 1
ATOM 3228 O O . THR A 1 412 ? -21.795 13.492 4.044 1.00 98.31 412 THR A O 1
ATOM 3231 N N . SER A 1 413 ? -22.273 13.746 1.865 1.00 98.31 413 SER A N 1
ATOM 3232 C CA . SER A 1 413 ? -23.653 14.210 2.061 1.00 98.31 413 SER A CA 1
ATOM 3233 C C . SER A 1 413 ? -24.617 13.089 2.461 1.00 98.31 413 SER A C 1
ATOM 3235 O O . SER A 1 413 ? -25.764 13.369 2.820 1.00 98.31 413 SER A O 1
ATOM 3237 N N . TYR A 1 414 ? -24.186 11.828 2.370 1.00 98.56 414 TYR A N 1
ATOM 3238 C CA . TYR A 1 414 ? -25.009 10.666 2.689 1.00 98.56 414 TYR A CA 1
ATOM 3239 C C . TYR A 1 414 ? -25.071 10.399 4.194 1.00 98.56 414 TYR A C 1
ATOM 3241 O O . TYR A 1 414 ? -24.094 10.566 4.935 1.00 98.56 414 TYR A O 1
ATOM 3249 N N . SER A 1 415 ? -26.253 9.983 4.651 1.00 98.75 415 SER A N 1
ATOM 3250 C CA . SER A 1 415 ? -26.457 9.525 6.029 1.00 98.75 415 SER A CA 1
ATOM 3251 C C . SER A 1 415 ? -26.070 8.051 6.201 1.00 98.75 415 SER A C 1
ATOM 3253 O O . SER A 1 415 ? -26.008 7.315 5.219 1.00 98.75 415 SER A O 1
ATOM 3255 N N . ALA A 1 416 ? -25.863 7.608 7.445 1.00 98.69 416 ALA A N 1
ATOM 3256 C CA . ALA A 1 416 ? -25.610 6.201 7.775 1.00 98.69 416 ALA A CA 1
ATOM 3257 C C . ALA A 1 416 ? -26.662 5.259 7.162 1.00 98.69 416 ALA A C 1
ATOM 3259 O O . ALA A 1 416 ? -26.314 4.271 6.523 1.00 98.69 416 ALA A O 1
ATOM 3260 N N . GLU A 1 417 ? -27.941 5.628 7.278 1.00 98.62 417 GLU A N 1
ATOM 3261 C CA . GLU A 1 417 ? -29.060 4.848 6.740 1.00 98.62 417 GLU A CA 1
ATOM 3262 C C . GLU A 1 417 ? -28.981 4.724 5.210 1.00 98.62 417 GLU A C 1
ATOM 3264 O O . GLU A 1 417 ? -29.233 3.660 4.659 1.00 98.62 417 GLU A O 1
ATOM 3269 N N . GLU A 1 418 ? -28.577 5.790 4.513 1.00 98.69 418 GLU A N 1
ATOM 3270 C CA . GLU A 1 418 ? -28.437 5.772 3.051 1.00 98.69 418 GLU A CA 1
ATOM 3271 C C . GLU A 1 418 ? -27.267 4.890 2.600 1.00 98.69 418 GLU A C 1
ATOM 3273 O O . GLU A 1 418 ? -27.390 4.175 1.604 1.00 98.69 418 GLU A O 1
ATOM 3278 N N . LEU A 1 419 ? -26.161 4.886 3.354 1.00 98.62 419 LEU A N 1
ATOM 3279 C CA . LEU A 1 419 ? -25.036 3.981 3.113 1.00 98.62 419 LEU A CA 1
ATOM 3280 C C . LEU A 1 419 ? -25.464 2.512 3.275 1.00 98.62 419 LEU A C 1
ATOM 3282 O O . LEU A 1 419 ? -25.174 1.688 2.404 1.00 98.62 419 LEU A O 1
ATOM 3286 N N . ASP A 1 420 ? -26.208 2.190 4.336 1.00 98.44 420 ASP A N 1
ATOM 3287 C CA . ASP A 1 420 ? -26.731 0.840 4.574 1.00 98.44 420 ASP A CA 1
ATOM 3288 C C . ASP A 1 420 ? -27.762 0.418 3.516 1.00 98.44 420 ASP A C 1
ATOM 3290 O O . ASP A 1 420 ? -27.713 -0.706 3.005 1.00 98.44 420 ASP A O 1
ATOM 3294 N N . GLU A 1 421 ? -28.673 1.319 3.135 1.00 97.06 421 GLU A N 1
ATOM 3295 C CA . GLU A 1 421 ? -29.648 1.091 2.065 1.00 97.06 421 GLU A CA 1
ATOM 3296 C C . GLU A 1 421 ? -28.959 0.832 0.721 1.00 97.06 421 GLU A C 1
ATOM 3298 O O . GLU A 1 421 ? -29.379 -0.060 -0.025 1.00 97.06 421 GLU A O 1
ATOM 3303 N N . TYR A 1 422 ? -27.877 1.554 0.412 1.00 96.00 422 TYR A N 1
ATOM 3304 C CA . TYR A 1 422 ? -27.084 1.300 -0.786 1.00 96.00 422 TYR A CA 1
ATOM 3305 C C . TYR A 1 422 ? -26.491 -0.108 -0.772 1.00 96.00 422 TYR A C 1
ATOM 3307 O O . TYR A 1 422 ? -26.732 -0.864 -1.721 1.00 96.00 422 TYR A O 1
ATOM 3315 N N . VAL A 1 423 ? -25.788 -0.493 0.299 1.00 94.88 423 VAL A N 1
ATOM 3316 C CA . VAL A 1 423 ? -25.213 -1.841 0.429 1.00 94.88 423 VAL A CA 1
ATOM 3317 C C . VAL A 1 423 ? -26.306 -2.898 0.280 1.00 94.88 423 VAL A C 1
ATOM 3319 O O . VAL A 1 423 ? -26.174 -3.797 -0.550 1.00 94.88 423 VAL A O 1
ATOM 3322 N N . ALA A 1 424 ? -27.425 -2.754 0.994 1.00 93.06 424 ALA A N 1
ATOM 3323 C CA . ALA A 1 424 ? -28.544 -3.688 0.928 1.00 93.06 424 ALA A CA 1
ATOM 3324 C C . ALA A 1 424 ? -29.180 -3.761 -0.472 1.00 93.06 424 ALA A C 1
ATOM 3326 O O . ALA A 1 424 ? -29.613 -4.834 -0.892 1.00 93.06 424 ALA A O 1
ATOM 3327 N N . SER A 1 425 ? -29.224 -2.651 -1.217 1.00 86.12 425 SER A N 1
ATOM 3328 C CA . SER A 1 425 ? -29.777 -2.615 -2.578 1.00 86.12 425 SER A CA 1
ATOM 3329 C C . SER A 1 425 ? -28.909 -3.355 -3.599 1.00 86.12 425 SER A C 1
ATOM 3331 O O . SER A 1 425 ? -29.440 -3.978 -4.519 1.00 86.12 425 SER A O 1
ATOM 3333 N N . GLN A 1 426 ? -27.583 -3.290 -3.444 1.00 86.81 426 GLN A N 1
ATOM 3334 C CA . GLN A 1 426 ? -26.631 -3.916 -4.363 1.00 86.81 426 GLN A CA 1
ATOM 3335 C C . GLN A 1 426 ? -26.341 -5.365 -3.974 1.00 86.81 426 GLN A C 1
ATOM 3337 O O . GLN A 1 426 ? -26.169 -6.230 -4.836 1.00 86.81 426 GLN A O 1
ATOM 3342 N N . ARG A 1 427 ? -26.279 -5.630 -2.666 1.00 87.06 427 ARG A N 1
ATOM 3343 C CA . ARG A 1 427 ? -25.836 -6.894 -2.090 1.00 87.06 427 ARG A CA 1
ATOM 3344 C C . ARG A 1 427 ? -26.606 -7.181 -0.787 1.00 87.06 427 ARG A C 1
ATOM 3346 O O . ARG A 1 427 ? -26.072 -6.969 0.298 1.00 87.06 427 ARG A O 1
ATOM 3353 N N . PRO A 1 428 ? -27.858 -7.678 -0.874 1.00 91.69 428 PRO A N 1
ATOM 3354 C CA . PRO A 1 428 ? -28.747 -7.853 0.286 1.00 91.69 428 PRO A CA 1
ATOM 3355 C C . PRO A 1 428 ? -28.245 -8.817 1.372 1.00 91.69 428 PRO A C 1
ATOM 3357 O O . PRO A 1 428 ? -28.801 -8.861 2.465 1.00 91.69 428 PRO A O 1
ATOM 3360 N N . ASP A 1 429 ? -27.250 -9.638 1.045 1.00 91.12 429 ASP A N 1
ATOM 3361 C CA . ASP A 1 429 ? -26.581 -10.616 1.904 1.00 91.12 429 ASP A CA 1
ATOM 3362 C C . ASP A 1 429 ? -25.226 -10.119 2.439 1.00 91.12 429 ASP A C 1
ATOM 3364 O O . ASP A 1 429 ? -24.521 -10.883 3.094 1.00 91.12 429 ASP A O 1
ATOM 3368 N N . SER A 1 430 ? -24.839 -8.871 2.149 1.00 94.12 430 SER A N 1
ATOM 3369 C CA . SER A 1 430 ? -23.534 -8.336 2.535 1.00 94.12 430 SER A CA 1
ATOM 3370 C C . SER A 1 430 ? -23.400 -8.183 4.056 1.00 94.12 430 SER A C 1
ATOM 3372 O O . SER A 1 430 ? -24.261 -7.569 4.692 1.00 94.12 430 SER A O 1
ATOM 3374 N N . PRO A 1 431 ? -22.276 -8.640 4.636 1.00 94.38 431 PRO A N 1
ATOM 3375 C CA . PRO A 1 431 ? -21.901 -8.364 6.022 1.00 94.38 431 PRO A CA 1
ATOM 3376 C C . PRO A 1 431 ? -21.674 -6.879 6.338 1.00 94.38 431 PRO A C 1
ATOM 3378 O O . PRO A 1 431 ? -21.533 -6.532 7.503 1.00 94.38 431 PRO A O 1
ATOM 3381 N N . LEU A 1 432 ? -21.625 -6.007 5.324 1.00 95.50 432 LEU A N 1
ATOM 3382 C CA . LEU A 1 432 ? -21.446 -4.567 5.511 1.00 95.50 432 LEU A CA 1
ATOM 3383 C C . LEU A 1 432 ? -22.750 -3.832 5.868 1.00 95.50 432 LEU A C 1
ATOM 3385 O O . LEU A 1 432 ? -22.710 -2.648 6.187 1.00 95.50 432 LEU A O 1
ATOM 3389 N N . ILE A 1 433 ? -23.904 -4.505 5.793 1.00 96.75 433 ILE A N 1
ATOM 3390 C CA . ILE A 1 433 ? -25.202 -3.914 6.141 1.00 96.75 433 ILE A CA 1
ATOM 3391 C C . ILE A 1 433 ? -25.267 -3.646 7.649 1.00 96.75 433 ILE A C 1
ATOM 3393 O O . ILE A 1 433 ? -25.044 -4.548 8.456 1.00 96.75 433 ILE A O 1
ATOM 3397 N N . GLY A 1 434 ? -25.670 -2.431 8.020 1.00 97.19 434 GLY A N 1
ATOM 3398 C CA . GLY A 1 434 ? -25.785 -1.980 9.408 1.00 97.19 434 GLY A CA 1
ATOM 3399 C C . GLY A 1 434 ? -24.500 -1.354 9.946 1.00 97.19 434 GLY A C 1
ATOM 3400 O O . GLY A 1 434 ? -24.428 -1.067 11.139 1.00 97.19 434 GLY A O 1
ATOM 3401 N N . LEU A 1 435 ? -23.490 -1.160 9.090 1.00 98.38 435 LEU A N 1
ATOM 3402 C CA . LEU A 1 435 ? -22.228 -0.522 9.457 1.00 98.38 435 LEU A CA 1
ATOM 3403 C C . LEU A 1 435 ? -22.190 0.977 9.127 1.00 98.38 435 LEU A C 1
ATOM 3405 O O . LEU A 1 435 ? -21.209 1.644 9.458 1.00 98.38 435 LEU A O 1
ATOM 3409 N N . GLY A 1 436 ? -23.240 1.520 8.499 1.00 98.44 436 GLY A N 1
ATOM 3410 C CA . GLY A 1 436 ? -23.328 2.924 8.098 1.00 98.44 436 GLY A CA 1
ATOM 3411 C C . GLY A 1 436 ? -23.020 3.914 9.225 1.00 98.44 436 GLY A C 1
ATOM 3412 O O . GLY A 1 436 ? -22.328 4.903 8.987 1.00 98.44 436 GLY A O 1
ATOM 3413 N N . GLU A 1 437 ? -23.484 3.642 10.451 1.00 98.50 437 GLU A N 1
ATOM 3414 C CA . GLU A 1 437 ? -23.232 4.498 11.623 1.00 98.50 437 GLU A CA 1
ATOM 3415 C C . GLU A 1 437 ? -21.734 4.565 11.948 1.00 98.50 437 GLU A C 1
ATOM 3417 O O . GLU A 1 437 ? -21.197 5.656 12.095 1.00 98.50 437 GLU A O 1
ATOM 3422 N N . PHE A 1 438 ? -21.020 3.436 11.909 1.00 98.44 438 PHE A N 1
ATOM 3423 C CA . PHE A 1 438 ? -19.583 3.394 12.202 1.00 98.44 438 PHE A CA 1
ATOM 3424 C C . PHE A 1 438 ? -18.736 4.105 11.146 1.00 98.44 438 PHE A C 1
ATOM 3426 O O . PHE A 1 438 ? -17.742 4.742 11.486 1.00 98.44 438 PHE A O 1
ATOM 3433 N N . PHE A 1 439 ? -19.127 4.053 9.868 1.00 98.75 439 PHE A N 1
ATOM 3434 C CA . PHE A 1 439 ? -18.457 4.851 8.837 1.00 98.75 439 PHE A CA 1
ATOM 3435 C C . PHE A 1 439 ? -18.652 6.357 9.064 1.00 98.75 439 PHE A C 1
ATOM 3437 O O . PHE A 1 439 ? -17.718 7.129 8.853 1.00 98.75 439 PHE A O 1
ATOM 3444 N N . LYS A 1 440 ? -19.844 6.784 9.504 1.00 98.75 440 LYS A N 1
ATOM 3445 C CA . LYS A 1 440 ? -20.128 8.195 9.817 1.00 98.75 440 LYS A CA 1
ATOM 3446 C C . LYS A 1 440 ? -19.434 8.659 11.097 1.00 98.75 440 LYS A C 1
ATOM 3448 O O . LYS A 1 440 ? -18.888 9.758 11.098 1.00 98.75 440 LYS A O 1
ATOM 3453 N N . ASP A 1 441 ? -19.395 7.825 12.130 1.00 98.00 441 ASP A N 1
ATOM 3454 C CA . ASP A 1 441 ? -18.664 8.108 13.368 1.00 98.00 441 ASP A CA 1
ATOM 3455 C C . ASP A 1 441 ? -17.162 8.256 13.090 1.00 98.00 441 ASP A C 1
ATOM 3457 O O . ASP A 1 441 ? -16.521 9.193 13.570 1.00 98.00 441 ASP A O 1
ATOM 3461 N N . ALA A 1 442 ? -16.601 7.373 12.259 1.00 97.44 442 ALA A N 1
ATOM 3462 C CA . ALA A 1 442 ? -15.210 7.449 11.831 1.00 97.44 442 ALA A CA 1
ATOM 3463 C C . ALA A 1 442 ? -14.921 8.712 10.999 1.00 97.44 442 ALA A C 1
ATOM 3465 O O . ALA A 1 442 ? -13.877 9.340 11.175 1.00 97.44 442 ALA A O 1
ATOM 3466 N N . GLU A 1 443 ? -15.848 9.122 10.128 1.00 98.56 443 GLU A N 1
ATOM 3467 C CA . GLU A 1 443 ? -15.742 10.377 9.379 1.00 98.56 443 GLU A CA 1
ATOM 3468 C C . GLU A 1 443 ? -15.733 11.604 10.290 1.00 98.56 443 GLU A C 1
ATOM 3470 O O . GLU A 1 443 ? -14.877 12.468 10.115 1.00 98.56 443 GLU A O 1
ATOM 3475 N N . GLU A 1 444 ? -16.640 11.673 11.268 1.00 97.81 444 GLU A N 1
ATOM 3476 C CA . GLU A 1 444 ? -16.695 12.779 12.234 1.00 97.81 444 GLU A CA 1
ATOM 3477 C C . GLU A 1 444 ? -15.456 12.810 13.141 1.00 97.81 444 GLU A C 1
ATOM 3479 O O . GLU A 1 444 ? -14.973 13.884 13.497 1.00 97.81 444 GLU A O 1
ATOM 3484 N N . THR A 1 445 ? -14.929 11.641 13.510 1.00 96.56 445 THR A N 1
ATOM 3485 C CA . THR A 1 445 ? -13.809 11.525 14.455 1.00 96.56 445 THR A CA 1
ATOM 3486 C C . THR A 1 445 ? -12.458 11.802 13.801 1.00 96.56 445 THR A C 1
ATOM 3488 O O . THR A 1 445 ? -11.602 12.442 14.414 1.00 96.56 445 THR A O 1
ATOM 3491 N N . TYR A 1 446 ? -12.244 11.311 12.577 1.00 96.19 446 TYR A N 1
ATOM 3492 C CA . TYR A 1 446 ? -10.927 11.306 11.931 1.00 96.19 446 TYR A CA 1
ATOM 3493 C C . TYR A 1 446 ? -10.837 12.195 10.692 1.00 96.19 446 TYR A C 1
ATOM 3495 O O . TYR A 1 446 ? -9.777 12.228 10.062 1.00 96.19 446 TYR A O 1
ATOM 3503 N N . ASP A 1 447 ? -11.903 12.912 10.332 1.00 96.69 447 ASP A N 1
ATOM 3504 C CA . ASP A 1 447 ? -11.990 13.702 9.101 1.00 96.69 447 ASP A CA 1
ATOM 3505 C C . ASP A 1 447 ? -11.637 12.852 7.866 1.00 96.69 447 ASP A C 1
ATOM 3507 O O . ASP A 1 447 ? -10.767 13.214 7.069 1.00 96.69 447 ASP A O 1
ATOM 3511 N N . VAL A 1 448 ? -12.273 11.681 7.733 1.00 98.19 448 VAL A N 1
ATOM 3512 C CA . VAL A 1 448 ? -12.106 10.768 6.589 1.00 98.19 448 VAL A CA 1
ATOM 3513 C C . VAL A 1 448 ? -13.460 10.451 5.975 1.00 98.19 448 VAL A C 1
ATOM 3515 O O . VAL A 1 448 ? -14.317 9.874 6.630 1.00 98.19 448 VAL A O 1
ATOM 3518 N N . ASN A 1 449 ? -13.639 10.784 4.701 1.00 98.69 449 ASN A N 1
ATOM 3519 C CA . ASN A 1 449 ? -14.906 10.655 3.992 1.00 98.69 449 ASN A CA 1
ATOM 3520 C C . ASN A 1 449 ? -15.533 9.247 4.138 1.00 98.69 449 ASN A C 1
ATOM 3522 O O . ASN A 1 449 ? -14.932 8.245 3.741 1.00 98.69 449 ASN A O 1
ATOM 3526 N N . ALA A 1 450 ? -16.759 9.166 4.662 1.00 98.81 450 ALA A N 1
ATOM 3527 C CA . ALA A 1 450 ? -17.422 7.893 4.965 1.00 98.81 450 ALA A CA 1
ATOM 3528 C C . ALA A 1 450 ? -17.787 7.095 3.703 1.00 98.81 450 ALA A C 1
ATOM 3530 O O . ALA A 1 450 ? -17.726 5.865 3.709 1.00 98.81 450 ALA A O 1
ATOM 3531 N N . LEU A 1 451 ? -18.128 7.777 2.601 1.00 98.81 451 LEU A N 1
ATOM 3532 C CA . LEU A 1 451 ? -18.390 7.117 1.319 1.00 98.81 451 LEU A CA 1
ATOM 3533 C C . LEU A 1 451 ? -17.120 6.446 0.780 1.00 98.81 451 LEU A C 1
ATOM 3535 O O . LEU A 1 451 ? -17.185 5.342 0.239 1.00 98.81 451 LEU A O 1
ATOM 3539 N N . TYR A 1 452 ? -15.963 7.085 0.963 1.00 98.75 452 TYR A N 1
ATOM 3540 C CA . TYR A 1 452 ? -14.667 6.487 0.656 1.00 98.75 452 TYR A CA 1
ATOM 3541 C C . TYR A 1 452 ? -14.376 5.281 1.551 1.00 98.75 452 TYR A C 1
ATOM 3543 O O . TYR A 1 452 ? -14.028 4.231 1.016 1.00 98.75 452 TYR A O 1
ATOM 3551 N N . LEU A 1 453 ? -14.551 5.387 2.875 1.00 98.75 453 LEU A N 1
ATOM 3552 C CA . LEU A 1 453 ? -14.316 4.261 3.790 1.00 98.75 453 LEU A CA 1
ATOM 3553 C C . LEU A 1 453 ? -15.174 3.045 3.416 1.00 98.75 453 LEU A C 1
ATOM 3555 O O . LEU A 1 453 ? -14.658 1.931 3.334 1.00 98.75 453 LEU A O 1
ATOM 3559 N N . LEU A 1 454 ? -16.451 3.258 3.085 1.00 98.75 454 LEU A N 1
ATOM 3560 C CA . LEU A 1 454 ? -17.326 2.195 2.596 1.00 98.75 454 LEU A CA 1
ATOM 3561 C C . LEU A 1 454 ? -16.841 1.617 1.257 1.00 98.75 454 LEU A C 1
ATOM 3563 O O . LEU A 1 454 ? -16.750 0.400 1.110 1.00 98.75 454 LEU A O 1
ATOM 3567 N N . ALA A 1 455 ? -16.532 2.463 0.271 1.00 98.38 455 ALA A N 1
ATOM 3568 C CA . ALA A 1 455 ? -16.044 2.020 -1.038 1.00 98.38 455 ALA A CA 1
ATOM 3569 C C . ALA A 1 455 ? -14.740 1.215 -0.927 1.00 98.38 455 ALA A C 1
ATOM 3571 O O . ALA A 1 455 ? -14.543 0.233 -1.646 1.00 98.38 455 ALA A O 1
ATOM 3572 N N . HIS A 1 456 ? -13.881 1.615 0.003 1.00 98.12 456 HIS A N 1
ATOM 3573 C CA . HIS A 1 456 ? -12.631 0.956 0.319 1.00 98.12 456 HIS A CA 1
ATOM 3574 C C . HIS A 1 456 ? -12.856 -0.400 0.986 1.00 98.12 456 HIS A C 1
ATOM 3576 O O . HIS A 1 456 ? -12.369 -1.408 0.475 1.00 98.12 456 HIS A O 1
ATOM 3582 N N . ALA A 1 457 ? -13.697 -0.463 2.018 1.00 97.50 457 ALA A N 1
ATOM 3583 C CA . ALA A 1 457 ? -14.111 -1.725 2.617 1.00 97.50 457 ALA A CA 1
ATOM 3584 C C . ALA A 1 457 ? -14.719 -2.674 1.572 1.00 97.50 457 ALA A C 1
ATOM 3586 O O . ALA A 1 457 ? -14.348 -3.842 1.515 1.00 97.50 457 ALA A O 1
ATOM 3587 N N . ILE A 1 458 ? -15.608 -2.188 0.697 1.00 91.31 458 ILE A N 1
ATOM 3588 C CA . ILE A 1 458 ? -16.196 -2.992 -0.383 1.00 91.31 458 ILE A CA 1
ATOM 3589 C C . ILE A 1 458 ? -15.111 -3.599 -1.279 1.00 91.31 458 ILE A C 1
ATOM 3591 O O . ILE A 1 458 ? -15.213 -4.777 -1.632 1.00 91.31 458 ILE A O 1
ATOM 3595 N N . HIS A 1 459 ? -14.106 -2.806 -1.660 1.00 89.94 459 HIS A N 1
ATOM 3596 C CA . HIS A 1 459 ? -13.037 -3.256 -2.542 1.00 89.94 459 HIS A CA 1
ATOM 3597 C C . HIS A 1 459 ? -12.186 -4.356 -1.901 1.00 89.94 459 HIS A C 1
ATOM 3599 O O . HIS A 1 459 ? -12.061 -5.430 -2.486 1.00 89.94 459 HIS A O 1
ATOM 3605 N N . GLU A 1 460 ? -11.666 -4.105 -0.702 1.00 85.69 460 GLU A N 1
ATOM 3606 C CA . GLU A 1 460 ? -10.669 -4.957 -0.037 1.00 85.69 460 GLU A CA 1
ATOM 3607 C C . GLU A 1 460 ? -11.282 -6.222 0.579 1.00 85.69 460 GLU A C 1
ATOM 3609 O O . GLU A 1 460 ? -10.649 -7.275 0.657 1.00 85.69 460 GLU A O 1
ATOM 3614 N N . SER A 1 461 ? -12.554 -6.160 0.977 1.00 88.81 461 SER A N 1
ATOM 3615 C CA . SER A 1 461 ? -13.258 -7.299 1.574 1.00 88.81 461 SER A CA 1
ATOM 3616 C C . SER A 1 461 ? -14.197 -8.024 0.621 1.00 88.81 461 SER A C 1
ATOM 3618 O O . SER A 1 461 ? -14.927 -8.910 1.059 1.00 88.81 461 SER A O 1
ATOM 3620 N N . ALA A 1 462 ? -14.234 -7.649 -0.660 1.00 80.88 462 ALA A N 1
ATOM 3621 C CA . ALA A 1 462 ? -15.222 -8.149 -1.614 1.00 80.88 462 ALA A CA 1
ATOM 3622 C C . ALA A 1 462 ? -16.658 -8.048 -1.056 1.00 80.88 462 ALA A C 1
ATOM 3624 O O . ALA A 1 462 ? -17.358 -9.050 -0.925 1.00 80.88 462 ALA A O 1
ATOM 3625 N N . TRP A 1 463 ? -17.097 -6.831 -0.712 1.00 85.00 463 TRP A N 1
ATOM 3626 C CA . TRP A 1 463 ? -18.397 -6.565 -0.064 1.00 85.00 463 TRP A CA 1
ATOM 3627 C C . TRP A 1 463 ? -18.579 -7.245 1.305 1.00 85.00 463 TRP A C 1
ATOM 3629 O O . TRP A 1 463 ? -19.698 -7.596 1.684 1.00 85.00 463 TRP A O 1
ATOM 3639 N N . GLY A 1 464 ? -17.492 -7.444 2.045 1.00 88.56 464 GLY A N 1
ATOM 3640 C CA . GLY A 1 464 ? -17.466 -8.099 3.349 1.00 88.56 464 GLY A CA 1
ATOM 3641 C C . GLY A 1 464 ? -17.285 -9.615 3.289 1.00 88.56 464 GLY A C 1
ATOM 3642 O O . GLY A 1 464 ? -17.126 -10.223 4.338 1.00 88.56 464 GLY A O 1
ATOM 3643 N N . PHE A 1 465 ? -17.303 -10.247 2.113 1.00 83.19 465 PHE A N 1
ATOM 3644 C CA . PHE A 1 465 ? -17.282 -11.710 1.986 1.00 83.19 465 PHE A CA 1
ATOM 3645 C C . PHE A 1 465 ? -15.896 -12.353 1.998 1.00 83.19 465 PHE A C 1
ATOM 3647 O O . PHE A 1 465 ? -15.816 -13.582 2.024 1.00 83.19 465 PHE A O 1
ATOM 3654 N N . SER A 1 466 ? -14.812 -11.577 1.939 1.00 81.56 466 SER A N 1
ATOM 3655 C CA . SER A 1 466 ? -13.470 -12.154 1.956 1.00 81.56 466 SER A CA 1
ATOM 3656 C C . SER A 1 466 ? -13.256 -12.954 3.239 1.00 81.56 466 SER A C 1
ATOM 3658 O O . SER A 1 466 ? -13.754 -12.602 4.311 1.00 81.56 466 SER A O 1
ATOM 3660 N N . GLN A 1 467 ? -12.501 -14.045 3.132 1.00 73.75 467 GLN A N 1
ATOM 3661 C CA . GLN A 1 467 ? -12.210 -14.899 4.279 1.00 73.75 467 GLN A CA 1
ATOM 3662 C C . GLN A 1 467 ? -11.576 -14.095 5.422 1.00 73.75 467 GLN A C 1
ATOM 3664 O O . GLN A 1 467 ? -11.991 -14.207 6.569 1.00 73.75 467 GLN A O 1
ATOM 3669 N N . ILE A 1 468 ? -10.643 -13.200 5.087 1.00 70.94 468 ILE A N 1
ATOM 3670 C CA . ILE A 1 468 ? -9.988 -12.292 6.033 1.00 70.94 468 ILE A CA 1
ATOM 3671 C C . ILE A 1 468 ? -11.008 -11.365 6.714 1.00 70.94 468 ILE A C 1
ATOM 3673 O O . ILE A 1 468 ? -10.977 -11.199 7.930 1.00 70.94 468 ILE A O 1
ATOM 3677 N N . ALA A 1 469 ? -11.955 -10.795 5.971 1.00 80.88 469 ALA A N 1
ATOM 3678 C CA . ALA A 1 469 ? -12.996 -9.966 6.566 1.00 80.88 469 ALA A CA 1
ATOM 3679 C C . ALA A 1 469 ? -13.882 -10.755 7.539 1.00 80.88 469 ALA A C 1
ATOM 3681 O O . ALA A 1 469 ? -14.198 -10.256 8.614 1.00 80.88 469 ALA A O 1
ATOM 3682 N N . GLN A 1 470 ? -14.246 -11.988 7.184 1.00 81.38 470 GLN A N 1
ATOM 3683 C CA . GLN A 1 470 ? -15.147 -12.826 7.976 1.00 81.38 470 GLN A CA 1
ATOM 3684 C C . GLN A 1 470 ? -14.481 -13.439 9.213 1.00 81.38 470 GLN A C 1
ATOM 3686 O O . GLN A 1 470 ? -15.086 -13.488 10.281 1.00 81.38 470 GLN A O 1
ATOM 3691 N N . GLU A 1 471 ? -13.246 -13.915 9.080 1.00 81.25 471 GLU A N 1
ATOM 3692 C CA . GLU A 1 471 ? -12.545 -14.635 10.148 1.00 81.25 471 GLU A CA 1
ATOM 3693 C C . GLU A 1 471 ? -11.751 -13.692 11.052 1.00 81.25 471 GLU A C 1
ATOM 3695 O O . GLU A 1 471 ? -11.599 -13.955 12.244 1.00 81.25 471 GLU A O 1
ATOM 3700 N N . LYS A 1 472 ? -11.260 -12.579 10.498 1.00 74.31 472 LYS A N 1
ATOM 3701 C CA . LYS A 1 472 ? -10.366 -11.642 11.187 1.00 74.31 472 LYS A CA 1
ATOM 3702 C C . LYS A 1 472 ? -10.982 -10.265 11.415 1.00 74.31 472 LYS A C 1
ATOM 3704 O O . LYS A 1 472 ? -10.306 -9.389 11.946 1.00 74.31 472 LYS A O 1
ATOM 3709 N N . ASN A 1 473 ? -12.242 -10.048 11.037 1.00 83.81 473 ASN A N 1
ATOM 3710 C CA . ASN A 1 473 ? -12.894 -8.736 11.102 1.00 83.81 473 ASN A CA 1
ATOM 3711 C C . ASN A 1 473 ? -12.087 -7.628 10.396 1.00 83.81 473 ASN A C 1
ATOM 3713 O O . ASN A 1 473 ? -12.104 -6.481 10.830 1.00 83.81 473 ASN A O 1
ATOM 3717 N N . ASN A 1 474 ? -11.335 -7.960 9.343 1.00 81.44 474 ASN A N 1
ATOM 3718 C CA . ASN A 1 474 ? -10.438 -7.025 8.665 1.00 81.44 474 ASN A CA 1
ATOM 3719 C C . ASN A 1 474 ? -10.951 -6.715 7.258 1.00 81.44 474 ASN A C 1
ATOM 3721 O O . ASN A 1 474 ? -10.691 -7.449 6.305 1.00 81.44 474 ASN A O 1
ATOM 3725 N N . LEU A 1 475 ? -11.708 -5.625 7.145 1.00 90.12 475 LEU A N 1
ATOM 3726 C CA . LEU A 1 475 ? -12.340 -5.193 5.906 1.00 90.12 475 LEU A CA 1
ATOM 3727 C C . LEU A 1 475 ? -11.368 -4.574 4.902 1.00 90.12 475 LEU A C 1
ATOM 3729 O O . LEU A 1 475 ? -11.675 -4.581 3.718 1.00 90.12 475 LEU A O 1
ATOM 3733 N N . TYR A 1 476 ? -10.240 -4.027 5.361 1.00 86.25 476 TYR A N 1
ATOM 3734 C CA . TYR A 1 476 ? -9.328 -3.207 4.548 1.00 86.25 476 TYR A CA 1
ATOM 3735 C C . TYR A 1 476 ? -8.016 -3.921 4.197 1.00 86.25 476 TYR A C 1
ATOM 3737 O O . TYR A 1 476 ? -7.047 -3.272 3.816 1.00 86.25 476 TYR A O 1
ATOM 3745 N N . GLY A 1 477 ? -7.934 -5.239 4.411 1.00 66.25 477 GLY A N 1
ATOM 3746 C CA . GLY A 1 477 ? -6.743 -6.023 4.062 1.00 66.25 477 GLY A CA 1
ATOM 3747 C C . GLY A 1 477 ? -5.463 -5.594 4.795 1.00 66.25 477 GLY A C 1
ATOM 3748 O O . GLY A 1 477 ? -4.357 -5.862 4.327 1.00 66.25 477 GLY A O 1
ATOM 3749 N N . LEU A 1 478 ? -5.579 -4.921 5.950 1.00 61.84 478 LEU A N 1
ATOM 3750 C CA . LEU A 1 478 ? -4.428 -4.321 6.628 1.00 61.84 478 LEU A CA 1
ATOM 3751 C C . LEU A 1 478 ? -3.423 -5.403 7.059 1.00 61.84 478 LEU A C 1
ATOM 3753 O O . LEU A 1 478 ? -3.757 -6.292 7.850 1.00 61.84 478 LEU A O 1
ATOM 3757 N N . ARG A 1 479 ? -2.189 -5.274 6.543 1.00 51.94 479 ARG A N 1
ATOM 3758 C CA . ARG A 1 479 ? -1.033 -6.186 6.693 1.00 51.94 479 ARG A CA 1
ATOM 3759 C C . ARG A 1 479 ? -1.179 -7.585 6.059 1.00 51.94 479 ARG A C 1
ATOM 3761 O O . ARG A 1 479 ? -0.502 -8.515 6.481 1.00 51.94 479 ARG A O 1
ATOM 3768 N N . ALA A 1 480 ? -1.992 -7.758 5.017 1.00 43.41 480 ALA A N 1
ATOM 3769 C CA . ALA A 1 480 ? -2.002 -8.993 4.223 1.00 43.41 480 ALA A CA 1
ATOM 3770 C C . ALA A 1 480 ? -0.824 -9.026 3.216 1.00 43.41 480 ALA A C 1
ATOM 3772 O O . ALA A 1 480 ? -0.971 -8.594 2.079 1.00 43.41 480 ALA A O 1
ATOM 3773 N N . TYR A 1 481 ? 0.366 -9.484 3.626 1.00 37.44 481 TYR A N 1
ATOM 3774 C CA . TYR A 1 481 ? 1.531 -9.567 2.724 1.00 37.44 481 TYR A CA 1
ATOM 3775 C C . TYR A 1 481 ? 1.424 -10.725 1.709 1.00 37.44 481 TYR A C 1
ATOM 3777 O O . TYR A 1 481 ? 0.946 -11.812 2.046 1.00 37.44 481 TYR A O 1
ATOM 3785 N N . ASP A 1 482 ? 1.952 -10.495 0.498 1.00 35.59 482 ASP A N 1
ATOM 3786 C CA . ASP A 1 482 ? 1.789 -11.298 -0.734 1.00 35.59 482 ASP A CA 1
ATOM 3787 C C . ASP A 1 482 ? 2.194 -12.787 -0.649 1.00 35.59 482 ASP A C 1
ATOM 3789 O O . ASP A 1 482 ? 1.857 -13.565 -1.537 1.00 35.59 482 ASP A O 1
ATOM 3793 N N . VAL A 1 483 ? 2.895 -13.217 0.406 1.00 31.14 483 VAL A N 1
ATOM 3794 C CA . VAL A 1 483 ? 3.366 -14.608 0.568 1.00 31.14 483 VAL A CA 1
ATOM 3795 C C . VAL A 1 483 ? 2.424 -15.514 1.363 1.00 31.14 483 VAL A C 1
ATOM 3797 O O . VAL A 1 483 ? 2.545 -16.728 1.239 1.00 31.14 483 VAL A O 1
ATOM 3800 N N . ASN A 1 484 ? 1.468 -14.967 2.128 1.00 37.75 484 ASN A N 1
ATOM 3801 C CA . ASN A 1 484 ? 0.334 -15.730 2.671 1.00 37.75 484 ASN A CA 1
ATOM 3802 C C . ASN A 1 484 ? -0.724 -14.765 3.259 1.00 37.75 484 ASN A C 1
ATOM 3804 O O . ASN A 1 484 ? -0.653 -14.410 4.443 1.00 37.75 484 ASN A O 1
ATOM 3808 N N . PRO A 1 485 ? -1.680 -14.258 2.461 1.00 35.09 485 PRO A N 1
ATOM 3809 C CA . PRO A 1 485 ? -2.555 -13.160 2.883 1.00 35.09 485 PRO A CA 1
ATOM 3810 C C . PRO A 1 485 ? -3.489 -13.540 4.047 1.00 35.09 485 PRO A C 1
ATOM 3812 O O . PRO A 1 485 ? -3.795 -12.696 4.891 1.00 35.09 485 PRO A O 1
ATOM 3815 N N . GLY A 1 486 ? -3.890 -14.815 4.146 1.00 38.69 486 GLY A N 1
ATOM 3816 C CA . GLY A 1 486 ? -4.748 -15.328 5.219 1.00 38.69 486 GLY A CA 1
ATOM 3817 C C . GLY A 1 486 ? -4.073 -15.358 6.593 1.00 38.69 486 GLY A C 1
ATOM 3818 O O . GLY A 1 486 ? -4.704 -14.997 7.581 1.00 38.69 486 GLY A O 1
ATOM 3819 N N . GLU A 1 487 ? -2.786 -15.701 6.675 1.00 40.81 487 GLU A N 1
ATOM 3820 C CA . GLU A 1 487 ? -2.046 -15.813 7.945 1.00 40.81 487 GLU A CA 1
ATOM 3821 C C . GLU A 1 487 ? -1.587 -14.444 8.472 1.00 40.81 487 GLU A C 1
ATOM 3823 O O . GLU A 1 487 ? -1.708 -14.179 9.667 1.00 40.81 487 GLU A O 1
ATOM 3828 N N . ASN A 1 488 ? -1.194 -13.524 7.583 1.00 39.31 488 ASN A N 1
ATOM 3829 C CA . ASN A 1 488 ? -0.569 -12.244 7.951 1.00 39.31 488 ASN A CA 1
ATOM 3830 C C . ASN A 1 488 ? -1.539 -11.079 8.205 1.00 39.31 488 ASN A C 1
ATOM 3832 O O . ASN A 1 488 ? -1.170 -10.108 8.867 1.00 39.31 488 ASN A O 1
ATOM 3836 N N . ALA A 1 489 ? -2.777 -11.150 7.701 1.00 48.47 489 ALA A N 1
ATOM 3837 C CA . ALA A 1 489 ? -3.751 -10.083 7.919 1.00 48.47 489 ALA A CA 1
ATOM 3838 C C . ALA A 1 489 ? -4.023 -9.870 9.420 1.00 48.47 489 ALA A C 1
ATOM 3840 O O . ALA A 1 489 ? -4.233 -10.839 10.156 1.00 48.47 489 ALA A O 1
ATOM 3841 N N . LEU A 1 490 ? -4.052 -8.613 9.875 1.00 54.75 490 LEU A N 1
ATOM 3842 C CA . LEU A 1 490 ? -4.394 -8.285 11.264 1.00 54.75 490 LEU A CA 1
ATOM 3843 C C . LEU A 1 490 ? -5.811 -8.769 11.591 1.00 54.75 490 LEU A C 1
ATOM 3845 O O . LEU A 1 490 ? -6.719 -8.574 10.784 1.00 54.75 490 LEU A O 1
ATOM 3849 N N . ALA A 1 491 ? -5.998 -9.369 12.766 1.00 64.31 491 ALA A N 1
ATOM 3850 C CA . ALA A 1 491 ? -7.319 -9.664 13.306 1.00 64.31 491 ALA A CA 1
ATOM 3851 C C . ALA A 1 491 ? -7.770 -8.558 14.258 1.00 64.31 491 ALA A C 1
ATOM 3853 O O . ALA A 1 491 ? -7.004 -8.110 15.109 1.00 64.31 491 ALA A O 1
ATOM 3854 N N . PHE A 1 492 ? -9.020 -8.128 14.117 1.00 68.88 492 PHE A N 1
ATOM 3855 C CA . PHE A 1 492 ? -9.617 -7.077 14.929 1.00 68.88 492 PHE A CA 1
ATOM 3856 C C . PHE A 1 492 ? -10.678 -7.653 15.873 1.00 68.88 492 PHE A C 1
ATOM 3858 O O . PHE A 1 492 ? -11.355 -8.627 15.524 1.00 68.88 492 PHE A O 1
ATOM 3865 N N . PRO A 1 493 ? -10.879 -7.048 17.061 1.00 62.91 493 PRO A N 1
ATOM 3866 C CA . PRO A 1 493 ? -11.904 -7.491 18.008 1.00 62.91 493 PRO A CA 1
ATOM 3867 C C . PRO A 1 493 ? -13.322 -7.477 17.426 1.00 62.91 493 PRO A C 1
ATOM 3869 O O . PRO A 1 493 ? -14.172 -8.258 17.851 1.00 62.91 493 PRO A O 1
ATOM 3872 N N . SER A 1 494 ? -13.573 -6.582 16.470 1.00 80.06 494 SER A N 1
ATOM 3873 C CA . SER A 1 494 ? -14.822 -6.483 15.727 1.00 80.06 494 SER A CA 1
ATOM 3874 C C . SER A 1 494 ? -14.604 -5.722 14.417 1.00 80.06 494 SER A C 1
ATOM 3876 O O . SER A 1 494 ? -13.556 -5.100 14.216 1.00 80.06 494 SER A O 1
ATOM 3878 N N . VAL A 1 495 ? -15.589 -5.775 13.521 1.00 90.06 495 VAL A N 1
ATOM 3879 C CA . VAL A 1 495 ? -15.543 -5.066 12.233 1.00 90.06 495 VAL A CA 1
ATOM 3880 C C . VAL A 1 495 ? -15.547 -3.549 12.446 1.00 90.06 495 VAL A C 1
ATOM 3882 O O . VAL A 1 495 ? -14.849 -2.810 11.760 1.00 90.06 495 VAL A O 1
ATOM 3885 N N . GLU A 1 496 ? -16.272 -3.079 13.454 1.00 90.69 496 GLU A N 1
ATOM 3886 C CA . GLU A 1 496 ? -16.343 -1.674 13.848 1.00 90.69 496 GLU A CA 1
ATOM 3887 C C . GLU A 1 496 ? -14.979 -1.158 14.318 1.00 90.69 496 GLU A C 1
ATOM 3889 O O . GLU A 1 496 ? -14.541 -0.091 13.895 1.00 90.69 496 GLU A O 1
ATOM 3894 N N . ALA A 1 497 ? -14.264 -1.950 15.128 1.00 76.50 497 ALA A N 1
ATOM 3895 C CA . ALA A 1 497 ? -12.911 -1.614 15.566 1.00 76.50 497 ALA A CA 1
ATOM 3896 C C . ALA A 1 497 ? -11.927 -1.533 14.386 1.00 76.50 497 ALA A C 1
ATOM 3898 O O . ALA A 1 497 ? -10.997 -0.730 14.404 1.00 76.50 497 ALA A O 1
ATOM 3899 N N . ASN A 1 498 ? -12.132 -2.348 13.349 1.00 92.88 498 ASN A N 1
ATOM 3900 C CA . ASN A 1 498 ? -11.350 -2.264 12.123 1.00 92.88 498 ASN A CA 1
ATOM 3901 C C . ASN A 1 498 ? -11.661 -0.999 11.306 1.00 92.88 498 ASN A C 1
ATOM 3903 O O . ASN A 1 498 ? -10.728 -0.394 10.784 1.00 92.88 498 ASN A O 1
ATOM 3907 N N . ILE A 1 499 ? -12.928 -0.574 11.225 1.00 95.69 499 ILE A N 1
ATOM 3908 C CA . ILE A 1 499 ? -13.326 0.692 10.579 1.00 95.69 499 ILE A CA 1
ATOM 3909 C C . ILE A 1 499 ? -12.689 1.890 11.286 1.00 95.69 499 ILE A C 1
ATOM 3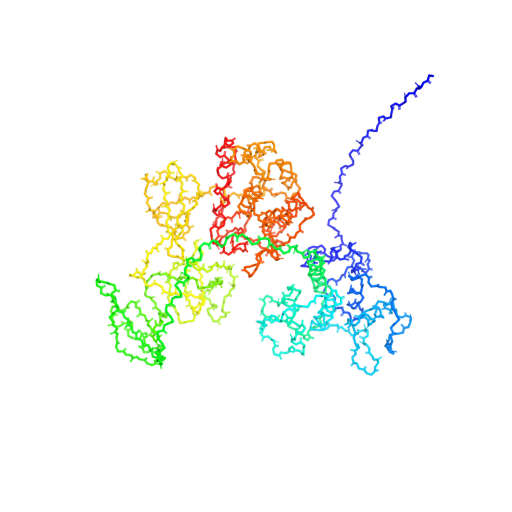911 O O . ILE A 1 499 ? -12.060 2.714 10.624 1.00 95.69 499 ILE A O 1
ATOM 3915 N N . ASP A 1 500 ? -12.804 1.948 12.611 1.00 88.00 500 ASP A N 1
ATOM 3916 C CA . ASP A 1 500 ? -12.219 3.002 13.446 1.00 88.00 500 ASP A CA 1
ATOM 3917 C C . ASP A 1 500 ? -10.694 3.085 13.262 1.00 88.00 500 ASP A C 1
ATOM 3919 O O . ASP A 1 500 ? -10.151 4.128 12.888 1.00 88.00 500 ASP A O 1
ATOM 3923 N N . PHE A 1 501 ? -10.008 1.943 13.395 1.00 84.81 501 PHE A N 1
ATOM 3924 C CA . PHE A 1 501 ? -8.563 1.858 13.202 1.00 84.81 501 PHE A CA 1
ATOM 3925 C C . PHE A 1 501 ? -8.135 2.280 11.794 1.00 84.81 501 PHE A C 1
ATOM 3927 O O . PHE A 1 501 ? -7.184 3.047 11.643 1.00 84.81 501 PHE A O 1
ATOM 3934 N N . ALA A 1 502 ? -8.816 1.785 10.756 1.00 88.81 502 ALA A N 1
ATOM 3935 C CA . ALA A 1 502 ? -8.481 2.109 9.375 1.00 88.81 502 ALA A CA 1
ATOM 3936 C C . ALA A 1 502 ? -8.646 3.607 9.106 1.00 88.81 502 ALA A C 1
ATOM 3938 O O . ALA A 1 502 ? -7.750 4.220 8.525 1.00 88.81 502 ALA A O 1
ATOM 3939 N N . ALA A 1 503 ? -9.742 4.214 9.567 1.00 94.31 503 ALA A N 1
ATOM 3940 C CA . ALA A 1 503 ? -9.984 5.642 9.413 1.00 94.31 503 ALA A CA 1
ATOM 3941 C C . ALA A 1 503 ? -8.914 6.482 10.121 1.00 94.31 503 ALA A C 1
ATOM 3943 O O . ALA A 1 503 ? -8.333 7.370 9.493 1.00 94.31 503 ALA A O 1
ATOM 3944 N N . LYS A 1 504 ? -8.574 6.149 11.372 1.00 89.06 504 LYS A N 1
ATOM 3945 C CA . LYS A 1 504 ? -7.467 6.787 12.096 1.00 89.06 504 LYS A CA 1
ATOM 3946 C C . LYS A 1 504 ? -6.154 6.671 11.323 1.00 89.06 504 LYS A C 1
ATOM 3948 O O . LYS A 1 504 ? -5.512 7.678 11.031 1.00 89.06 504 LYS A O 1
ATOM 3953 N N . TYR A 1 505 ? -5.786 5.450 10.935 1.00 83.31 505 TYR A N 1
ATOM 3954 C CA . TYR A 1 505 ? -4.536 5.162 10.237 1.00 83.31 505 TYR A CA 1
ATOM 3955 C C . TYR A 1 505 ? -4.427 5.917 8.906 1.00 83.31 505 TYR A C 1
ATOM 3957 O O . TYR A 1 505 ? -3.384 6.509 8.616 1.00 83.31 505 TYR A O 1
ATOM 3965 N N . ILE A 1 506 ? -5.503 5.931 8.113 1.00 91.06 506 ILE A N 1
ATOM 3966 C CA . ILE A 1 506 ? -5.583 6.675 6.853 1.00 91.06 506 ILE A CA 1
ATOM 3967 C C . ILE A 1 506 ? -5.459 8.177 7.115 1.00 91.06 506 ILE A C 1
ATOM 3969 O O . ILE A 1 506 ? -4.661 8.839 6.450 1.00 91.06 506 ILE A O 1
ATOM 3973 N N . SER A 1 507 ? -6.205 8.712 8.085 1.00 92.50 507 SER A N 1
ATOM 3974 C CA . SER A 1 507 ? -6.152 10.135 8.421 1.00 92.50 507 SER A CA 1
ATOM 3975 C C . SER A 1 507 ? -4.730 10.563 8.767 1.00 92.50 507 SER A C 1
ATOM 3977 O O . SER A 1 507 ? -4.176 11.438 8.104 1.00 92.50 507 SER A O 1
ATOM 3979 N N . GLU A 1 508 ? -4.115 9.885 9.737 1.00 84.88 508 GLU A N 1
ATOM 3980 C CA . GLU A 1 508 ? -2.809 10.242 10.289 1.00 84.88 508 GLU A CA 1
ATOM 3981 C C . GLU A 1 508 ? -1.678 10.067 9.275 1.00 84.88 508 GLU A C 1
ATOM 3983 O O . GLU A 1 508 ? -0.799 10.920 9.182 1.00 84.88 508 GLU A O 1
ATOM 3988 N N . ASN A 1 509 ? -1.692 8.986 8.489 1.00 79.56 509 ASN A N 1
ATOM 3989 C CA . ASN A 1 509 ? -0.535 8.633 7.669 1.00 79.56 509 ASN A CA 1
ATOM 3990 C C . ASN A 1 509 ? -0.649 9.063 6.205 1.00 79.56 509 ASN A C 1
ATOM 3992 O O . ASN A 1 509 ? 0.382 9.295 5.575 1.00 79.56 509 ASN A O 1
ATOM 3996 N N . TYR A 1 510 ? -1.862 9.160 5.658 1.00 86.94 510 TYR A N 1
ATOM 3997 C CA . TYR A 1 510 ? -2.081 9.414 4.231 1.00 86.94 510 TYR A CA 1
ATOM 3998 C C . TYR A 1 510 ? -2.711 10.771 3.935 1.00 86.94 510 TYR A C 1
ATOM 4000 O O . TYR A 1 510 ? -2.479 11.311 2.853 1.00 86.94 510 TYR A O 1
ATOM 4008 N N . LEU A 1 511 ? -3.503 11.325 4.859 1.00 91.62 511 LEU A N 1
ATOM 4009 C CA . LEU A 1 511 ? -4.273 12.546 4.607 1.00 91.62 511 LEU A CA 1
ATOM 4010 C C . LEU A 1 511 ? -3.744 13.780 5.349 1.00 91.62 511 LEU A C 1
ATOM 4012 O O . LEU A 1 511 ? -4.112 14.894 4.975 1.00 91.62 511 LEU A O 1
ATOM 4016 N N . THR A 1 512 ? -2.925 13.625 6.392 1.00 83.19 512 THR A N 1
ATOM 4017 C CA . THR A 1 512 ? -2.269 14.750 7.085 1.00 83.19 512 THR A CA 1
ATOM 4018 C C . THR A 1 512 ? -1.043 15.212 6.305 1.00 83.19 512 THR A C 1
ATOM 4020 O O . THR A 1 512 ? -0.115 14.438 6.070 1.00 83.19 512 THR A O 1
ATOM 4023 N N . ASP A 1 513 ? -1.037 16.477 5.894 1.00 77.25 513 ASP A N 1
ATOM 4024 C CA . ASP A 1 513 ? 0.088 17.095 5.199 1.00 77.25 513 ASP A CA 1
ATOM 4025 C C . ASP A 1 513 ? 1.301 17.263 6.122 1.00 77.25 513 ASP A C 1
ATOM 4027 O O . ASP A 1 513 ? 1.140 17.401 7.326 1.00 77.25 513 ASP A O 1
ATOM 4031 N N . ALA A 1 514 ? 2.516 17.250 5.557 1.00 58.31 514 ALA A N 1
ATOM 4032 C CA . ALA A 1 514 ? 3.825 17.460 6.212 1.00 58.31 514 ALA A CA 1
ATOM 4033 C C . ALA A 1 514 ? 4.189 16.569 7.433 1.00 58.31 514 ALA A C 1
ATOM 4035 O O . ALA A 1 514 ? 5.373 16.433 7.737 1.00 58.31 514 ALA A O 1
ATOM 4036 N N . GLU A 1 515 ? 3.214 15.939 8.085 1.00 62.56 515 GLU A N 1
ATOM 4037 C CA . GLU A 1 515 ? 3.308 15.103 9.282 1.00 62.56 515 GLU A CA 1
ATOM 4038 C C . GLU A 1 515 ? 2.943 13.639 8.975 1.00 62.56 515 GLU A C 1
ATOM 4040 O O . GLU A 1 515 ? 3.425 12.733 9.651 1.00 62.56 515 GLU A O 1
ATOM 4045 N N . GLY A 1 516 ? 2.152 13.380 7.924 1.00 60.56 516 GLY A N 1
ATOM 4046 C CA . GLY A 1 516 ? 1.783 12.026 7.513 1.00 60.56 516 GLY A CA 1
ATOM 4047 C C . GLY A 1 516 ? 2.924 11.274 6.826 1.00 60.56 516 GLY A C 1
ATOM 4048 O O . GLY A 1 516 ? 3.449 11.709 5.799 1.00 60.56 516 GLY A O 1
ATOM 4049 N N . THR A 1 517 ? 3.273 10.098 7.359 1.00 70.81 517 THR A N 1
ATOM 4050 C CA . THR A 1 517 ? 4.379 9.244 6.878 1.00 70.81 517 THR A CA 1
ATOM 4051 C C . THR A 1 517 ? 4.315 8.928 5.377 1.00 70.81 517 THR A C 1
ATOM 4053 O O . THR A 1 517 ? 5.355 8.796 4.728 1.00 70.81 517 THR A O 1
ATOM 4056 N N . TYR A 1 518 ? 3.106 8.805 4.826 1.00 79.50 518 TYR A N 1
ATOM 4057 C CA . TYR A 1 518 ? 2.824 8.357 3.460 1.00 79.50 518 TYR A CA 1
ATOM 4058 C C . TYR A 1 518 ? 2.129 9.427 2.608 1.00 79.50 518 TYR A C 1
ATOM 4060 O O . TYR A 1 518 ? 1.621 9.131 1.521 1.00 79.50 518 TYR A O 1
ATOM 4068 N N . TYR A 1 519 ? 2.099 10.674 3.083 1.00 84.75 519 TYR A N 1
ATOM 4069 C CA . TYR A 1 519 ? 1.367 11.752 2.436 1.00 84.75 519 TYR A CA 1
ATOM 4070 C C . TYR A 1 519 ? 1.914 12.061 1.035 1.00 84.75 519 TYR A C 1
ATOM 4072 O O . TYR A 1 519 ? 3.050 12.501 0.868 1.00 84.75 519 TYR A O 1
ATOM 4080 N N . ASN A 1 520 ? 1.064 11.879 0.023 1.00 88.50 520 ASN A N 1
ATOM 4081 C CA . ASN A 1 520 ? 1.331 12.228 -1.378 1.00 88.50 520 ASN A CA 1
ATOM 4082 C C . ASN A 1 520 ? 0.183 13.066 -1.981 1.00 88.50 520 ASN A C 1
ATOM 4084 O O . ASN A 1 520 ? 0.035 13.159 -3.199 1.00 88.50 520 ASN A O 1
ATOM 4088 N N . GLY A 1 521 ? -0.635 13.675 -1.117 1.00 91.69 521 GLY A N 1
ATOM 4089 C CA . GLY A 1 521 ? -1.884 14.353 -1.456 1.00 91.69 521 GLY A CA 1
ATOM 4090 C C . GLY A 1 521 ? -3.088 13.647 -0.833 1.00 91.69 521 GLY A C 1
ATOM 4091 O O . GLY A 1 521 ? -3.211 12.429 -0.916 1.00 91.69 521 GLY A O 1
ATOM 4092 N N . GLY A 1 522 ? -3.988 14.416 -0.214 1.00 93.94 522 GLY A N 1
ATOM 4093 C CA . GLY A 1 522 ? -5.159 13.897 0.505 1.00 93.94 522 GLY A CA 1
ATOM 4094 C C . GLY A 1 522 ? -6.315 13.433 -0.393 1.00 93.94 522 GLY A C 1
ATOM 4095 O O . GLY A 1 522 ? -7.453 13.833 -0.161 1.00 93.94 522 GLY A O 1
ATOM 4096 N N . TYR A 1 523 ? -6.029 12.650 -1.434 1.00 96.56 523 TYR A N 1
ATOM 4097 C CA . TYR A 1 523 ? -6.982 12.090 -2.403 1.00 96.56 523 TYR A CA 1
ATOM 4098 C C . TYR A 1 523 ? -6.544 10.682 -2.840 1.00 96.56 523 TYR A C 1
ATOM 4100 O O . TYR A 1 523 ? -5.399 10.302 -2.608 1.00 96.56 523 TYR A O 1
ATOM 4108 N N . LEU A 1 524 ? -7.421 9.895 -3.479 1.00 97.38 524 LEU A N 1
ATOM 4109 C CA . LEU A 1 524 ? -7.100 8.522 -3.921 1.00 97.38 524 LEU A CA 1
ATOM 4110 C C . LEU A 1 524 ? -5.932 8.490 -4.917 1.00 97.38 524 LEU A C 1
ATOM 4112 O O . LEU A 1 524 ? -4.918 7.827 -4.692 1.00 97.38 524 LEU A O 1
ATOM 4116 N N . GLY A 1 525 ? -6.101 9.227 -6.014 1.00 95.12 525 GLY A N 1
ATOM 4117 C CA . GLY A 1 525 ? -5.101 9.446 -7.043 1.00 95.12 525 GLY A CA 1
ATOM 4118 C C . GLY A 1 525 ? -4.621 8.182 -7.757 1.00 95.12 525 GLY A C 1
ATOM 4119 O O . GLY A 1 525 ? -5.356 7.210 -7.951 1.00 95.12 525 GLY A O 1
ATOM 4120 N N . ASN A 1 526 ? -3.374 8.229 -8.208 1.00 95.00 526 ASN A N 1
ATOM 4121 C CA . ASN A 1 526 ? -2.704 7.188 -8.981 1.00 95.00 526 ASN A CA 1
ATOM 4122 C C . ASN A 1 526 ? -1.226 7.095 -8.550 1.00 95.00 526 ASN A C 1
ATOM 4124 O O . ASN A 1 526 ? -0.851 7.593 -7.491 1.00 95.00 526 ASN A O 1
ATOM 4128 N N . LYS A 1 527 ? -0.365 6.457 -9.350 1.00 92.81 527 LYS A N 1
ATOM 4129 C CA . LYS A 1 527 ? 1.064 6.336 -9.011 1.00 92.81 527 LYS A CA 1
ATOM 4130 C C . LYS A 1 527 ? 1.848 7.651 -9.063 1.00 92.81 527 LYS A C 1
ATOM 4132 O O . LYS A 1 527 ? 2.962 7.689 -8.555 1.00 92.81 527 LYS A O 1
ATOM 4137 N N . ASN A 1 528 ? 1.279 8.721 -9.617 1.00 92.62 528 ASN A N 1
ATOM 4138 C CA . ASN A 1 528 ? 1.913 10.037 -9.694 1.00 92.62 528 ASN A CA 1
ATOM 4139 C C . ASN A 1 528 ? 1.541 10.975 -8.528 1.00 92.62 528 ASN A C 1
ATOM 4141 O O . ASN A 1 528 ? 2.251 11.941 -8.268 1.00 92.62 528 ASN A O 1
ATOM 4145 N N . GLY A 1 529 ? 0.448 10.709 -7.812 1.00 91.94 529 GLY A N 1
ATOM 4146 C CA . GLY A 1 529 ? 0.013 11.526 -6.679 1.00 91.94 529 GLY A CA 1
ATOM 4147 C C . GLY A 1 529 ? -1.224 10.947 -6.003 1.00 91.94 529 GLY A C 1
ATOM 4148 O O . GLY A 1 529 ? -1.986 10.222 -6.639 1.00 91.94 529 GLY A O 1
ATOM 4149 N N . GLY A 1 530 ? -1.429 11.281 -4.730 1.00 94.19 530 GLY A N 1
ATOM 4150 C CA . GLY A 1 530 ? -2.482 10.725 -3.879 1.00 94.19 530 GLY A CA 1
ATOM 4151 C C . GLY A 1 530 ? -2.050 9.470 -3.115 1.00 94.19 530 GLY A C 1
ATOM 4152 O O . GLY A 1 530 ? -0.888 9.067 -3.128 1.00 94.19 530 GLY A O 1
ATOM 4153 N N . MET A 1 531 ? -2.999 8.825 -2.443 1.00 94.44 531 MET A N 1
ATOM 4154 C CA . MET A 1 531 ? -2.758 7.637 -1.620 1.00 94.44 531 MET A CA 1
ATOM 4155 C C . MET A 1 531 ? -2.101 6.492 -2.399 1.00 94.44 531 MET A C 1
ATOM 4157 O O . MET A 1 531 ? -1.193 5.832 -1.890 1.00 94.44 531 MET A O 1
ATOM 4161 N N . ASN A 1 532 ? -2.516 6.277 -3.651 1.00 94.19 532 ASN A N 1
ATOM 4162 C CA . ASN A 1 532 ? -2.079 5.133 -4.454 1.00 94.19 532 ASN A CA 1
ATOM 4163 C C . ASN A 1 532 ? -0.568 5.135 -4.787 1.00 94.19 532 ASN A C 1
ATOM 4165 O O . ASN A 1 532 ? -0.009 4.122 -5.216 1.00 94.19 532 ASN A O 1
ATOM 4169 N N . VAL A 1 533 ? 0.133 6.250 -4.551 1.00 88.81 533 VAL A N 1
ATOM 4170 C CA . VAL A 1 533 ? 1.595 6.303 -4.680 1.00 88.81 533 VAL A CA 1
ATOM 4171 C C . VAL A 1 533 ? 2.255 5.256 -3.786 1.00 88.81 533 VAL A C 1
ATOM 4173 O O . VAL A 1 533 ? 3.179 4.589 -4.233 1.00 88.81 533 VAL A 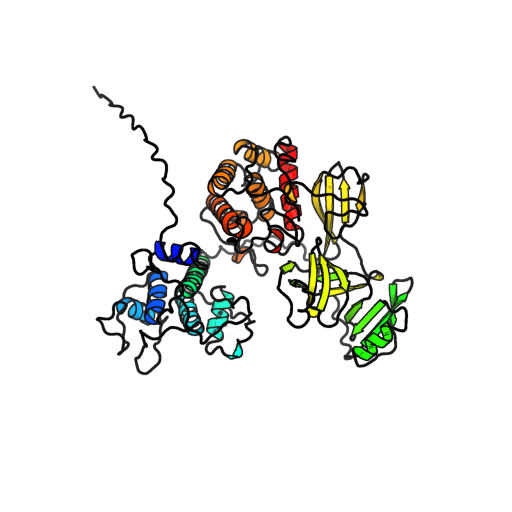O 1
ATOM 4176 N N . VAL A 1 534 ? 1.779 5.039 -2.559 1.00 82.31 534 VAL A N 1
ATOM 4177 C CA . VAL A 1 534 ? 2.416 4.076 -1.636 1.00 82.31 534 VAL A CA 1
ATOM 4178 C C . VAL A 1 534 ? 1.447 3.121 -0.940 1.00 82.31 534 VAL A C 1
ATOM 4180 O O . VAL A 1 534 ? 1.912 2.184 -0.295 1.00 82.31 534 VAL A O 1
ATOM 4183 N N . TYR A 1 535 ? 0.132 3.306 -1.106 1.00 83.00 535 TYR A N 1
ATOM 4184 C CA . TYR A 1 535 ? -0.877 2.472 -0.446 1.00 83.00 535 TYR A CA 1
ATOM 4185 C C . TYR A 1 535 ? -0.913 1.028 -0.970 1.00 83.00 535 TYR A C 1
ATOM 4187 O O . TYR A 1 535 ? -0.931 0.096 -0.174 1.00 83.00 535 TYR A O 1
ATOM 4195 N N . ALA A 1 536 ? -0.890 0.837 -2.292 1.00 80.62 536 ALA A N 1
ATOM 4196 C CA . ALA A 1 536 ? -1.038 -0.476 -2.923 1.00 80.62 536 ALA A CA 1
ATOM 4197 C C . ALA A 1 536 ? -0.000 -0.696 -4.028 1.00 80.62 536 ALA A C 1
ATOM 4199 O O . ALA A 1 536 ? 0.427 0.258 -4.672 1.00 80.62 536 ALA A O 1
ATOM 4200 N N . SER A 1 537 ? 0.372 -1.948 -4.304 1.00 80.12 537 SER A N 1
ATOM 4201 C CA . SER A 1 537 ? 1.181 -2.314 -5.480 1.00 80.12 537 SER A CA 1
ATOM 4202 C C . SER A 1 537 ? 0.379 -2.222 -6.786 1.00 80.12 537 SER A C 1
ATOM 4204 O O . SER A 1 537 ? 0.958 -1.986 -7.844 1.00 80.12 537 SER A O 1
ATOM 4206 N N . ASP A 1 538 ? -0.948 -2.354 -6.723 1.00 87.06 538 ASP A N 1
ATOM 4207 C CA . ASP A 1 538 ? -1.842 -2.190 -7.870 1.00 87.06 538 ASP A CA 1
ATOM 4208 C C . ASP A 1 538 ? -1.874 -0.719 -8.339 1.00 87.06 538 ASP A C 1
ATOM 4210 O O . ASP A 1 538 ? -2.410 0.148 -7.640 1.00 87.06 538 ASP A O 1
ATOM 4214 N N . PRO A 1 539 ? -1.365 -0.397 -9.545 1.00 91.81 539 PRO A N 1
ATOM 4215 C CA . PRO A 1 539 ? -1.352 0.974 -10.053 1.00 91.81 539 PRO A CA 1
ATOM 4216 C C . PRO A 1 539 ? -2.748 1.559 -10.304 1.00 91.81 539 PRO A C 1
ATOM 4218 O O . PRO A 1 539 ? -2.880 2.774 -10.474 1.00 91.81 539 PRO A O 1
ATOM 4221 N N . TYR A 1 540 ? -3.789 0.729 -10.290 1.00 94.06 540 TYR A N 1
ATOM 4222 C CA . TYR A 1 540 ? -5.172 1.105 -10.555 1.00 94.06 540 TYR A CA 1
ATOM 4223 C C . TYR A 1 540 ? -6.075 1.056 -9.315 1.00 94.06 540 TYR A C 1
ATOM 4225 O O . TYR A 1 540 ? -7.262 1.365 -9.435 1.00 94.06 540 TYR A O 1
ATOM 4233 N N . TRP A 1 541 ? -5.534 0.751 -8.128 1.00 95.12 541 TRP A N 1
ATOM 4234 C CA . TRP A 1 541 ? -6.285 0.697 -6.864 1.00 95.12 541 TRP A CA 1
ATOM 4235 C C . TRP A 1 541 ? -7.162 1.943 -6.649 1.00 95.12 541 TRP A C 1
ATOM 4237 O O . TRP A 1 541 ? -8.380 1.840 -6.506 1.00 95.12 541 TRP A O 1
ATOM 4247 N N . GLY A 1 542 ? -6.581 3.142 -6.766 1.00 95.88 542 GLY A N 1
ATOM 4248 C CA . GLY A 1 542 ? -7.319 4.399 -6.586 1.00 95.88 542 GLY A CA 1
ATOM 4249 C C . GLY A 1 542 ? -8.470 4.583 -7.587 1.00 95.88 542 GLY A C 1
ATOM 4250 O O . GLY A 1 542 ? -9.532 5.090 -7.227 1.00 95.88 542 GLY A O 1
ATOM 4251 N N . GLN A 1 543 ? -8.310 4.109 -8.829 1.00 95.31 543 GLN A N 1
ATOM 4252 C CA . GLN A 1 543 ? -9.374 4.146 -9.838 1.00 95.31 543 GLN A CA 1
ATOM 4253 C C . GLN A 1 543 ? -10.500 3.150 -9.515 1.00 95.31 543 GLN A C 1
ATOM 4255 O O . GLN A 1 543 ? -11.674 3.472 -9.702 1.00 95.31 543 GLN A O 1
ATOM 4260 N N . LYS A 1 544 ? -10.167 1.956 -9.003 1.00 92.38 544 LYS A N 1
ATOM 4261 C CA . LYS A 1 544 ? -11.150 0.936 -8.597 1.00 92.38 544 LYS A CA 1
ATOM 4262 C C . LYS A 1 544 ? -12.013 1.428 -7.434 1.00 92.38 544 LYS A C 1
ATOM 4264 O O . LYS A 1 544 ? -13.240 1.318 -7.498 1.00 92.38 544 LYS A O 1
ATOM 4269 N N . ILE A 1 545 ? -11.393 2.029 -6.417 1.00 97.12 545 ILE A N 1
ATOM 4270 C CA . ILE A 1 545 ? -12.092 2.625 -5.266 1.00 97.12 545 ILE A CA 1
ATOM 4271 C C . ILE A 1 545 ? -12.998 3.770 -5.729 1.00 97.12 545 ILE A C 1
ATOM 4273 O O . ILE A 1 545 ? -14.190 3.789 -5.417 1.00 97.12 545 ILE A O 1
ATOM 4277 N N . ALA A 1 546 ? -12.473 4.682 -6.552 1.00 96.94 546 ALA A N 1
ATOM 4278 C CA . ALA A 1 546 ? -13.244 5.789 -7.110 1.00 96.94 546 ALA A CA 1
ATOM 4279 C C . ALA A 1 546 ? -14.451 5.312 -7.941 1.00 96.94 546 ALA A C 1
ATOM 4281 O O . ALA A 1 546 ? -15.511 5.939 -7.911 1.00 96.94 546 ALA A O 1
ATOM 4282 N N . GLY A 1 547 ? -14.328 4.179 -8.639 1.00 89.00 547 GLY A N 1
ATOM 4283 C CA . GLY A 1 547 ? -15.429 3.531 -9.350 1.00 89.00 547 GLY A CA 1
ATOM 4284 C C . GLY A 1 547 ? -16.512 2.947 -8.432 1.00 89.00 547 GLY A C 1
ATOM 4285 O O . GLY A 1 547 ? -17.688 2.909 -8.803 1.00 89.00 547 GLY A O 1
ATOM 4286 N N . TYR A 1 548 ? -16.164 2.493 -7.222 1.00 93.31 548 TYR A N 1
ATOM 4287 C CA . TYR A 1 548 ? -17.153 2.141 -6.193 1.00 93.31 548 TYR A CA 1
ATOM 4288 C C . TYR A 1 548 ? -17.867 3.379 -5.648 1.00 93.31 548 TYR A C 1
ATOM 4290 O O . TYR A 1 548 ? -19.096 3.369 -5.586 1.00 93.31 548 TYR A O 1
ATOM 4298 N N . MET A 1 549 ? -17.127 4.448 -5.335 1.00 98.06 549 MET A N 1
ATOM 4299 C CA . MET A 1 549 ? -17.713 5.715 -4.877 1.00 98.06 549 MET A CA 1
ATOM 4300 C C . MET A 1 549 ? -18.678 6.293 -5.917 1.00 98.06 549 MET A C 1
ATOM 4302 O O . MET A 1 549 ? -19.809 6.630 -5.584 1.00 98.06 549 MET A O 1
ATOM 4306 N N . TYR A 1 550 ? -18.279 6.313 -7.193 1.00 92.69 550 TYR A N 1
ATOM 4307 C CA . TYR A 1 550 ? -19.126 6.787 -8.286 1.00 92.69 550 TYR A CA 1
ATOM 4308 C C . TYR A 1 550 ? -20.423 5.981 -8.422 1.00 92.69 550 TYR A C 1
ATOM 4310 O O . TYR A 1 550 ? -21.498 6.561 -8.551 1.00 92.69 550 TYR A O 1
ATOM 4318 N N . ARG A 1 551 ? -20.356 4.643 -8.369 1.00 86.56 551 ARG A N 1
ATOM 4319 C CA . ARG A 1 551 ? -21.560 3.793 -8.431 1.00 86.56 551 ARG A CA 1
ATOM 4320 C C . ARG A 1 551 ? -22.503 4.055 -7.264 1.00 86.56 551 ARG A C 1
ATOM 4322 O O . ARG A 1 551 ? -23.710 4.147 -7.475 1.00 86.56 551 ARG A O 1
ATOM 4329 N N . ALA A 1 552 ? -21.948 4.175 -6.064 1.00 90.81 552 ALA A N 1
ATOM 4330 C CA . ALA A 1 552 ? -22.707 4.470 -4.861 1.00 90.81 552 ALA A CA 1
ATOM 4331 C C . ALA A 1 552 ? -23.409 5.827 -4.973 1.00 90.81 552 ALA A C 1
ATOM 4333 O O . ALA A 1 552 ? -24.628 5.903 -4.822 1.00 90.81 552 ALA A O 1
ATOM 4334 N N . ASP A 1 553 ? -22.669 6.867 -5.353 1.00 95.00 553 ASP A N 1
ATOM 4335 C CA . ASP A 1 553 ? -23.214 8.204 -5.555 1.00 95.00 553 ASP A CA 1
ATOM 4336 C C . ASP A 1 553 ? -24.299 8.219 -6.647 1.00 95.00 553 ASP A C 1
ATOM 4338 O O . ASP A 1 553 ? -25.395 8.732 -6.427 1.00 95.00 553 ASP A O 1
ATOM 4342 N N . LYS A 1 554 ? -24.069 7.548 -7.784 1.00 87.56 554 LYS A N 1
ATOM 4343 C CA . LYS A 1 554 ? -25.047 7.441 -8.879 1.00 87.56 554 LYS A CA 1
ATOM 4344 C C . LYS A 1 554 ? -26.361 6.792 -8.437 1.00 87.56 554 LYS A C 1
ATOM 4346 O O . LYS A 1 554 ? -27.434 7.250 -8.829 1.00 87.56 554 LYS A O 1
ATOM 4351 N N . VAL A 1 555 ? -26.293 5.726 -7.637 1.00 86.00 555 VAL A N 1
ATOM 4352 C CA . VAL A 1 555 ? -27.477 5.012 -7.126 1.00 86.00 555 VAL A CA 1
ATOM 4353 C C . VAL A 1 555 ? -28.222 5.841 -6.078 1.00 86.00 555 VAL A C 1
ATOM 4355 O O . VAL A 1 555 ? -29.452 5.854 -6.078 1.00 86.00 555 VAL A O 1
ATOM 4358 N N . MET A 1 556 ? -27.495 6.545 -5.210 1.00 91.31 556 MET A N 1
ATOM 4359 C CA . MET A 1 556 ? -28.069 7.315 -4.101 1.00 91.31 556 MET A CA 1
ATOM 4360 C C . MET A 1 556 ? -28.472 8.756 -4.474 1.00 91.31 556 MET A C 1
ATOM 4362 O O . MET A 1 556 ? -28.978 9.498 -3.626 1.00 91.31 556 MET A O 1
ATOM 4366 N N . GLY A 1 557 ? -28.330 9.143 -5.746 1.00 91.56 557 GLY A N 1
ATOM 4367 C CA . GLY A 1 557 ? -28.891 10.382 -6.293 1.00 91.56 557 GLY A CA 1
ATOM 4368 C C . GLY A 1 557 ? -27.903 11.533 -6.487 1.00 91.56 557 GLY A C 1
ATOM 4369 O O . GLY A 1 557 ? -28.338 12.682 -6.486 1.00 91.56 557 GLY A O 1
ATOM 4370 N N . GLU A 1 558 ? -26.618 11.230 -6.671 1.00 93.81 558 GLU A N 1
ATOM 4371 C CA . GLU A 1 558 ? -25.563 12.158 -7.109 1.00 93.81 558 GLU A CA 1
ATOM 4372 C C . GLU A 1 558 ? -25.374 13.369 -6.185 1.00 93.81 558 GLU A C 1
ATOM 4374 O O . GLU A 1 558 ? -25.264 14.516 -6.626 1.00 93.81 558 GLU A O 1
ATOM 4379 N N . LYS A 1 559 ? -25.395 13.129 -4.871 1.00 96.56 559 LYS A N 1
ATOM 4380 C CA . LYS A 1 559 ? -25.274 14.191 -3.870 1.00 96.56 559 LYS A CA 1
ATOM 4381 C C . LYS A 1 559 ? -23.842 14.677 -3.672 1.00 96.56 559 LYS A C 1
ATOM 4383 O O . LYS A 1 559 ? -23.692 15.821 -3.259 1.00 96.56 559 LYS A O 1
ATOM 4388 N N . ASP A 1 560 ? -22.828 13.858 -3.962 1.00 95.00 560 ASP A N 1
ATOM 4389 C CA . ASP A 1 560 ? -21.423 14.183 -3.677 1.00 95.00 560 ASP A CA 1
ATOM 4390 C C . ASP A 1 560 ? -20.598 14.538 -4.918 1.00 95.00 560 ASP A C 1
ATOM 4392 O O . ASP A 1 560 ? -19.658 15.338 -4.812 1.00 95.00 560 ASP A O 1
ATOM 4396 N N . ILE A 1 561 ? -20.920 13.983 -6.094 1.00 91.81 561 ILE A N 1
ATOM 4397 C CA . ILE A 1 561 ? -20.182 14.309 -7.317 1.00 91.81 561 ILE A CA 1
ATOM 4398 C C . ILE A 1 561 ? -20.275 15.812 -7.626 1.00 91.81 561 ILE A C 1
ATOM 4400 O O . ILE A 1 561 ? -21.337 16.429 -7.540 1.00 91.81 561 ILE A O 1
ATOM 4404 N N . HIS A 1 562 ? -19.135 16.419 -7.964 1.00 88.25 562 HIS A N 1
ATOM 4405 C CA . HIS A 1 562 ? -19.002 17.843 -8.308 1.00 88.25 562 HIS A CA 1
ATOM 4406 C C . HIS A 1 562 ? -19.394 18.858 -7.214 1.00 88.25 562 HIS A C 1
ATOM 4408 O O . HIS A 1 562 ? -19.573 20.037 -7.523 1.00 88.25 562 HIS A O 1
ATOM 4414 N N . GLN A 1 563 ? -19.495 18.447 -5.945 1.00 86.19 563 GLN A N 1
ATOM 4415 C CA . GLN A 1 563 ? -19.739 19.388 -4.840 1.00 86.19 563 GLN A CA 1
ATOM 4416 C C . GLN A 1 563 ? -18.493 20.184 -4.427 1.00 86.19 563 GLN A C 1
ATOM 4418 O O . GLN A 1 563 ? -18.619 21.268 -3.856 1.00 86.19 563 GLN A O 1
ATOM 4423 N N . LEU A 1 564 ? -17.296 19.657 -4.698 1.00 86.12 564 LEU A N 1
ATOM 4424 C CA . LEU A 1 564 ? -16.015 20.265 -4.339 1.00 86.12 564 LEU A CA 1
ATOM 4425 C C . LEU A 1 564 ? -15.108 20.435 -5.559 1.00 86.12 564 LEU A C 1
ATOM 4427 O O . LEU A 1 564 ? -15.286 19.787 -6.590 1.00 86.12 564 LEU A O 1
ATOM 4431 N N . ASP A 1 565 ? -14.095 21.284 -5.417 1.00 86.38 565 ASP A N 1
ATOM 4432 C CA . ASP A 1 565 ? -13.014 21.356 -6.392 1.00 86.38 565 ASP A CA 1
ATOM 4433 C C . ASP A 1 565 ? -12.109 20.120 -6.264 1.00 86.38 565 ASP A C 1
ATOM 4435 O O . ASP A 1 565 ? -11.739 19.704 -5.162 1.00 86.38 565 ASP A O 1
ATOM 4439 N N . MET A 1 566 ? -11.739 19.536 -7.406 1.00 88.75 566 MET A N 1
ATOM 4440 C CA . MET A 1 566 ? -10.742 18.464 -7.461 1.00 88.75 566 MET A CA 1
ATOM 4441 C C . MET A 1 566 ? -9.353 19.010 -7.124 1.00 88.75 566 MET A C 1
ATOM 4443 O O . MET A 1 566 ? -8.993 20.120 -7.525 1.00 88.75 566 MET A O 1
ATOM 4447 N N . ILE A 1 567 ? -8.5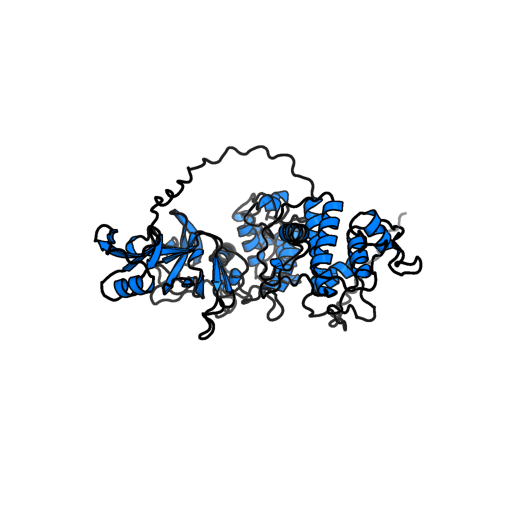41 18.201 -6.447 1.00 82.62 567 ILE A N 1
ATOM 4448 C CA . ILE A 1 567 ? -7.141 18.526 -6.184 1.00 82.62 567 ILE A CA 1
ATOM 4449 C C . ILE A 1 567 ? -6.360 18.441 -7.501 1.00 82.62 567 ILE A C 1
ATOM 4451 O O . ILE A 1 567 ? -6.412 17.434 -8.210 1.00 82.62 567 ILE A O 1
ATOM 4455 N N . SER A 1 568 ? -5.639 19.512 -7.842 1.00 72.31 568 SER A N 1
ATOM 4456 C CA . SER A 1 568 ? -4.736 19.524 -8.995 1.00 72.31 568 SER A CA 1
ATOM 4457 C C . SER A 1 568 ? -3.493 18.685 -8.706 1.00 72.31 568 SER A C 1
ATOM 4459 O O . SER A 1 568 ? -2.893 18.842 -7.641 1.00 72.31 568 SER A O 1
ATOM 4461 N N . GLN A 1 569 ? -3.106 17.843 -9.665 1.00 58.47 569 GLN A N 1
ATOM 4462 C CA . GLN A 1 569 ? -1.797 17.185 -9.688 1.00 58.47 569 GLN A CA 1
ATOM 4463 C C . GLN A 1 569 ? -0.674 18.154 -10.039 1.00 58.47 569 GLN A C 1
ATOM 4465 O O . GLN A 1 569 ? -0.908 19.022 -10.915 1.00 58.47 569 GLN A O 1
#

InterPro domains:
  IPR001119 S-layer homology domain [PF00395] (24-64)
  IPR001119 S-layer homology domain [PF00395] (79-122)
  IPR001119 S-layer homology domain [PF00395] (159-184)
  IPR001119 S-layer homology domain [PS51272] (18-75)
  IPR001119 S-layer homology domain [PS51272] (76-139)
  IPR001119 S-layer homology domain [PS51272] (140-201)
  IPR002901 Mannosyl-glycoprotein endo-beta-N-acetylglucosamidase-like domain [PF01832] (438-552)
  IPR002901 Mannosyl-glycoprotein endo-beta-N-acetylglucosamidase-like domain [SM00047] (424-560)
  IPR051465 Cell Envelope Structural Component [PTHR43308] (4-92)

Radius of gyration: 28.56 Å; chains: 1; bounding box: 80×51×91 Å